Protein AF-A0A7I7QIH3-F1 (afdb_monomer_lite)

Radius of gyration: 26.68 Å; chains: 1; bounding box: 64×40×93 Å

Structure (mmCIF, N/CA/C/O backbone):
data_AF-A0A7I7QIH3-F1
#
_entry.id   AF-A0A7I7QIH3-F1
#
loop_
_atom_site.group_PDB
_atom_site.id
_atom_site.type_symbol
_atom_site.label_atom_id
_atom_site.label_alt_id
_atom_site.label_comp_id
_atom_site.label_asym_id
_atom_site.label_entity_id
_atom_site.label_seq_id
_atom_site.pdbx_PDB_ins_code
_atom_site.Cartn_x
_atom_site.Cartn_y
_atom_site.Cartn_z
_atom_site.occupancy
_atom_site.B_iso_or_equiv
_atom_site.auth_seq_id
_atom_site.auth_comp_id
_atom_site.auth_asym_id
_atom_site.auth_atom_id
_atom_site.pdbx_PDB_model_num
ATOM 1 N N . MET A 1 1 ? 25.453 21.612 32.253 1.00 35.50 1 MET A N 1
ATOM 2 C CA . MET A 1 1 ? 25.913 21.035 33.538 1.00 35.50 1 MET A CA 1
ATOM 3 C C . MET A 1 1 ? 25.189 21.766 34.663 1.00 35.50 1 MET A C 1
ATOM 5 O O . MET A 1 1 ? 25.252 22.993 34.650 1.00 35.50 1 MET A O 1
ATOM 9 N N . PRO A 1 2 ? 24.482 21.094 35.591 1.00 38.47 2 PRO A N 1
ATOM 10 C CA . PRO A 1 2 ? 23.976 21.754 36.796 1.00 38.47 2 PRO A CA 1
ATOM 11 C C . PRO A 1 2 ? 25.149 22.374 37.567 1.00 38.47 2 PRO A C 1
ATOM 13 O O . PRO A 1 2 ? 26.225 21.781 37.635 1.00 38.47 2 PRO A O 1
ATOM 16 N N . GLY A 1 3 ? 24.966 23.585 38.093 1.00 40.19 3 GLY A N 1
ATOM 17 C CA . GLY A 1 3 ? 26.020 24.310 38.804 1.00 40.19 3 GLY A CA 1
ATOM 18 C C . GLY A 1 3 ? 26.475 23.596 40.080 1.00 40.19 3 GLY A C 1
ATOM 19 O O . GLY A 1 3 ? 25.711 22.857 40.699 1.00 40.19 3 GLY A O 1
ATOM 20 N N . SER A 1 4 ? 27.702 23.892 40.517 1.00 53.41 4 SER A N 1
ATOM 21 C CA . SER A 1 4 ? 28.414 23.336 41.688 1.00 53.41 4 SER A CA 1
ATOM 22 C C . SER A 1 4 ? 27.724 23.498 43.057 1.00 53.41 4 SER A C 1
ATOM 24 O O . SER A 1 4 ? 28.325 23.219 44.091 1.00 53.41 4 SER A O 1
ATOM 26 N N . ARG A 1 5 ? 26.471 23.962 43.085 1.00 51.62 5 ARG A N 1
ATOM 27 C CA . ARG A 1 5 ? 25.661 24.199 44.285 1.00 51.62 5 ARG A CA 1
ATOM 28 C C . ARG A 1 5 ? 24.527 23.190 44.480 1.00 51.62 5 ARG A C 1
ATOM 30 O O . ARG A 1 5 ? 23.863 23.258 45.508 1.00 51.62 5 ARG A O 1
ATOM 37 N N . TRP A 1 6 ? 24.296 22.275 43.536 1.00 42.16 6 TRP A N 1
ATOM 38 C CA . TRP A 1 6 ? 23.294 21.222 43.706 1.00 42.16 6 TRP A CA 1
ATOM 39 C C . TRP A 1 6 ? 23.945 19.953 44.264 1.00 42.16 6 TRP A C 1
ATOM 41 O O . TRP A 1 6 ? 24.724 19.292 43.582 1.00 42.16 6 TRP A O 1
ATOM 51 N N . THR A 1 7 ? 23.659 19.647 45.529 1.00 50.50 7 THR A N 1
ATOM 52 C CA . THR A 1 7 ? 24.209 18.503 46.269 1.00 50.50 7 THR A CA 1
ATOM 53 C C . THR A 1 7 ? 23.076 17.697 46.916 1.00 50.50 7 THR A C 1
ATOM 55 O O . THR A 1 7 ? 21.961 18.193 47.071 1.00 50.50 7 THR A O 1
ATOM 58 N N . GLY A 1 8 ? 23.338 16.434 47.268 1.00 45.59 8 GLY A N 1
ATOM 59 C CA . GLY A 1 8 ? 22.344 15.507 47.829 1.00 45.59 8 GLY A CA 1
ATOM 60 C C . GLY A 1 8 ? 21.994 14.349 46.886 1.00 45.59 8 GLY A C 1
ATOM 61 O O . GLY A 1 8 ? 22.444 14.305 45.743 1.00 45.59 8 GLY A O 1
ATOM 62 N N . SER A 1 9 ? 21.190 13.396 47.365 1.00 44.00 9 SER A N 1
ATOM 63 C CA . SER A 1 9 ? 20.874 12.139 46.658 1.00 44.00 9 SER A CA 1
ATOM 64 C C . SER A 1 9 ? 20.243 12.346 45.275 1.00 44.00 9 SER A C 1
ATOM 66 O O . SER A 1 9 ? 20.577 11.625 44.337 1.00 44.00 9 SER A O 1
ATOM 68 N N . ALA A 1 10 ? 19.398 13.369 45.116 1.00 39.81 10 ALA A N 1
ATOM 69 C CA . ALA A 1 10 ? 18.805 13.741 43.830 1.00 39.81 10 ALA A CA 1
ATOM 70 C C . ALA A 1 10 ? 19.844 14.274 42.820 1.00 39.81 10 ALA A C 1
ATOM 72 O O . ALA A 1 10 ? 19.770 13.955 41.635 1.00 39.81 10 ALA A O 1
ATOM 73 N N . ALA A 1 11 ? 20.848 15.026 43.286 1.00 44.34 11 ALA A N 1
ATOM 74 C CA . ALA A 1 11 ? 21.932 15.525 42.440 1.00 44.34 11 ALA A CA 1
ATOM 75 C C . ALA A 1 11 ? 22.851 14.383 41.969 1.00 44.34 11 ALA A C 1
ATOM 77 O O . ALA A 1 11 ? 23.230 14.335 40.799 1.00 44.34 11 ALA A O 1
ATOM 78 N N . SER A 1 12 ? 23.151 13.421 42.851 1.00 48.78 12 SER A N 1
ATOM 79 C CA . SER A 1 12 ? 23.907 12.211 42.499 1.00 48.78 12 SER A CA 1
ATOM 80 C C . SER A 1 12 ? 23.155 11.318 41.506 1.00 48.78 12 SER A C 1
ATOM 82 O O . SER A 1 12 ? 23.766 10.828 40.559 1.00 48.78 12 SER A O 1
ATOM 84 N N . ALA A 1 13 ? 21.835 11.158 41.665 1.00 46.38 13 ALA A N 1
ATOM 85 C CA . ALA A 1 13 ? 20.998 10.421 40.716 1.00 46.38 13 ALA A CA 1
ATOM 86 C C . ALA A 1 13 ? 20.992 11.086 39.326 1.00 46.38 13 ALA A C 1
ATOM 88 O O . ALA A 1 13 ? 21.199 10.419 38.317 1.00 46.38 13 ALA A O 1
ATOM 89 N N . TYR A 1 14 ? 20.856 12.413 39.265 1.00 43.25 14 TYR A N 1
ATOM 90 C CA . TYR A 1 14 ? 20.890 13.155 38.001 1.00 43.25 14 TYR A CA 1
ATOM 91 C C . TYR A 1 14 ? 22.272 13.145 37.329 1.00 43.25 14 TYR A C 1
ATOM 93 O O . TYR A 1 14 ? 22.378 13.091 36.104 1.00 43.25 14 TYR A O 1
ATOM 101 N N . GLN A 1 15 ? 23.356 13.182 38.110 1.00 46.44 15 GLN A N 1
ATOM 102 C CA . GLN A 1 15 ? 24.716 13.056 37.580 1.00 46.44 15 GLN A CA 1
ATOM 103 C C . GLN A 1 15 ? 24.970 11.660 36.987 1.00 46.44 15 GLN A C 1
ATOM 105 O O . GLN A 1 15 ? 25.612 11.560 35.938 1.00 46.44 15 GLN A O 1
ATOM 110 N N . ALA A 1 16 ? 24.449 10.604 37.621 1.00 50.47 16 ALA A N 1
ATOM 111 C CA . ALA A 1 16 ? 24.522 9.240 37.101 1.00 50.47 16 ALA A CA 1
ATOM 112 C C . ALA A 1 16 ? 23.768 9.118 35.766 1.00 50.47 16 ALA A C 1
ATOM 114 O O . ALA A 1 16 ? 24.368 8.728 34.766 1.00 50.47 16 ALA A O 1
ATOM 115 N N . VAL A 1 17 ? 22.521 9.603 35.713 1.00 50.22 17 VAL A N 1
ATOM 116 C CA . VAL A 1 17 ? 21.699 9.630 34.489 1.00 50.22 17 VAL A CA 1
ATOM 117 C C . VAL A 1 17 ? 22.377 10.412 33.356 1.00 50.22 17 VAL A C 1
ATOM 119 O O . VAL A 1 17 ? 22.450 9.927 32.232 1.00 50.22 17 VAL A O 1
ATOM 122 N N . ASN A 1 18 ? 22.964 11.583 33.627 1.00 45.75 18 ASN A N 1
ATOM 123 C CA . ASN A 1 18 ? 23.693 12.340 32.597 1.00 45.75 18 ASN A CA 1
ATOM 124 C C . ASN A 1 18 ? 24.962 11.641 32.098 1.00 45.75 18 ASN A C 1
ATOM 126 O O . ASN A 1 18 ? 25.345 11.809 30.940 1.00 45.75 18 ASN A O 1
ATOM 130 N N . THR A 1 19 ? 25.644 10.892 32.965 1.00 51.53 19 THR A N 1
ATOM 131 C CA . THR A 1 19 ? 26.829 10.117 32.573 1.00 51.53 19 THR A CA 1
ATOM 132 C C . THR A 1 19 ? 26.425 8.964 31.656 1.00 51.53 19 THR A C 1
ATOM 134 O O . THR A 1 19 ? 27.096 8.722 30.649 1.00 51.53 19 THR A O 1
ATOM 137 N N . ASP A 1 20 ? 25.298 8.315 31.954 1.00 51.09 20 ASP A N 1
ATOM 138 C CA . ASP A 1 20 ? 24.709 7.274 31.114 1.00 51.09 20 ASP A CA 1
ATOM 139 C C . ASP A 1 20 ? 24.212 7.837 29.771 1.00 51.09 20 ASP A C 1
ATOM 141 O O . ASP A 1 20 ? 24.571 7.291 28.728 1.00 51.09 20 ASP A O 1
ATOM 145 N N . HIS A 1 21 ? 23.532 8.992 29.757 1.00 47.97 21 HIS A N 1
ATOM 146 C CA . HIS A 1 21 ? 23.175 9.706 28.520 1.00 47.97 21 HIS A CA 1
ATOM 147 C C . HIS A 1 21 ? 24.408 10.039 27.671 1.00 47.97 21 HIS A C 1
ATOM 149 O O . HIS A 1 21 ? 24.423 9.804 26.465 1.00 47.97 21 HIS A O 1
ATOM 155 N N . GLY A 1 22 ? 25.482 10.536 28.292 1.00 45.62 22 GLY A N 1
ATOM 156 C CA . GLY A 1 22 ? 26.729 10.830 27.589 1.00 45.62 22 GLY A CA 1
ATOM 157 C C . GLY A 1 22 ? 27.401 9.589 26.987 1.00 45.62 22 GLY A C 1
ATOM 158 O O . GLY A 1 22 ? 28.073 9.704 25.965 1.00 45.62 22 GLY A O 1
ATOM 159 N N . ARG A 1 23 ? 27.240 8.407 27.598 1.00 56.72 23 ARG A N 1
ATOM 160 C CA . ARG A 1 23 ? 27.728 7.132 27.045 1.00 56.72 23 ARG A CA 1
ATOM 161 C C . ARG A 1 23 ? 26.888 6.695 25.846 1.00 56.72 23 ARG A C 1
ATOM 163 O O . ARG A 1 23 ? 27.468 6.371 24.816 1.00 56.72 23 ARG A O 1
ATOM 170 N N . VAL A 1 24 ? 25.562 6.759 25.961 1.00 56.09 24 VAL A N 1
ATOM 171 C CA . VAL A 1 24 ? 24.625 6.424 24.876 1.00 56.09 24 VAL A CA 1
ATOM 172 C C . VAL A 1 24 ? 24.852 7.311 23.650 1.00 56.09 24 VAL A C 1
ATOM 174 O O . VAL A 1 24 ? 25.004 6.794 22.551 1.00 56.09 24 VAL A O 1
ATOM 177 N N . LEU A 1 25 ? 24.986 8.629 23.831 1.00 48.19 25 LEU A N 1
ATOM 178 C CA . LEU A 1 25 ? 25.215 9.568 22.724 1.00 48.19 25 LEU A CA 1
ATOM 179 C C . LEU A 1 25 ? 26.535 9.315 21.977 1.00 48.19 25 LEU A C 1
ATOM 181 O O . LEU A 1 25 ? 26.605 9.521 20.770 1.00 48.19 25 LEU A O 1
ATOM 185 N N . ARG A 1 26 ? 27.585 8.853 22.671 1.00 54.47 26 ARG A N 1
ATOM 186 C CA . ARG A 1 26 ? 28.852 8.478 22.018 1.00 54.47 26 ARG A CA 1
ATOM 187 C C . ARG A 1 26 ? 28.733 7.187 21.213 1.00 54.47 26 ARG A C 1
ATOM 189 O O . ARG A 1 26 ? 29.329 7.105 20.145 1.00 54.47 26 ARG A O 1
ATOM 196 N N . GLU A 1 27 ? 27.984 6.204 21.708 1.00 59.00 27 GLU A N 1
ATOM 197 C CA . GLU A 1 27 ? 27.726 4.972 20.953 1.00 59.00 27 GLU A CA 1
ATOM 198 C C . GLU A 1 27 ? 26.825 5.231 19.740 1.00 59.00 27 GLU A C 1
ATOM 200 O O . GLU A 1 27 ? 27.126 4.714 18.670 1.00 59.00 27 GLU A O 1
ATOM 205 N N . LEU A 1 28 ? 25.807 6.094 19.858 1.00 48.69 28 LEU A N 1
ATOM 206 C CA . LEU A 1 28 ? 25.007 6.549 18.711 1.00 48.69 28 LEU A CA 1
ATOM 207 C C . LEU A 1 28 ? 25.892 7.193 17.640 1.00 48.69 28 LEU A C 1
ATOM 209 O O . LEU A 1 28 ? 25.890 6.740 16.504 1.00 48.69 28 LEU A O 1
ATOM 213 N N . ALA A 1 29 ? 26.736 8.157 18.019 1.00 50.25 29 ALA A N 1
ATOM 214 C CA . ALA A 1 29 ? 27.639 8.816 17.074 1.00 50.25 29 ALA A CA 1
ATOM 215 C C . ALA A 1 29 ? 28.611 7.838 16.383 1.00 50.25 29 ALA A C 1
ATOM 217 O O . ALA A 1 29 ? 28.966 8.030 15.222 1.00 50.25 29 ALA A O 1
ATOM 218 N N . ARG A 1 30 ? 29.046 6.778 17.081 1.00 67.19 30 ARG A N 1
ATOM 219 C CA . ARG A 1 30 ? 29.880 5.717 16.496 1.00 67.19 30 ARG A CA 1
ATOM 220 C C . ARG A 1 30 ? 29.100 4.887 15.477 1.00 67.19 30 ARG A C 1
ATOM 222 O O . ARG A 1 30 ? 29.651 4.555 14.432 1.00 67.19 30 ARG A O 1
ATOM 229 N N . LEU A 1 31 ? 27.863 4.510 15.796 1.00 54.97 31 LEU A N 1
ATOM 230 C CA . LEU A 1 31 ? 27.008 3.751 14.884 1.00 54.97 31 LEU A CA 1
ATOM 231 C C . LEU A 1 31 ? 26.641 4.586 13.649 1.00 54.97 31 LEU A C 1
ATOM 233 O O . LEU A 1 31 ? 26.696 4.056 12.541 1.00 54.97 31 LEU A O 1
ATOM 237 N N . ASP A 1 32 ? 26.399 5.889 13.823 1.00 49.28 32 ASP A N 1
ATOM 238 C CA . ASP A 1 32 ? 26.093 6.821 12.729 1.00 49.28 32 ASP A CA 1
ATOM 239 C C . ASP A 1 32 ? 27.266 6.927 11.740 1.00 49.28 32 ASP A C 1
ATOM 241 O O . ASP A 1 32 ? 27.069 6.904 10.525 1.00 49.28 32 ASP A O 1
ATOM 245 N N . ASP A 1 33 ? 28.506 6.983 12.238 1.00 57.47 33 ASP A N 1
ATOM 246 C CA . ASP A 1 33 ? 29.713 7.011 11.398 1.00 57.47 33 ASP A CA 1
ATOM 247 C C . ASP A 1 33 ? 29.906 5.701 10.605 1.00 57.47 33 ASP A C 1
ATOM 249 O O . ASP A 1 33 ? 30.292 5.702 9.429 1.00 57.47 33 ASP A O 1
ATOM 253 N N . GLN A 1 34 ? 29.564 4.561 11.218 1.00 60.53 34 GLN A N 1
ATOM 254 C CA . GLN A 1 34 ? 29.596 3.254 10.551 1.00 60.53 34 GLN A CA 1
ATOM 255 C C . GLN A 1 34 ? 28.504 3.135 9.485 1.00 60.53 34 GLN A C 1
ATOM 257 O O . GLN A 1 34 ? 28.770 2.640 8.387 1.00 60.53 34 GLN A O 1
ATOM 262 N N . LEU A 1 35 ? 27.303 3.640 9.769 1.00 54.75 35 LEU A N 1
ATOM 263 C CA . LEU A 1 35 ? 26.207 3.687 8.809 1.00 54.75 35 LEU A CA 1
ATOM 264 C C . LEU A 1 35 ? 26.562 4.580 7.616 1.00 54.75 35 LEU A C 1
ATOM 266 O O . LEU A 1 35 ? 26.450 4.145 6.470 1.00 54.75 35 LEU A O 1
ATOM 270 N N . LYS A 1 36 ? 27.092 5.781 7.874 1.00 54.94 36 LYS A N 1
ATOM 271 C CA . LYS A 1 36 ? 27.595 6.692 6.837 1.00 54.94 36 LYS A CA 1
ATOM 272 C C . LYS A 1 36 ? 28.625 6.009 5.937 1.00 54.94 36 LYS A C 1
ATOM 274 O O . LYS A 1 36 ? 28.556 6.133 4.717 1.00 54.94 36 LYS A O 1
ATOM 279 N N . THR A 1 37 ? 29.557 5.260 6.524 1.00 67.38 37 THR A N 1
ATOM 280 C CA . THR A 1 37 ? 30.579 4.526 5.766 1.00 67.38 37 THR A CA 1
ATOM 281 C C . THR A 1 37 ? 29.958 3.495 4.820 1.00 67.38 37 THR A C 1
ATOM 283 O O . THR A 1 37 ? 30.383 3.390 3.670 1.00 67.38 37 THR A O 1
ATOM 286 N N . HIS A 1 38 ? 28.943 2.753 5.269 1.00 58.25 38 HIS A N 1
ATOM 287 C CA . HIS A 1 38 ? 28.234 1.792 4.421 1.00 58.25 38 HIS A CA 1
ATOM 288 C C . HIS A 1 38 ? 27.433 2.471 3.304 1.00 58.25 38 HIS A C 1
ATOM 290 O O . HIS A 1 38 ? 27.456 1.991 2.172 1.00 58.25 38 HIS A O 1
ATOM 296 N N . ILE A 1 39 ? 26.808 3.617 3.581 1.00 55.25 39 ILE A N 1
ATOM 297 C CA . ILE A 1 39 ? 26.112 4.426 2.568 1.00 55.25 39 ILE A CA 1
ATOM 298 C C . ILE A 1 39 ? 27.097 4.912 1.493 1.00 55.25 39 ILE A C 1
ATOM 300 O O . ILE A 1 39 ? 26.859 4.718 0.299 1.00 55.25 39 ILE A O 1
ATOM 304 N N . ASP A 1 40 ? 28.243 5.466 1.900 1.00 59.53 40 ASP A N 1
ATOM 305 C CA . ASP A 1 40 ? 29.283 5.933 0.975 1.00 59.53 40 ASP A CA 1
ATOM 306 C C . ASP A 1 40 ? 29.854 4.778 0.126 1.00 59.53 40 ASP A C 1
ATOM 308 O O . ASP A 1 40 ? 30.193 4.965 -1.046 1.00 59.53 40 ASP A O 1
ATOM 312 N N . GLN A 1 41 ? 29.965 3.572 0.694 1.00 64.50 41 GLN A N 1
ATOM 313 C CA . GLN A 1 41 ? 30.389 2.371 -0.033 1.00 64.50 41 GLN A CA 1
ATOM 314 C C . GLN A 1 41 ? 29.352 1.937 -1.072 1.00 64.50 41 GLN A C 1
ATOM 316 O O . GLN A 1 41 ? 29.723 1.726 -2.227 1.00 64.50 41 GLN A O 1
ATOM 321 N N . SER A 1 42 ? 28.070 1.864 -0.702 1.00 52.00 42 SER A N 1
ATOM 322 C CA . SER A 1 42 ? 26.983 1.521 -1.627 1.00 52.00 42 SER A CA 1
ATOM 323 C C . SER A 1 42 ? 26.916 2.496 -2.800 1.00 52.00 42 SER A C 1
ATOM 325 O O . SER A 1 42 ? 26.874 2.073 -3.954 1.00 52.00 42 SER A O 1
ATOM 327 N N . ALA A 1 43 ? 27.007 3.802 -2.527 1.00 54.84 43 ALA A N 1
ATOM 328 C CA . ALA A 1 43 ? 27.006 4.830 -3.566 1.00 54.84 43 ALA A CA 1
ATOM 329 C C . ALA A 1 43 ? 28.172 4.652 -4.555 1.00 54.84 43 ALA A C 1
ATOM 331 O O . ALA A 1 43 ? 27.982 4.721 -5.770 1.00 54.84 43 ALA A O 1
ATOM 332 N N . ARG A 1 44 ? 29.382 4.361 -4.056 1.00 67.88 44 ARG A N 1
ATOM 333 C CA . ARG A 1 44 ? 30.551 4.096 -4.913 1.00 67.88 44 ARG A CA 1
ATOM 334 C C . ARG A 1 44 ? 30.380 2.841 -5.761 1.00 67.88 44 ARG A C 1
ATOM 336 O O . ARG A 1 44 ? 30.773 2.860 -6.924 1.00 67.88 44 ARG A O 1
ATOM 343 N N . LEU A 1 45 ? 29.809 1.770 -5.209 1.00 66.75 45 LEU A N 1
ATOM 344 C CA . LEU A 1 45 ? 29.563 0.535 -5.958 1.00 66.75 45 LEU A CA 1
ATOM 345 C C . LEU A 1 45 ? 28.607 0.759 -7.127 1.00 66.75 45 LEU A C 1
ATOM 347 O O . LEU A 1 45 ? 28.890 0.308 -8.234 1.00 66.75 45 LEU A O 1
ATOM 351 N N . VAL A 1 46 ? 27.528 1.511 -6.904 1.00 63.09 46 VAL A N 1
ATOM 352 C CA . VAL A 1 46 ? 26.561 1.850 -7.957 1.00 63.09 46 VAL A CA 1
ATOM 353 C C . VAL A 1 46 ? 27.205 2.719 -9.040 1.00 63.09 46 VAL A C 1
ATOM 355 O O . VAL A 1 46 ? 27.072 2.425 -10.227 1.00 63.09 46 VAL A O 1
ATOM 358 N N . VAL A 1 47 ? 27.961 3.755 -8.655 1.00 66.69 47 VAL A N 1
ATOM 359 C CA . VAL A 1 47 ? 28.667 4.632 -9.610 1.00 66.69 47 VAL A CA 1
ATOM 360 C C . VAL A 1 47 ? 29.688 3.853 -10.445 1.00 66.69 47 VAL A C 1
ATOM 362 O O . VAL A 1 47 ? 29.776 4.044 -11.663 1.00 66.69 47 VAL A O 1
ATOM 365 N N . ASN A 1 48 ? 30.437 2.947 -9.816 1.00 74.19 48 ASN A N 1
ATOM 366 C CA . ASN A 1 48 ? 31.411 2.110 -10.511 1.00 74.19 48 ASN A CA 1
ATOM 367 C C . ASN A 1 48 ? 30.721 1.127 -11.462 1.00 74.19 48 ASN A C 1
ATOM 369 O O . ASN A 1 48 ? 31.096 1.069 -12.630 1.00 74.19 48 ASN A O 1
ATOM 373 N N . GLY A 1 49 ? 29.673 0.432 -11.005 1.00 70.25 49 GLY A N 1
ATOM 374 C CA . GLY A 1 49 ? 28.894 -0.480 -11.845 1.00 70.25 49 GLY A CA 1
ATOM 375 C C . GLY A 1 49 ? 28.312 0.229 -13.069 1.00 70.25 49 GLY A C 1
ATOM 376 O O . GLY A 1 49 ? 28.434 -0.264 -14.187 1.00 70.25 49 GLY A O 1
ATOM 377 N N . ARG A 1 50 ? 27.783 1.449 -12.901 1.00 70.81 50 ARG A N 1
ATOM 378 C CA . ARG A 1 50 ? 27.308 2.279 -14.021 1.00 70.81 50 ARG A CA 1
ATOM 379 C C . ARG A 1 50 ? 28.420 2.598 -15.021 1.00 70.81 50 ARG A C 1
ATOM 381 O O . ARG A 1 50 ? 28.232 2.432 -16.221 1.00 70.81 50 ARG A O 1
ATOM 388 N N . THR A 1 51 ? 29.586 3.007 -14.527 1.00 77.69 51 THR A N 1
ATOM 389 C CA . THR A 1 51 ? 30.751 3.314 -15.374 1.00 77.69 51 THR A CA 1
ATOM 390 C C . THR A 1 51 ? 31.212 2.088 -16.172 1.00 77.69 51 THR A C 1
ATOM 392 O O . THR A 1 51 ? 31.588 2.191 -17.344 1.00 77.69 51 THR A O 1
ATOM 395 N N . GLU A 1 52 ? 31.167 0.906 -15.561 1.00 81.44 52 GLU A N 1
ATOM 396 C CA . GLU A 1 52 ? 31.510 -0.356 -16.217 1.00 81.44 52 GLU A CA 1
ATOM 397 C C . GLU A 1 52 ? 30.471 -0.743 -17.278 1.00 81.44 52 GLU A C 1
ATOM 399 O O . GLU A 1 52 ? 30.849 -1.107 -18.392 1.00 81.44 52 GLU A O 1
ATOM 404 N N . LEU A 1 53 ? 29.175 -0.583 -16.994 1.00 78.06 53 LEU A N 1
ATOM 405 C CA . LEU A 1 53 ? 28.105 -0.813 -17.971 1.00 78.06 53 LEU A CA 1
ATOM 406 C C . LEU A 1 53 ? 28.208 0.137 -19.172 1.00 78.06 53 LEU A C 1
ATOM 408 O O . LEU A 1 53 ? 28.085 -0.306 -20.316 1.00 78.06 53 LEU A O 1
ATOM 412 N N . ASP A 1 54 ? 28.513 1.416 -18.943 1.00 74.69 54 ASP A N 1
ATOM 413 C CA . ASP A 1 54 ? 28.766 2.385 -20.017 1.00 74.69 54 ASP A CA 1
ATOM 414 C C . ASP A 1 54 ? 29.978 1.983 -20.870 1.00 74.69 54 ASP A C 1
ATOM 416 O O . ASP A 1 54 ? 29.971 2.131 -22.098 1.00 74.69 54 ASP A O 1
ATOM 420 N N . THR A 1 55 ? 31.002 1.404 -20.241 1.00 84.31 55 THR A N 1
ATOM 421 C CA . THR A 1 55 ? 32.179 0.871 -20.936 1.00 84.31 55 THR A CA 1
ATOM 422 C C . THR A 1 55 ? 31.815 -0.329 -21.811 1.00 84.31 55 THR A C 1
ATOM 424 O O . THR A 1 55 ? 32.229 -0.381 -22.973 1.00 84.31 55 THR A O 1
ATOM 427 N N . VAL A 1 56 ? 30.999 -1.262 -21.307 1.00 80.12 56 VAL A N 1
ATOM 428 C CA . VAL A 1 56 ? 30.510 -2.413 -22.086 1.00 80.12 56 VAL A CA 1
ATOM 429 C C . VAL A 1 56 ? 29.653 -1.945 -23.258 1.00 80.12 56 VAL A C 1
ATOM 431 O O . VAL A 1 56 ? 29.882 -2.368 -24.392 1.00 80.12 56 VAL A O 1
ATOM 434 N N . LYS A 1 57 ? 28.720 -1.015 -23.019 1.00 79.25 57 LYS A N 1
ATOM 435 C CA . LYS A 1 57 ? 27.889 -0.400 -24.062 1.00 79.25 57 LYS A CA 1
ATOM 436 C C . LYS A 1 57 ? 28.760 0.195 -25.164 1.00 79.25 57 LYS A C 1
ATOM 438 O O . LYS A 1 57 ? 28.580 -0.132 -26.338 1.00 79.25 57 LYS A O 1
ATOM 443 N N . LYS A 1 58 ? 29.732 1.032 -24.793 1.00 82.31 58 LYS A N 1
ATOM 444 C CA . LYS A 1 58 ? 30.662 1.651 -25.742 1.00 82.31 58 LYS A CA 1
ATOM 445 C C . LYS A 1 58 ? 31.439 0.605 -26.539 1.00 82.31 58 LYS A C 1
ATOM 447 O O . LYS A 1 58 ? 31.523 0.724 -27.757 1.00 82.31 58 LYS A O 1
ATOM 452 N N . TRP A 1 59 ? 31.955 -0.431 -25.879 1.00 90.62 59 TRP A N 1
ATOM 453 C CA . TRP A 1 59 ? 32.666 -1.520 -26.544 1.00 90.62 59 TRP A CA 1
ATOM 454 C C . TRP A 1 59 ? 31.785 -2.243 -27.571 1.00 90.62 59 TRP A C 1
ATOM 456 O O . TRP A 1 59 ? 32.216 -2.422 -28.709 1.00 90.62 59 TRP A O 1
ATOM 466 N N . VAL A 1 60 ? 30.543 -2.599 -27.219 1.00 84.31 60 VAL A N 1
ATOM 467 C CA . VAL A 1 60 ? 29.611 -3.257 -28.152 1.00 84.31 60 VAL A CA 1
ATOM 468 C C . VAL A 1 60 ? 29.381 -2.386 -29.387 1.00 84.31 60 VAL A C 1
ATOM 470 O O . VAL A 1 60 ? 29.504 -2.883 -30.506 1.00 84.31 60 VAL A O 1
ATOM 473 N N . PHE A 1 61 ? 29.090 -1.093 -29.203 1.00 79.25 61 PHE A N 1
ATOM 474 C CA . PHE A 1 61 ? 28.837 -0.177 -30.320 1.00 79.25 61 PHE A CA 1
ATOM 475 C C . PHE A 1 61 ? 30.073 0.046 -31.195 1.00 79.25 61 PHE A C 1
ATOM 477 O O . PHE A 1 61 ? 29.969 -0.041 -32.419 1.00 79.25 61 PHE A O 1
ATOM 484 N N . ASP A 1 62 ? 31.237 0.286 -30.592 1.00 83.38 62 ASP A N 1
ATOM 485 C CA . ASP A 1 62 ? 32.479 0.537 -31.326 1.00 83.38 62 ASP A CA 1
ATOM 486 C C . ASP A 1 62 ? 32.900 -0.704 -32.135 1.00 83.38 62 ASP A C 1
ATOM 488 O O . ASP A 1 62 ? 33.268 -0.598 -33.308 1.00 83.38 62 ASP A O 1
ATOM 492 N N . VAL A 1 63 ? 32.794 -1.901 -31.546 1.00 80.94 63 VAL A N 1
ATOM 493 C CA . VAL A 1 63 ? 33.152 -3.154 -32.226 1.00 80.94 63 VAL A CA 1
ATOM 494 C C . VAL A 1 63 ? 32.131 -3.508 -33.303 1.00 80.94 63 VAL A C 1
ATOM 496 O O . VAL A 1 63 ? 32.536 -3.869 -34.406 1.00 80.94 63 VAL A O 1
ATOM 499 N N . ALA A 1 64 ? 30.829 -3.359 -33.040 1.00 78.75 64 ALA A N 1
ATOM 500 C CA . ALA A 1 64 ? 29.791 -3.590 -34.044 1.00 78.75 64 ALA A CA 1
ATOM 501 C C . ALA A 1 64 ? 29.928 -2.637 -35.245 1.00 78.75 64 ALA A C 1
ATOM 503 O O . ALA A 1 64 ? 29.765 -3.065 -36.387 1.00 78.75 64 ALA A O 1
ATOM 504 N N . ALA A 1 65 ? 30.291 -1.371 -35.014 1.00 84.12 65 ALA A N 1
ATOM 505 C CA . ALA A 1 65 ? 30.523 -0.393 -36.077 1.00 84.12 65 ALA A CA 1
ATOM 506 C C . ALA A 1 65 ? 31.739 -0.732 -36.960 1.00 84.12 65 ALA A C 1
ATOM 508 O O . ALA A 1 65 ? 31.764 -0.371 -38.138 1.00 84.12 65 ALA A O 1
ATOM 509 N N . ALA A 1 66 ? 32.733 -1.441 -36.416 1.00 85.75 66 ALA A N 1
ATOM 510 C CA . ALA A 1 66 ? 33.924 -1.878 -37.143 1.00 85.75 66 ALA A CA 1
ATOM 511 C C . ALA A 1 66 ? 33.708 -3.158 -37.978 1.00 85.75 66 ALA A C 1
ATOM 513 O O . ALA A 1 66 ? 34.583 -3.540 -38.761 1.00 85.75 66 ALA A O 1
ATOM 514 N N . VAL A 1 67 ? 32.559 -3.830 -37.837 1.00 87.50 67 VAL A N 1
ATOM 515 C CA . VAL A 1 67 ? 32.248 -5.060 -38.574 1.00 87.50 67 VAL A CA 1
ATOM 516 C C . VAL A 1 67 ? 31.983 -4.759 -40.062 1.00 87.50 67 VAL A C 1
ATOM 518 O O . VAL A 1 67 ? 31.133 -3.925 -40.386 1.00 87.50 67 VAL A O 1
ATOM 521 N N . PRO A 1 68 ? 32.644 -5.459 -41.009 1.00 85.88 68 PRO A N 1
ATOM 522 C CA . PRO A 1 68 ? 32.388 -5.277 -42.436 1.00 85.88 68 PRO A CA 1
ATOM 523 C C . PRO A 1 68 ? 30.951 -5.646 -42.814 1.00 85.88 68 PRO A C 1
ATOM 525 O O . PRO A 1 68 ? 30.489 -6.734 -42.478 1.00 85.88 68 PRO A O 1
ATOM 528 N N . LYS A 1 69 ? 30.269 -4.804 -43.600 1.00 88.94 69 LYS A N 1
ATOM 529 C CA . LYS A 1 69 ? 28.896 -5.045 -44.092 1.00 88.94 69 LYS A CA 1
ATOM 530 C C . LYS A 1 69 ? 28.852 -6.149 -45.158 1.00 88.94 69 LYS A C 1
ATOM 532 O O . LYS A 1 69 ? 28.712 -5.894 -46.349 1.00 88.94 69 LYS A O 1
ATOM 537 N N . THR A 1 70 ? 29.046 -7.385 -44.716 1.00 88.19 70 THR A N 1
ATOM 538 C CA . THR A 1 70 ? 29.084 -8.615 -45.515 1.00 88.19 70 THR A CA 1
ATOM 539 C C . THR A 1 70 ? 28.367 -9.725 -44.750 1.00 88.19 70 THR A C 1
ATOM 541 O O . THR A 1 70 ? 28.275 -9.662 -43.527 1.00 88.19 70 THR A O 1
ATOM 544 N N . ALA A 1 71 ? 27.957 -10.798 -45.429 1.00 79.81 71 ALA A N 1
ATOM 545 C CA . ALA A 1 71 ? 27.342 -11.958 -44.773 1.00 79.81 71 ALA A CA 1
ATOM 546 C C . ALA A 1 71 ? 28.247 -12.617 -43.706 1.00 79.81 71 ALA A C 1
ATOM 548 O O . ALA A 1 71 ? 27.761 -13.247 -42.770 1.00 79.81 71 ALA A O 1
ATOM 549 N N . VAL A 1 72 ? 29.574 -12.485 -43.833 1.00 77.69 72 VAL A N 1
ATOM 550 C CA . VAL A 1 72 ? 30.529 -12.932 -42.804 1.00 77.69 72 VAL A CA 1
ATOM 551 C C . VAL A 1 72 ? 30.531 -11.971 -41.615 1.00 77.69 72 VAL A C 1
ATOM 553 O O . VAL A 1 72 ? 30.552 -12.424 -40.477 1.00 77.69 72 VAL A O 1
ATOM 556 N N . GLY A 1 73 ? 30.454 -10.662 -41.862 1.00 73.12 73 GLY A N 1
ATOM 557 C CA . GLY A 1 73 ? 30.339 -9.656 -40.808 1.00 73.12 73 GLY A CA 1
ATOM 558 C C . GLY A 1 73 ? 29.046 -9.755 -40.006 1.00 73.12 73 GLY A C 1
ATOM 559 O O . GLY A 1 73 ? 29.099 -9.740 -38.782 1.00 73.12 73 GLY A O 1
ATOM 560 N N . GLU A 1 74 ? 27.902 -9.981 -40.650 1.00 72.94 74 GLU A N 1
ATOM 561 C CA . GLU A 1 74 ? 26.630 -10.200 -39.941 1.00 72.94 74 GLU A CA 1
ATOM 562 C C . GLU A 1 74 ? 26.710 -11.378 -38.958 1.00 72.94 74 GLU A C 1
ATOM 564 O O . GLU A 1 74 ? 26.211 -11.295 -37.838 1.00 72.94 74 GLU A O 1
ATOM 569 N N . ARG A 1 75 ? 27.432 -12.447 -39.320 1.00 71.44 75 ARG A N 1
ATOM 570 C CA . ARG A 1 75 ? 27.675 -13.594 -38.427 1.00 71.44 75 ARG A CA 1
ATOM 571 C C . ARG A 1 75 ? 28.601 -13.265 -37.251 1.00 71.44 75 ARG A C 1
ATOM 573 O O . ARG A 1 75 ? 28.563 -13.980 -36.253 1.00 71.44 75 ARG A O 1
ATOM 580 N N . MET A 1 76 ? 29.413 -12.210 -37.344 1.00 70.69 76 MET A N 1
ATOM 581 C CA . MET A 1 76 ? 30.292 -11.753 -36.258 1.00 70.69 76 MET A CA 1
ATOM 582 C C . MET A 1 76 ? 29.570 -10.883 -35.220 1.00 70.69 76 MET A C 1
ATOM 584 O O . MET A 1 76 ? 30.051 -10.792 -34.094 1.00 70.69 76 MET A O 1
ATOM 588 N N . LEU A 1 77 ? 28.407 -10.302 -35.544 1.00 68.25 77 LEU A N 1
ATOM 589 C CA . LEU A 1 77 ? 27.631 -9.485 -34.599 1.00 68.25 77 LEU A CA 1
ATOM 590 C C . LEU A 1 77 ? 27.101 -10.303 -33.417 1.00 68.25 77 LEU A C 1
ATOM 592 O O . LEU A 1 77 ? 27.144 -9.841 -32.280 1.00 68.25 77 LEU A O 1
ATOM 596 N N . LEU A 1 78 ? 26.654 -11.536 -33.662 1.00 68.12 78 LEU A N 1
ATOM 597 C CA . LEU A 1 78 ? 26.063 -12.380 -32.623 1.00 68.12 78 LEU A CA 1
ATOM 598 C C . LEU A 1 78 ? 27.061 -12.726 -31.491 1.00 68.12 78 LEU A C 1
ATOM 600 O O . LEU A 1 78 ? 26.712 -12.541 -30.326 1.00 68.12 78 LEU A O 1
ATOM 604 N N . PRO A 1 79 ? 28.314 -13.146 -31.768 1.00 62.62 79 PRO A N 1
ATOM 605 C CA . PRO A 1 79 ? 29.341 -13.284 -30.733 1.00 62.62 79 PRO A CA 1
ATOM 606 C C . PRO A 1 79 ? 29.658 -11.993 -29.958 1.00 62.62 79 PRO A C 1
ATOM 608 O O . PRO A 1 79 ? 29.905 -12.067 -28.756 1.00 62.62 79 PRO A O 1
ATOM 611 N N . ILE A 1 80 ? 29.642 -10.822 -30.612 1.00 64.94 80 ILE A N 1
ATOM 612 C CA . ILE A 1 80 ? 29.896 -9.519 -29.963 1.00 64.94 80 ILE A CA 1
ATOM 613 C C . ILE A 1 80 ? 28.784 -9.206 -28.957 1.00 64.94 80 ILE A C 1
ATOM 615 O O . ILE A 1 80 ? 29.067 -8.880 -27.805 1.00 64.94 80 ILE A O 1
ATOM 619 N N . VAL A 1 81 ? 27.527 -9.374 -29.373 1.00 65.62 81 VAL A N 1
ATOM 620 C CA . VAL A 1 81 ? 26.354 -9.185 -28.509 1.00 65.62 81 VAL A CA 1
ATOM 621 C C . VAL A 1 81 ? 26.376 -10.171 -27.342 1.00 65.62 81 VAL A C 1
ATOM 623 O O . VAL A 1 81 ? 26.224 -9.759 -26.197 1.00 65.62 81 VAL A O 1
ATOM 626 N N . ASN A 1 82 ? 26.645 -11.455 -27.600 1.00 59.44 82 ASN A N 1
ATOM 627 C CA . ASN A 1 82 ? 26.705 -12.472 -26.547 1.00 59.44 82 ASN A CA 1
ATOM 628 C C . ASN A 1 82 ? 27.788 -12.176 -25.504 1.00 59.44 82 ASN A C 1
ATOM 630 O O . ASN A 1 82 ? 27.559 -12.395 -24.316 1.00 59.44 82 ASN A O 1
ATOM 634 N N . LYS A 1 83 ? 28.949 -11.655 -25.923 1.00 72.62 83 LYS A N 1
ATOM 635 C CA . LYS A 1 83 ? 29.977 -11.215 -24.978 1.00 72.62 83 LYS A CA 1
ATOM 636 C C . LYS A 1 83 ? 29.504 -10.009 -24.164 1.00 72.62 83 LYS A C 1
ATOM 638 O O . LYS A 1 83 ? 29.620 -10.041 -22.946 1.00 72.62 83 LYS A O 1
ATOM 643 N N . GLY A 1 84 ? 28.956 -8.980 -24.816 1.00 63.56 84 GLY A N 1
ATOM 644 C CA . GLY A 1 84 ? 28.463 -7.786 -24.123 1.00 63.56 84 GLY A CA 1
ATOM 645 C C . GLY A 1 84 ? 27.404 -8.123 -23.071 1.00 63.56 84 GLY A C 1
ATOM 646 O O . GLY A 1 84 ? 27.471 -7.633 -21.951 1.00 63.56 84 GLY A O 1
ATOM 647 N N . LEU A 1 85 ? 26.481 -9.032 -23.391 1.00 56.31 85 LEU A N 1
ATOM 648 C CA . LEU A 1 85 ? 25.479 -9.525 -22.442 1.00 56.31 85 LEU A CA 1
ATOM 649 C C . LEU A 1 85 ? 26.100 -10.308 -21.276 1.00 56.31 85 LEU A C 1
ATOM 651 O O . LEU A 1 85 ? 25.643 -10.171 -20.144 1.00 56.31 85 LEU A O 1
ATOM 655 N N . GLY A 1 86 ? 27.143 -11.102 -21.536 1.00 58.16 86 GLY A N 1
ATOM 656 C CA . GLY A 1 86 ? 27.899 -11.793 -20.489 1.00 58.16 86 GLY A CA 1
ATOM 657 C C . GLY A 1 86 ? 28.572 -10.822 -19.518 1.00 58.16 86 GLY A C 1
ATOM 658 O O . GLY A 1 86 ? 28.425 -10.976 -18.308 1.00 58.16 86 GLY A O 1
ATOM 659 N N . ASP A 1 87 ? 29.231 -9.789 -20.046 1.00 67.19 87 ASP A N 1
ATOM 660 C CA . ASP A 1 87 ? 29.894 -8.766 -19.233 1.00 67.19 87 ASP A CA 1
ATOM 661 C C . ASP A 1 87 ? 28.869 -7.973 -18.389 1.00 67.19 87 ASP A C 1
ATOM 663 O O . ASP A 1 87 ? 29.097 -7.732 -17.205 1.00 67.19 87 ASP A O 1
ATOM 667 N N . VAL A 1 88 ? 27.708 -7.615 -18.962 1.00 65.25 88 VAL A N 1
ATOM 668 C CA . VAL A 1 88 ? 26.608 -6.957 -18.222 1.00 65.25 88 VAL A CA 1
ATOM 669 C C . VAL A 1 88 ? 26.118 -7.834 -17.069 1.00 65.25 88 VAL A C 1
ATOM 671 O O . VAL A 1 88 ? 25.983 -7.352 -15.944 1.00 65.25 88 VAL A O 1
ATOM 674 N N . ALA A 1 89 ? 25.872 -9.121 -17.327 1.00 51.44 89 ALA A N 1
ATOM 675 C CA . ALA A 1 89 ? 25.392 -10.049 -16.308 1.00 51.44 89 ALA A CA 1
ATOM 676 C C . ALA A 1 89 ? 26.403 -10.224 -15.163 1.00 51.44 89 ALA A C 1
ATOM 678 O O . ALA A 1 89 ? 26.010 -10.270 -13.996 1.00 51.44 89 ALA A O 1
ATOM 679 N N . GLU A 1 90 ? 27.697 -10.286 -15.480 1.00 67.25 90 GLU A N 1
ATOM 680 C CA . GLU A 1 90 ? 28.769 -10.364 -14.486 1.00 67.25 90 GLU A CA 1
ATOM 681 C C . GLU A 1 90 ? 28.817 -9.111 -13.602 1.00 67.25 90 GLU A C 1
ATOM 683 O O . GLU A 1 90 ? 28.839 -9.234 -12.375 1.00 67.25 90 GLU A O 1
ATOM 688 N N . ILE A 1 91 ? 28.775 -7.917 -14.208 1.00 71.12 91 ILE A N 1
ATOM 689 C CA . ILE A 1 91 ? 28.798 -6.636 -13.484 1.00 71.12 91 ILE A CA 1
ATOM 690 C C . ILE A 1 91 ? 27.610 -6.551 -12.526 1.00 71.12 91 ILE A C 1
ATOM 692 O O . ILE A 1 91 ? 27.805 -6.350 -11.330 1.00 71.12 91 ILE A O 1
ATOM 696 N N . VAL A 1 92 ? 26.390 -6.784 -13.018 1.00 61.34 92 VAL A N 1
ATOM 697 C CA . VAL A 1 92 ? 25.172 -6.709 -12.194 1.00 61.34 92 VAL A CA 1
ATOM 698 C C . VAL A 1 92 ? 25.204 -7.737 -11.061 1.00 61.34 92 VAL A C 1
ATOM 700 O O . VAL A 1 92 ? 24.907 -7.402 -9.915 1.00 61.34 92 VAL A O 1
ATOM 703 N N . THR A 1 93 ? 25.610 -8.978 -11.348 1.00 62.22 93 THR A N 1
ATOM 704 C CA . THR A 1 93 ? 25.694 -10.040 -10.331 1.00 62.22 93 THR A CA 1
ATOM 705 C C . THR A 1 93 ? 26.688 -9.677 -9.232 1.00 62.22 93 THR A C 1
ATOM 707 O O . THR A 1 93 ? 26.386 -9.833 -8.046 1.00 62.22 93 THR A O 1
ATOM 710 N N . ARG A 1 94 ? 27.864 -9.163 -9.607 1.00 86.06 94 ARG A N 1
ATOM 711 C CA . ARG A 1 94 ? 28.891 -8.746 -8.653 1.00 86.06 94 ARG A CA 1
ATOM 712 C C . ARG A 1 94 ? 28.431 -7.552 -7.822 1.00 86.06 94 ARG A C 1
ATOM 714 O O . ARG A 1 94 ? 28.490 -7.632 -6.598 1.00 86.06 94 ARG A O 1
ATOM 721 N N . THR A 1 95 ? 27.932 -6.491 -8.457 1.00 63.00 95 THR A N 1
ATOM 722 C CA . THR A 1 95 ? 27.444 -5.293 -7.758 1.00 63.00 95 THR A CA 1
ATOM 723 C C . THR A 1 95 ? 26.327 -5.645 -6.775 1.00 63.00 95 THR A C 1
ATOM 725 O O . THR A 1 95 ? 26.369 -5.202 -5.630 1.00 63.00 95 THR A O 1
ATOM 728 N N . ASN A 1 96 ? 25.389 -6.520 -7.153 1.00 57.66 96 ASN A N 1
ATOM 729 C CA . ASN A 1 96 ? 24.342 -6.996 -6.245 1.00 57.66 96 ASN A CA 1
ATOM 730 C C . ASN A 1 96 ? 24.899 -7.840 -5.091 1.00 57.66 96 ASN A C 1
ATOM 732 O O . ASN A 1 96 ? 24.456 -7.695 -3.953 1.00 57.66 96 ASN A O 1
ATOM 736 N N . GLY A 1 97 ? 25.878 -8.711 -5.347 1.00 62.06 97 GLY A N 1
ATOM 737 C CA . GLY A 1 97 ? 26.553 -9.475 -4.294 1.00 62.06 97 GLY A CA 1
ATOM 738 C C . GLY A 1 97 ? 27.240 -8.574 -3.262 1.00 62.06 97 GLY A C 1
ATOM 739 O O . GLY A 1 97 ? 27.121 -8.800 -2.057 1.00 62.06 97 GLY A O 1
ATOM 740 N N . GLU A 1 98 ? 27.909 -7.522 -3.727 1.00 69.12 98 GLU A N 1
ATOM 741 C CA . GLU A 1 98 ? 28.598 -6.545 -2.880 1.00 69.12 98 GLU A CA 1
ATOM 742 C C . GLU A 1 98 ? 27.606 -5.652 -2.109 1.00 69.12 98 GLU A C 1
ATOM 744 O O . GLU A 1 98 ? 27.778 -5.449 -0.905 1.00 69.12 98 GLU A O 1
ATOM 749 N N . LEU A 1 99 ? 26.518 -5.200 -2.745 1.00 56.97 99 LEU A N 1
ATOM 750 C CA . LEU A 1 99 ? 25.435 -4.463 -2.078 1.00 56.97 99 LEU A CA 1
ATOM 751 C C . LEU A 1 99 ? 24.732 -5.312 -1.010 1.00 56.97 99 LEU A C 1
ATOM 753 O O . LEU A 1 99 ? 24.474 -4.824 0.089 1.00 56.97 99 LEU A O 1
ATOM 757 N N . ASN A 1 100 ? 24.499 -6.601 -1.272 1.00 58.31 100 ASN A N 1
ATOM 758 C CA . ASN A 1 100 ? 23.941 -7.530 -0.285 1.00 58.31 100 ASN A CA 1
ATOM 759 C C . ASN A 1 100 ? 24.852 -7.696 0.940 1.00 58.31 100 ASN A C 1
ATOM 761 O O . ASN A 1 100 ? 24.363 -7.781 2.071 1.00 58.31 100 ASN A O 1
ATOM 765 N N . ALA A 1 101 ? 26.172 -7.720 0.732 1.00 65.38 101 ALA A N 1
ATOM 766 C CA . ALA A 1 101 ? 27.143 -7.767 1.820 1.00 65.38 101 ALA A CA 1
ATOM 767 C C . ALA A 1 101 ? 27.122 -6.477 2.660 1.00 65.38 101 ALA A C 1
ATOM 769 O O . ALA A 1 101 ? 27.149 -6.552 3.890 1.00 65.38 101 ALA A O 1
ATOM 770 N N . ILE A 1 102 ? 26.997 -5.305 2.024 1.00 62.38 102 ILE A N 1
ATOM 771 C CA . ILE A 1 102 ? 26.818 -4.031 2.738 1.00 62.38 102 ILE A CA 1
ATOM 772 C C . ILE A 1 102 ? 25.496 -4.025 3.511 1.00 62.38 102 ILE A C 1
ATOM 774 O O . ILE A 1 102 ? 25.484 -3.685 4.693 1.00 62.38 102 ILE A O 1
ATOM 778 N N . GLY A 1 103 ? 24.400 -4.475 2.895 1.00 55.38 103 GLY A N 1
ATOM 779 C CA . GLY A 1 103 ? 23.096 -4.593 3.548 1.00 55.38 103 GLY A CA 1
ATOM 780 C C . GLY A 1 103 ? 23.130 -5.505 4.779 1.00 55.38 103 GLY A C 1
ATOM 781 O O . GLY A 1 103 ? 22.513 -5.198 5.797 1.00 55.38 103 GLY A O 1
ATOM 782 N N . ALA A 1 104 ? 23.909 -6.592 4.746 1.00 60.62 104 ALA A N 1
ATOM 783 C CA . ALA A 1 104 ? 24.149 -7.423 5.927 1.00 60.62 104 ALA A CA 1
ATOM 784 C C . ALA A 1 104 ? 24.887 -6.662 7.044 1.00 60.62 104 ALA A C 1
ATOM 786 O O . ALA A 1 104 ? 24.536 -6.810 8.215 1.00 60.62 104 ALA A O 1
ATOM 787 N N . GLY A 1 105 ? 25.858 -5.814 6.689 1.00 62.69 105 GLY A N 1
ATOM 788 C CA . GLY A 1 105 ? 26.534 -4.910 7.624 1.00 62.69 105 GLY A CA 1
ATOM 789 C C . GLY A 1 105 ? 25.580 -3.896 8.261 1.00 62.69 105 GLY A C 1
ATOM 790 O O . GLY A 1 105 ? 25.556 -3.760 9.484 1.00 62.69 105 GLY A O 1
ATOM 791 N N . VAL A 1 106 ? 24.727 -3.257 7.453 1.00 57.34 106 VAL A N 1
ATOM 792 C CA . VAL A 1 106 ? 23.713 -2.292 7.916 1.00 57.34 106 VAL A CA 1
ATOM 793 C C . VAL A 1 106 ? 22.700 -2.951 8.859 1.00 57.34 106 VAL A C 1
ATOM 795 O O . VAL A 1 106 ? 22.418 -2.402 9.923 1.00 57.34 106 VAL A O 1
ATOM 798 N N . ARG A 1 107 ? 22.226 -4.170 8.561 1.00 59.41 107 ARG A N 1
ATOM 799 C CA . ARG A 1 107 ? 21.373 -4.940 9.491 1.00 59.41 107 ARG A CA 1
ATOM 800 C C . ARG A 1 107 ? 22.060 -5.182 10.838 1.00 59.41 107 ARG A C 1
ATOM 802 O O . ARG A 1 107 ? 21.440 -5.009 11.887 1.00 59.41 107 ARG A O 1
ATOM 809 N N . GLY A 1 108 ? 23.354 -5.509 10.819 1.00 62.53 108 GLY A N 1
ATOM 810 C CA . GLY A 1 108 ? 24.165 -5.649 12.031 1.00 62.53 108 GLY A CA 1
ATOM 811 C C . GLY A 1 108 ? 24.320 -4.346 12.830 1.00 62.53 108 GLY A C 1
ATOM 812 O O . GLY A 1 108 ? 24.455 -4.391 14.056 1.00 62.53 108 GLY A O 1
ATOM 813 N N . LEU A 1 109 ? 24.272 -3.179 12.178 1.00 55.59 109 LEU A N 1
ATOM 814 C CA . LEU A 1 109 ? 24.187 -1.882 12.863 1.00 55.59 109 LEU A CA 1
ATOM 815 C C . LEU A 1 109 ? 22.799 -1.655 13.463 1.00 55.59 109 LEU A C 1
ATOM 817 O O . LEU A 1 109 ? 22.710 -1.247 14.619 1.00 55.59 109 LEU A O 1
ATOM 821 N N . GLY A 1 110 ? 21.726 -1.988 12.740 1.00 50.03 110 GLY A N 1
ATOM 822 C CA . GLY A 1 110 ? 20.349 -1.896 13.239 1.00 50.03 110 GLY A CA 1
ATOM 823 C C . GLY A 1 110 ? 20.131 -2.675 14.542 1.00 50.03 110 GLY A C 1
ATOM 824 O O . GLY A 1 110 ? 19.515 -2.174 15.482 1.00 50.03 110 GLY A O 1
ATOM 825 N N . GLU A 1 111 ? 20.722 -3.866 14.667 1.00 62.12 111 GLU A N 1
ATOM 826 C CA . GLU A 1 111 ? 20.710 -4.621 15.928 1.00 62.12 111 GLU A CA 1
ATOM 827 C C . GLU A 1 111 ? 21.461 -3.916 17.070 1.00 62.12 111 GLU A C 1
ATOM 829 O O . GLU A 1 111 ? 21.065 -4.029 18.232 1.00 62.12 111 GLU A O 1
ATOM 834 N N . GLN A 1 112 ? 22.540 -3.187 16.767 1.00 59.59 112 GLN A N 1
ATOM 835 C CA . GLN A 1 112 ? 23.285 -2.406 17.759 1.00 59.59 112 GLN A CA 1
ATOM 836 C C . GLN A 1 112 ? 22.508 -1.158 18.201 1.00 59.59 112 GLN A C 1
ATOM 838 O O . GLN A 1 112 ? 22.477 -0.880 19.400 1.00 59.59 112 GLN A O 1
ATOM 843 N N . TYR A 1 113 ? 21.824 -0.466 17.281 1.00 49.72 113 TYR A N 1
ATOM 844 C CA . TYR A 1 113 ? 20.897 0.620 17.625 1.00 49.72 113 TYR A CA 1
ATOM 845 C C . TYR A 1 113 ? 19.755 0.122 18.515 1.00 49.72 113 TYR A C 1
ATOM 847 O O . TYR A 1 113 ? 19.465 0.735 19.542 1.00 49.72 113 TYR A O 1
ATOM 855 N N . ARG A 1 114 ? 19.157 -1.032 18.189 1.00 60.31 114 ARG A N 1
ATOM 856 C CA . ARG A 1 114 ? 18.074 -1.632 18.985 1.00 60.31 114 ARG A CA 1
ATOM 857 C C . ARG A 1 114 ? 18.519 -1.960 20.413 1.00 60.31 114 ARG A C 1
ATOM 859 O O . ARG A 1 114 ? 17.870 -1.547 21.369 1.00 60.31 114 ARG A O 1
ATOM 866 N N . LYS A 1 115 ? 19.691 -2.590 20.571 1.00 68.31 115 LYS A N 1
ATOM 867 C CA . LYS A 1 115 ? 20.308 -2.857 21.888 1.00 68.31 115 LYS A CA 1
ATOM 868 C C . LYS A 1 115 ? 20.600 -1.586 22.691 1.00 68.31 115 LYS A C 1
ATOM 870 O O . LYS A 1 115 ? 20.706 -1.646 23.917 1.00 68.31 115 LYS A O 1
ATOM 875 N N . LEU A 1 116 ? 20.786 -0.452 22.018 1.00 54.72 116 LEU A N 1
ATOM 876 C CA . LEU A 1 116 ? 20.998 0.837 22.664 1.00 54.72 116 LEU A CA 1
ATOM 877 C C . LEU A 1 116 ? 19.671 1.485 23.093 1.00 54.72 116 LEU A C 1
ATOM 879 O O . LEU A 1 116 ? 19.615 2.053 24.180 1.00 54.72 116 LEU A O 1
ATOM 883 N N . GLY A 1 117 ? 18.606 1.338 22.298 1.00 46.00 117 GLY A N 1
ATOM 884 C CA . GLY A 1 117 ? 17.252 1.812 22.619 1.00 46.00 117 GLY A CA 1
ATOM 885 C C . GLY A 1 117 ? 16.532 1.002 23.706 1.00 46.00 117 GLY A C 1
ATOM 886 O O . GLY A 1 117 ? 15.761 1.558 24.481 1.00 46.00 117 GLY A O 1
ATOM 887 N N . GLU A 1 118 ? 16.826 -0.295 23.829 1.00 51.12 118 GLU A N 1
ATOM 888 C CA . GLU A 1 118 ? 16.266 -1.175 24.871 1.00 51.12 118 GLU A CA 1
ATOM 889 C C . GLU A 1 118 ? 16.849 -0.919 26.279 1.00 51.12 118 GLU A C 1
ATOM 891 O O . GLU A 1 118 ? 16.339 -1.431 27.282 1.00 51.12 118 GLU A O 1
ATOM 896 N N . GLN A 1 119 ? 17.907 -0.107 26.396 1.00 54.94 119 GLN A N 1
ATOM 897 C CA . GLN A 1 119 ? 18.439 0.308 27.693 1.00 54.94 119 GLN A CA 1
ATOM 898 C C . GLN A 1 119 ? 17.482 1.314 28.340 1.00 54.94 119 GLN A C 1
ATOM 900 O O . GLN A 1 119 ? 17.438 2.482 27.964 1.00 54.94 119 GLN A O 1
ATOM 905 N N . LYS A 1 120 ? 16.724 0.866 29.351 1.00 46.44 120 LYS A N 1
ATOM 906 C CA . LYS A 1 120 ? 15.850 1.731 30.159 1.00 46.44 120 LYS A CA 1
ATOM 907 C C . LYS A 1 120 ? 16.641 2.902 30.754 1.00 46.44 120 LYS A C 1
ATOM 909 O O . LYS A 1 120 ? 17.339 2.745 31.755 1.00 46.44 120 LYS A O 1
ATOM 914 N N . LEU A 1 121 ? 16.465 4.086 30.176 1.00 46.94 121 LEU A N 1
ATOM 915 C CA . LEU A 1 121 ? 16.798 5.354 30.813 1.00 46.94 121 LEU A CA 1
ATOM 916 C C . LEU A 1 121 ? 15.714 5.638 31.862 1.00 46.94 121 LEU A C 1
ATOM 918 O O . LEU A 1 121 ? 14.519 5.558 31.583 1.00 46.94 121 LEU A O 1
ATOM 922 N N . ALA A 1 122 ? 16.117 5.860 33.110 1.00 36.69 122 ALA A N 1
ATOM 923 C CA . ALA A 1 122 ? 15.186 5.920 34.230 1.00 36.69 122 ALA A CA 1
ATOM 924 C C . ALA A 1 122 ? 14.274 7.164 34.168 1.00 36.69 122 ALA A C 1
ATOM 926 O O . ALA A 1 122 ? 14.753 8.282 34.343 1.00 36.69 122 ALA A O 1
ATOM 927 N N . GLY A 1 123 ? 12.959 6.940 34.025 1.00 37.25 123 GLY A N 1
ATOM 928 C CA . GLY A 1 123 ? 11.897 7.879 34.416 1.00 37.25 123 GLY A CA 1
ATOM 929 C C . GLY A 1 123 ? 10.979 8.353 33.284 1.00 37.25 123 GLY A C 1
ATOM 930 O O . GLY A 1 123 ? 11.209 9.416 32.721 1.00 37.25 123 GLY A O 1
ATOM 931 N N . GLY A 1 124 ? 9.901 7.611 33.006 1.00 30.39 124 GLY A N 1
ATOM 932 C CA . GLY A 1 124 ? 8.781 8.065 32.169 1.00 30.39 124 GLY A CA 1
ATOM 933 C C . GLY A 1 124 ? 7.521 8.250 33.018 1.00 30.39 124 GLY A C 1
ATOM 934 O O . GLY A 1 124 ? 7.103 7.310 33.688 1.00 30.39 124 GLY A O 1
ATOM 935 N N . GLY A 1 125 ? 6.962 9.463 33.032 1.00 28.66 125 GLY A N 1
ATOM 936 C CA . GLY A 1 125 ? 5.645 9.772 33.598 1.00 28.66 125 GLY A CA 1
ATOM 937 C C . GLY A 1 125 ? 4.577 9.816 32.500 1.00 28.66 125 GLY A C 1
ATOM 938 O O . GLY A 1 125 ? 4.870 10.236 31.382 1.00 28.66 125 GLY A O 1
ATOM 939 N N . GLU A 1 126 ? 3.366 9.366 32.825 1.00 28.73 126 GLU A N 1
ATOM 940 C CA . GLU A 1 126 ? 2.211 9.247 31.918 1.00 28.73 126 GLU A CA 1
ATOM 941 C C . GLU A 1 126 ? 1.561 10.612 31.581 1.00 28.73 126 GLU A C 1
ATOM 943 O O . GLU A 1 126 ? 1.485 11.475 32.464 1.00 28.73 126 GLU A O 1
ATOM 948 N N . PRO A 1 127 ? 1.035 10.828 30.355 1.00 30.56 127 PRO A N 1
ATOM 949 C CA . PRO A 1 127 ? 0.196 11.980 30.026 1.00 30.56 127 PRO A CA 1
ATOM 950 C C . PRO A 1 127 ? -1.304 11.725 30.271 1.00 30.56 127 PRO A C 1
ATOM 952 O O . PRO A 1 127 ? -1.822 10.635 30.046 1.00 30.56 127 PRO A O 1
ATOM 955 N N . GLY A 1 128 ? -1.990 12.774 30.741 1.00 27.41 128 GLY A N 1
ATOM 956 C CA . GLY A 1 128 ? -3.377 12.773 31.211 1.00 27.41 128 GLY A CA 1
ATOM 957 C C . GLY A 1 128 ? -4.480 12.819 30.142 1.00 27.41 128 GLY A C 1
ATOM 958 O O . GLY A 1 128 ? -4.286 13.269 29.016 1.00 27.41 128 GLY A O 1
ATOM 959 N N . GLN A 1 129 ? -5.660 12.371 30.582 1.00 26.36 129 GLN A N 1
ATOM 960 C CA . GLN A 1 129 ? -6.946 12.285 29.880 1.00 26.36 129 GLN A CA 1
ATOM 961 C C . GLN A 1 129 ? -7.565 13.657 29.550 1.00 26.36 129 GLN A C 1
ATOM 963 O O . GLN A 1 129 ? -7.568 14.561 30.389 1.00 26.36 129 GLN A O 1
ATOM 968 N N . ALA A 1 130 ? -8.184 13.765 28.370 1.00 28.20 130 ALA A N 1
ATOM 969 C CA . ALA A 1 130 ? -9.119 14.832 28.007 1.00 28.20 130 ALA A CA 1
ATOM 970 C C . ALA A 1 130 ? -10.572 14.318 28.059 1.00 28.20 130 ALA A C 1
ATOM 972 O O . ALA A 1 130 ? -10.845 13.157 27.765 1.00 28.20 130 ALA A O 1
ATOM 973 N N . VAL A 1 131 ? -11.474 15.198 28.498 1.00 29.31 131 VAL A N 1
ATOM 974 C CA . VAL A 1 131 ? -12.876 14.954 28.876 1.00 29.31 131 VAL A CA 1
ATOM 975 C C . VAL A 1 131 ? -13.795 14.965 27.648 1.00 29.31 131 VAL A C 1
ATOM 977 O O . VAL A 1 131 ? -13.599 15.772 26.742 1.00 29.31 131 VAL A O 1
ATOM 980 N N . GLY A 1 132 ? -14.778 14.059 27.652 1.00 28.48 132 GLY A N 1
ATOM 981 C CA . GLY A 1 132 ? -15.724 13.788 26.569 1.00 28.48 132 GLY A CA 1
ATOM 982 C C . GLY A 1 132 ? -16.859 14.796 26.376 1.00 28.48 132 GLY A C 1
ATOM 983 O O . GLY A 1 132 ? -17.116 15.655 27.218 1.00 28.48 132 GLY A O 1
ATOM 984 N N . ASP A 1 133 ? -17.548 14.614 25.250 1.00 29.36 133 ASP A N 1
ATOM 985 C CA . ASP A 1 133 ? -18.755 15.331 24.844 1.00 29.36 133 ASP A CA 1
ATOM 986 C C . ASP A 1 133 ? -19.879 14.305 24.605 1.00 29.36 133 ASP A C 1
ATOM 988 O O . ASP A 1 133 ? -19.708 13.334 23.863 1.00 29.36 133 ASP A O 1
ATOM 992 N N . ASP A 1 134 ? -21.021 14.508 25.264 1.00 35.69 134 ASP A N 1
ATOM 993 C CA . ASP A 1 134 ? -22.204 13.644 25.204 1.00 35.69 134 ASP A CA 1
ATOM 994 C C . ASP A 1 134 ? -22.910 13.738 23.836 1.00 35.69 134 ASP A C 1
ATOM 996 O O . ASP A 1 134 ? -23.396 14.804 23.441 1.00 35.69 134 ASP A O 1
ATOM 1000 N N . LYS A 1 135 ? -23.089 12.601 23.145 1.00 36.22 135 LYS A N 1
ATOM 1001 C CA . LYS A 1 135 ? -24.045 12.460 22.031 1.00 36.22 135 LYS A CA 1
ATOM 1002 C C . LYS A 1 135 ? -25.148 11.450 22.361 1.00 36.22 135 LYS A C 1
ATOM 1004 O O . LYS A 1 135 ? -24.906 10.375 22.897 1.00 36.22 135 LYS A O 1
ATOM 1009 N N . LYS A 1 136 ? -26.384 11.843 22.024 1.00 29.45 136 LYS A N 1
ATOM 1010 C CA . LYS A 1 136 ? -27.624 11.049 22.110 1.00 29.45 136 LYS A CA 1
ATOM 1011 C C . LYS A 1 136 ? -27.486 9.702 21.378 1.00 29.45 136 LYS A C 1
ATOM 1013 O O . LYS A 1 136 ? -26.808 9.672 20.356 1.00 29.45 136 LYS A O 1
ATOM 1018 N N . PRO A 1 137 ? -28.180 8.637 21.827 1.00 39.16 137 PRO A N 1
ATOM 1019 C CA . PRO A 1 137 ? -28.107 7.333 21.178 1.00 39.16 137 PRO A CA 1
ATOM 1020 C C . PRO A 1 137 ? -28.759 7.404 19.791 1.00 39.16 137 PRO A C 1
ATOM 1022 O O . PRO A 1 137 ? -29.974 7.585 19.677 1.00 39.16 137 PRO A O 1
ATOM 1025 N N . GLU A 1 138 ? -27.935 7.311 18.748 1.00 47.72 138 GLU A N 1
ATOM 1026 C CA . GLU A 1 138 ? -28.377 6.957 17.399 1.00 47.72 138 GLU A CA 1
ATOM 1027 C C . GLU A 1 138 ? -28.893 5.511 17.440 1.00 47.72 138 GLU A C 1
ATOM 1029 O O . GLU A 1 138 ? -28.376 4.666 18.171 1.00 47.72 138 GLU A O 1
ATOM 1034 N N . THR A 1 139 ? -29.989 5.255 16.733 1.00 53.91 139 THR A N 1
ATOM 1035 C CA . THR A 1 139 ? -30.610 3.934 16.615 1.00 53.91 139 THR A CA 1
ATOM 1036 C C . THR A 1 139 ? -29.591 2.920 16.098 1.00 53.91 139 THR A C 1
ATOM 1038 O O . THR A 1 139 ? -28.960 3.186 15.080 1.00 53.91 139 THR A O 1
ATOM 1041 N N . GLU A 1 140 ? -29.451 1.788 16.794 1.00 64.38 140 GLU A N 1
ATOM 1042 C CA . GLU A 1 140 ? -28.604 0.649 16.409 1.00 64.38 140 GLU A CA 1
ATOM 1043 C C . GLU A 1 140 ? -28.813 0.321 14.922 1.00 64.38 140 GLU A C 1
ATOM 1045 O O . GLU A 1 140 ? -29.938 0.015 14.517 1.00 64.38 140 GLU A O 1
ATOM 1050 N N . ASN A 1 141 ? -27.765 0.458 14.099 1.00 78.88 141 ASN A N 1
ATOM 1051 C CA . ASN A 1 141 ? -27.860 0.125 12.678 1.00 78.88 141 ASN A CA 1
ATOM 1052 C C . ASN A 1 141 ? -27.852 -1.406 12.497 1.00 78.88 141 ASN A C 1
ATOM 1054 O O . ASN A 1 141 ? -27.362 -2.148 13.355 1.00 78.88 141 ASN A O 1
ATOM 1058 N N . ASP A 1 142 ? -28.403 -1.897 11.385 1.00 88.25 142 ASP A N 1
ATOM 1059 C CA . ASP A 1 142 ? -28.580 -3.340 11.159 1.00 88.25 142 ASP A CA 1
ATOM 1060 C C . ASP A 1 142 ? -27.247 -4.123 11.153 1.00 88.25 142 ASP A C 1
ATOM 1062 O O . ASP A 1 142 ? -27.226 -5.312 11.484 1.00 88.25 142 ASP A O 1
ATOM 1066 N N . TYR A 1 143 ? -26.125 -3.460 10.854 1.00 91.75 143 TYR A N 1
ATOM 1067 C CA . TYR A 1 143 ? -24.780 -4.039 10.884 1.00 91.75 143 TYR A CA 1
ATOM 1068 C C . TYR A 1 143 ? -24.255 -4.233 12.308 1.00 91.75 143 TYR A C 1
ATOM 1070 O O . TYR A 1 143 ? -23.762 -5.313 12.641 1.00 91.75 143 TYR A O 1
ATOM 1078 N N . GLU A 1 144 ? -24.387 -3.215 13.163 1.00 92.25 144 GLU A N 1
ATOM 1079 C CA . GLU A 1 144 ? -24.017 -3.288 14.578 1.00 92.25 144 GLU A CA 1
ATOM 1080 C C . GLU A 1 144 ? -24.788 -4.420 15.255 1.00 92.25 144 GLU A C 1
ATOM 1082 O O . GLU A 1 144 ? -24.196 -5.276 15.920 1.00 92.25 144 GLU A O 1
ATOM 1087 N N . LYS A 1 145 ? -26.099 -4.474 15.004 1.00 91.88 145 LYS A N 1
ATOM 1088 C CA . LYS A 1 145 ? -26.960 -5.535 15.511 1.00 91.88 145 LYS A CA 1
ATOM 1089 C C . LYS A 1 145 ? -26.505 -6.914 15.030 1.00 91.88 145 LYS A C 1
ATOM 1091 O O . LYS A 1 145 ? -26.372 -7.819 15.848 1.00 91.88 145 LYS A O 1
ATOM 1096 N N . ALA A 1 146 ? -26.224 -7.086 13.735 1.00 93.88 146 ALA A N 1
ATOM 1097 C CA . ALA A 1 146 ? -25.769 -8.368 13.191 1.00 93.88 146 ALA A CA 1
ATOM 1098 C C . ALA A 1 146 ? -24.459 -8.851 13.843 1.00 93.88 146 ALA A C 1
ATOM 1100 O O . ALA A 1 146 ? -24.329 -10.030 14.181 1.00 93.88 146 ALA A O 1
ATOM 1101 N N . LEU A 1 147 ? -23.506 -7.945 14.080 1.00 94.12 147 LEU A N 1
ATOM 1102 C CA . LEU A 1 147 ? -22.240 -8.249 14.755 1.00 94.12 147 LEU A CA 1
ATOM 1103 C C . LEU A 1 147 ? -22.437 -8.594 16.239 1.00 94.12 147 LEU A C 1
ATOM 1105 O O . LEU A 1 147 ? -21.779 -9.508 16.749 1.00 94.12 147 LEU A O 1
ATOM 1109 N N . ARG A 1 148 ? -23.362 -7.919 16.931 1.00 93.94 148 ARG A N 1
ATOM 1110 C CA . ARG A 1 148 ? -23.737 -8.229 18.323 1.00 93.94 148 ARG A CA 1
ATOM 1111 C C . ARG A 1 148 ? -24.459 -9.569 18.437 1.00 93.94 148 ARG A C 1
ATOM 1113 O O . ARG A 1 148 ? -24.065 -10.393 19.262 1.00 93.94 148 ARG A O 1
ATOM 1120 N N . ASP A 1 149 ? -25.445 -9.824 17.578 1.00 93.38 149 ASP A N 1
ATOM 1121 C CA . ASP A 1 149 ? -26.181 -11.093 17.501 1.00 93.38 149 ASP A CA 1
ATOM 1122 C C . ASP A 1 149 ? -25.232 -12.268 17.195 1.00 93.38 149 ASP A C 1
ATOM 1124 O O . ASP A 1 149 ? -25.402 -13.375 17.709 1.00 93.38 149 ASP A O 1
ATOM 1128 N N . ALA A 1 150 ? -24.180 -12.019 16.407 1.00 91.75 150 ALA A N 1
ATOM 1129 C CA . ALA A 1 150 ? -23.119 -12.978 16.112 1.00 91.75 150 ALA A CA 1
ATOM 1130 C C . ALA A 1 150 ? -22.073 -13.148 17.235 1.00 91.75 150 ALA A C 1
ATOM 1132 O O . ALA A 1 150 ? -21.190 -14.001 17.100 1.00 91.75 150 ALA A O 1
ATOM 1133 N N . GLY A 1 151 ? -22.150 -12.359 18.313 1.00 92.12 151 GLY A N 1
ATOM 1134 C CA . GLY A 1 151 ? -21.210 -12.374 19.438 1.00 92.12 151 GLY A CA 1
ATOM 1135 C C . GLY A 1 151 ? -19.831 -11.780 19.129 1.00 92.12 151 GLY A C 1
ATOM 1136 O O . GLY A 1 151 ? -18.877 -12.067 19.849 1.00 92.12 151 GLY A O 1
ATOM 1137 N N . LEU A 1 152 ? -19.711 -10.993 18.056 1.00 92.00 152 LEU A N 1
ATOM 1138 C CA . LEU A 1 152 ? -18.453 -10.411 17.567 1.00 92.00 152 LEU A CA 1
ATOM 1139 C C . LEU A 1 152 ? -18.241 -8.966 18.039 1.00 92.00 152 LEU A C 1
ATOM 1141 O O . LEU A 1 152 ? -17.121 -8.468 17.996 1.00 92.00 152 LEU A O 1
ATOM 1145 N N . LEU A 1 153 ? -19.298 -8.311 18.524 1.00 90.81 153 LEU A N 1
ATOM 1146 C CA . LEU A 1 153 ? -19.249 -6.970 19.097 1.00 90.81 153 LEU A CA 1
ATOM 1147 C C . LEU A 1 153 ? -19.919 -6.962 20.472 1.00 90.81 153 LEU A C 1
ATOM 1149 O O . LEU A 1 153 ? -21.038 -7.445 20.646 1.00 90.81 153 LEU A O 1
ATOM 1153 N N . THR A 1 154 ? -19.234 -6.406 21.468 1.00 87.88 154 THR A N 1
ATOM 1154 C CA . THR A 1 154 ? -19.746 -6.279 22.839 1.00 87.88 154 THR A CA 1
ATOM 1155 C C . THR A 1 154 ? -19.392 -4.908 23.404 1.00 87.88 154 THR A C 1
ATOM 1157 O O . THR A 1 154 ? -18.497 -4.240 22.898 1.00 87.88 154 THR A O 1
ATOM 1160 N N . GLY A 1 155 ? -20.091 -4.481 24.457 1.00 85.94 155 GLY A N 1
ATOM 1161 C CA . GLY A 1 155 ? -19.842 -3.180 25.082 1.00 85.94 155 GLY A CA 1
ATOM 1162 C C . GLY A 1 155 ? -20.615 -2.032 24.417 1.00 85.94 155 GLY A C 1
ATOM 1163 O O . GLY A 1 155 ? -21.667 -2.297 23.822 1.00 85.94 155 GLY A O 1
ATOM 1164 N N . PRO A 1 156 ? -20.164 -0.772 24.579 1.00 87.50 156 PRO A N 1
ATOM 1165 C CA . PRO A 1 156 ? -20.870 0.408 24.075 1.00 87.50 156 PRO A CA 1
ATOM 1166 C C . PRO A 1 156 ? -20.980 0.409 22.540 1.00 87.50 156 PRO A C 1
ATOM 1168 O O . PRO A 1 156 ? -20.354 -0.428 21.882 1.00 87.50 156 PRO A O 1
ATOM 1171 N N . PRO A 1 157 ? -21.798 1.303 21.953 1.00 84.69 157 PRO A N 1
ATOM 1172 C CA . PRO A 1 157 ? -21.797 1.523 20.511 1.00 84.69 157 PRO A CA 1
ATOM 1173 C C . PRO A 1 157 ? -20.375 1.811 20.008 1.00 84.69 157 PRO A C 1
ATOM 1175 O O . PRO A 1 157 ? -19.645 2.541 20.686 1.00 84.69 157 PRO A O 1
ATOM 1178 N N . PRO A 1 158 ? -19.968 1.237 18.864 1.00 86.12 158 PRO A N 1
ATOM 1179 C CA . PRO A 1 158 ? -18.639 1.460 18.325 1.00 86.12 158 PRO A CA 1
ATOM 1180 C C . PRO A 1 158 ? -18.472 2.914 17.869 1.00 86.12 158 PRO A C 1
ATOM 1182 O O . PRO A 1 158 ? -19.416 3.556 17.399 1.00 86.12 158 PRO A O 1
ATOM 1185 N N . ASP A 1 159 ? -17.250 3.420 17.968 1.00 89.31 159 ASP A N 1
ATOM 1186 C CA . ASP A 1 159 ? -16.840 4.739 17.500 1.00 89.31 159 ASP A CA 1
ATOM 1187 C C . ASP A 1 159 ? -15.691 4.634 16.476 1.00 89.31 159 ASP A C 1
ATOM 1189 O O . ASP A 1 159 ? -15.407 3.561 15.932 1.00 89.31 159 ASP A O 1
ATOM 1193 N N . GLY A 1 160 ? -15.105 5.783 16.124 1.00 94.12 160 GLY A N 1
ATOM 1194 C CA . GLY A 1 160 ? -13.954 5.867 15.224 1.00 94.12 160 GLY A CA 1
ATOM 1195 C C . GLY A 1 160 ? -14.154 5.168 13.874 1.00 94.12 160 GLY A C 1
ATOM 1196 O O . GLY A 1 160 ? -15.241 5.189 13.287 1.00 94.12 160 GLY A O 1
ATOM 1197 N N . TYR A 1 161 ? -13.082 4.541 13.389 1.00 97.44 161 TYR A N 1
ATOM 1198 C CA . TYR A 1 161 ? -13.057 3.859 12.094 1.00 97.44 161 TYR A CA 1
ATOM 1199 C C . TYR A 1 161 ? -13.869 2.563 12.065 1.00 97.44 161 TYR A C 1
ATOM 1201 O O . TYR A 1 161 ? -14.341 2.179 11.001 1.00 97.44 161 TYR A O 1
ATOM 1209 N N . TYR A 1 162 ? -14.119 1.917 13.208 1.00 95.38 162 TYR A N 1
ATOM 1210 C CA . TYR A 1 162 ? -15.018 0.761 13.232 1.00 95.38 162 TYR A CA 1
ATOM 1211 C C . TYR A 1 162 ? -16.454 1.185 12.923 1.00 95.38 162 TYR A C 1
ATOM 1213 O O . TYR A 1 162 ? -17.131 0.545 12.124 1.00 95.38 162 TYR A O 1
ATOM 1221 N N . ARG A 1 163 ? -16.913 2.305 13.500 1.00 95.75 163 ARG A N 1
ATOM 1222 C CA . ARG A 1 163 ? -18.218 2.882 13.150 1.00 95.75 163 ARG A CA 1
ATOM 1223 C C . ARG A 1 163 ? -18.270 3.302 11.683 1.00 95.75 163 ARG A C 1
ATOM 1225 O O . ARG A 1 163 ? -19.276 3.068 11.021 1.00 95.75 163 ARG A O 1
ATOM 1232 N N . GLU A 1 164 ? -17.195 3.907 11.185 1.00 96.12 164 GLU A N 1
ATOM 1233 C CA . GLU A 1 164 ? -17.085 4.307 9.779 1.00 96.12 164 GLU A CA 1
ATOM 1234 C C . GLU A 1 164 ? -17.132 3.096 8.832 1.00 96.12 164 GLU A C 1
ATOM 1236 O O . GLU A 1 164 ? -17.804 3.164 7.810 1.00 96.12 164 GLU A O 1
ATOM 1241 N N . TRP A 1 165 ? -16.537 1.958 9.200 1.00 97.38 165 TRP A N 1
ATOM 1242 C CA . TRP A 1 165 ? -16.650 0.715 8.430 1.00 97.38 165 TRP A CA 1
ATOM 1243 C C . TRP A 1 165 ? -18.106 0.252 8.284 1.00 97.38 165 TRP A C 1
ATOM 1245 O O . TRP A 1 165 ? -18.534 -0.082 7.179 1.00 97.38 165 TRP A O 1
ATOM 1255 N N . LEU A 1 166 ? -18.900 0.302 9.363 1.00 95.94 166 LEU A N 1
ATOM 1256 C CA . LEU A 1 166 ? -20.330 -0.038 9.296 1.00 95.94 166 LEU A CA 1
ATOM 1257 C C . LEU A 1 166 ? -21.108 0.932 8.393 1.00 95.94 166 LEU A C 1
ATOM 1259 O O . LEU A 1 166 ? -22.025 0.518 7.689 1.00 95.94 166 LEU A O 1
ATOM 1263 N N . GLN A 1 167 ? -20.742 2.215 8.405 1.00 94.50 167 GLN A N 1
ATOM 1264 C CA . GLN A 1 167 ? -21.363 3.248 7.568 1.00 94.50 167 GLN A CA 1
ATOM 1265 C C . GLN A 1 167 ? -20.985 3.101 6.094 1.00 94.50 167 GLN A C 1
ATOM 1267 O O . GLN A 1 167 ? -21.833 3.278 5.223 1.00 94.50 167 GLN A O 1
ATOM 1272 N N . ASN A 1 168 ? -19.734 2.744 5.809 1.00 94.81 168 ASN A N 1
ATOM 1273 C CA . ASN A 1 168 ? -19.286 2.454 4.455 1.00 94.81 168 ASN A CA 1
ATOM 1274 C C . ASN A 1 168 ? -19.973 1.199 3.919 1.00 94.81 168 ASN A C 1
ATOM 1276 O O . ASN A 1 168 ? -20.481 1.230 2.807 1.00 94.81 168 ASN A O 1
ATOM 1280 N N . ALA A 1 169 ? -20.101 0.140 4.721 1.00 94.06 169 ALA A N 1
ATOM 1281 C CA . ALA A 1 169 ? -20.852 -1.050 4.328 1.00 94.06 169 ALA A CA 1
ATOM 1282 C C . ALA A 1 169 ? -22.315 -0.735 3.971 1.00 94.06 169 ALA A C 1
ATOM 1284 O O . ALA A 1 169 ? -22.818 -1.231 2.965 1.00 94.06 169 ALA A O 1
ATOM 1285 N N . GLU A 1 170 ? -22.973 0.128 4.752 1.00 92.38 170 GLU A N 1
ATOM 1286 C CA . GLU A 1 170 ? -24.327 0.615 4.464 1.00 92.38 170 GLU A CA 1
ATOM 1287 C C . GLU A 1 170 ? -24.386 1.417 3.161 1.00 92.38 170 GLU A C 1
ATOM 1289 O O . GLU A 1 170 ? -25.228 1.149 2.302 1.00 92.38 170 GLU A O 1
ATOM 1294 N N . ARG A 1 171 ? -23.460 2.366 2.986 1.00 89.81 171 ARG A N 1
ATOM 1295 C CA . ARG A 1 171 ? -23.330 3.190 1.776 1.00 89.81 171 ARG A CA 1
ATOM 1296 C C . ARG A 1 171 ? -23.141 2.339 0.521 1.00 89.81 171 ARG A C 1
ATOM 1298 O O . ARG A 1 171 ? -23.741 2.649 -0.503 1.00 89.81 171 ARG A O 1
ATOM 1305 N N . GLN A 1 172 ? -22.355 1.271 0.635 1.00 87.69 172 GLN A N 1
ATOM 1306 C CA . GLN A 1 172 ? -22.038 0.337 -0.445 1.00 87.69 172 GLN A CA 1
ATOM 1307 C C . GLN A 1 172 ? -23.079 -0.776 -0.627 1.00 87.69 172 GLN A C 1
ATOM 1309 O O . GLN A 1 172 ? -22.933 -1.638 -1.490 1.00 87.69 172 GLN A O 1
ATOM 1314 N N . GLY A 1 173 ? -24.136 -0.804 0.193 1.00 90.62 173 GLY A N 1
ATOM 1315 C CA . GLY A 1 173 ? -25.165 -1.841 0.117 1.00 90.62 173 GLY A CA 1
ATOM 1316 C C . GLY A 1 173 ? -24.648 -3.253 0.418 1.00 90.62 173 GLY A C 1
ATOM 1317 O O . GLY A 1 173 ? -25.248 -4.235 -0.025 1.00 90.62 173 GLY A O 1
ATOM 1318 N N . VAL A 1 174 ? -23.548 -3.376 1.168 1.00 92.56 174 VAL A N 1
ATOM 1319 C CA . VAL A 1 174 ? -22.967 -4.667 1.553 1.00 92.56 174 VAL A CA 1
ATOM 1320 C C . VAL A 1 174 ? -23.931 -5.386 2.502 1.00 92.56 174 VAL A C 1
ATOM 1322 O O . VAL A 1 174 ? -24.375 -4.785 3.477 1.00 92.56 174 VAL A O 1
ATOM 1325 N N . PRO A 1 175 ? -24.267 -6.668 2.292 1.00 93.69 175 PRO A N 1
ATOM 1326 C CA . PRO A 1 175 ? -25.110 -7.409 3.229 1.00 93.69 175 PRO A CA 1
ATOM 1327 C C . PRO A 1 175 ? -24.467 -7.550 4.630 1.00 93.69 175 PRO A C 1
ATOM 1329 O O . PRO A 1 175 ? -23.274 -7.850 4.721 1.00 93.69 175 PRO A O 1
ATOM 1332 N N . PRO A 1 176 ? -25.208 -7.389 5.749 1.00 93.50 176 PRO A N 1
ATOM 1333 C CA . PRO A 1 176 ? -24.632 -7.483 7.098 1.00 93.50 176 PRO A CA 1
ATOM 1334 C C . PRO A 1 176 ? -23.938 -8.816 7.424 1.00 93.50 176 PRO A C 1
ATOM 1336 O O . PRO A 1 176 ? -22.992 -8.846 8.212 1.00 93.50 176 PRO A O 1
ATOM 1339 N N . ASP A 1 177 ? -24.372 -9.923 6.817 1.00 93.56 177 ASP A N 1
ATOM 1340 C CA . ASP A 1 177 ? -23.752 -11.241 6.980 1.00 93.56 177 ASP A CA 1
ATOM 1341 C C . ASP A 1 177 ? -22.330 -11.304 6.407 1.00 93.56 177 ASP A C 1
ATOM 1343 O O . ASP A 1 177 ? -21.497 -12.030 6.953 1.00 93.56 177 ASP A O 1
ATOM 1347 N N . VAL A 1 178 ? -22.011 -10.484 5.399 1.00 96.19 178 VAL A N 1
ATOM 1348 C CA . VAL A 1 178 ? -20.643 -10.334 4.882 1.00 96.19 178 VAL A CA 1
ATOM 1349 C C . VAL A 1 178 ? -19.724 -9.722 5.941 1.00 96.19 178 VAL A C 1
ATOM 1351 O O . VAL A 1 178 ? -18.617 -10.219 6.147 1.00 96.19 178 VAL A O 1
ATOM 1354 N N . LEU A 1 179 ? -20.175 -8.696 6.673 1.00 96.56 179 LEU A N 1
ATOM 1355 C CA . LEU A 1 179 ? -19.379 -8.085 7.749 1.00 96.56 179 LEU A CA 1
ATOM 1356 C C . LEU A 1 179 ? -19.182 -9.050 8.918 1.00 96.56 179 LEU A C 1
ATOM 1358 O O . LEU A 1 179 ? -18.083 -9.136 9.467 1.00 96.56 179 LEU A O 1
ATOM 1362 N N . VAL A 1 180 ? -20.224 -9.808 9.275 1.00 96.50 180 VAL A N 1
ATOM 1363 C CA . VAL A 1 180 ? -20.130 -10.873 10.285 1.00 96.50 180 VAL A CA 1
ATOM 1364 C C . VAL A 1 180 ? -19.086 -11.911 9.881 1.00 96.50 180 VAL A C 1
ATOM 1366 O O . VAL A 1 180 ? -18.294 -12.345 10.718 1.00 96.50 180 VAL A O 1
ATOM 1369 N N . ASP A 1 181 ? -19.068 -12.307 8.613 1.00 97.62 181 ASP A N 1
ATOM 1370 C CA . ASP A 1 181 ? -18.123 -13.288 8.099 1.00 97.62 181 ASP A CA 1
ATOM 1371 C C . ASP A 1 181 ? -16.679 -12.751 8.078 1.00 97.62 181 ASP A C 1
ATOM 1373 O O . ASP A 1 181 ? -15.774 -13.419 8.582 1.00 97.62 181 ASP A O 1
ATOM 1377 N N . ILE A 1 182 ? -16.464 -11.508 7.626 1.00 97.19 182 ILE A N 1
ATOM 1378 C CA . ILE A 1 182 ? -15.159 -10.819 7.685 1.00 97.19 182 ILE A CA 1
ATOM 1379 C C . ILE A 1 182 ? -14.658 -10.720 9.124 1.00 97.19 182 ILE A C 1
ATOM 1381 O O . ILE A 1 182 ? -13.546 -11.163 9.421 1.00 97.19 182 ILE A O 1
ATOM 1385 N N . ALA A 1 183 ? -15.481 -10.201 10.037 1.00 96.94 183 ALA A N 1
ATOM 1386 C CA . ALA A 1 183 ? -15.103 -10.046 11.436 1.00 96.94 183 ALA A CA 1
ATOM 1387 C C . ALA A 1 183 ? -14.789 -11.388 12.104 1.00 96.94 183 ALA A C 1
ATOM 1389 O O . ALA A 1 183 ? -13.832 -11.489 12.871 1.00 96.94 183 ALA A O 1
ATOM 1390 N N . ARG A 1 184 ? -15.550 -12.441 11.788 1.00 96.75 184 ARG A N 1
ATOM 1391 C CA . ARG A 1 184 ? -15.330 -13.774 12.353 1.00 96.75 184 ARG A CA 1
ATOM 1392 C C . ARG A 1 184 ? -14.063 -14.436 11.824 1.00 96.75 184 ARG A C 1
ATOM 1394 O O . ARG A 1 184 ? -13.322 -15.001 12.625 1.00 96.75 184 ARG A O 1
ATOM 1401 N N . ARG A 1 185 ? -13.850 -14.424 10.504 1.00 97.38 185 ARG A N 1
ATOM 1402 C CA . ARG A 1 185 ? -12.735 -15.137 9.861 1.00 97.38 185 ARG A CA 1
ATOM 1403 C C . ARG A 1 185 ? -11.397 -14.446 10.084 1.00 97.38 185 ARG A C 1
ATOM 1405 O O . ARG A 1 185 ? -10.409 -15.127 10.330 1.00 97.38 185 ARG A O 1
ATOM 1412 N N . HIS A 1 186 ? -11.397 -13.115 10.072 1.00 95.06 186 HIS A N 1
ATOM 1413 C CA . HIS A 1 186 ? -10.180 -12.299 10.155 1.00 95.06 186 HIS A CA 1
ATOM 1414 C C . HIS A 1 186 ? -9.999 -11.606 11.500 1.00 95.06 186 HIS A C 1
ATOM 1416 O O . HIS A 1 186 ? -9.085 -10.803 11.664 1.00 95.06 186 HIS A O 1
ATOM 1422 N N . HIS A 1 187 ? -10.859 -11.923 12.470 1.00 94.19 187 HIS A N 1
ATOM 1423 C CA . HIS A 1 187 ? -10.817 -11.364 13.820 1.00 94.19 187 HIS A CA 1
ATOM 1424 C C . HIS A 1 187 ? -10.824 -9.826 13.827 1.00 94.19 187 HIS A C 1
ATOM 1426 O O . HIS A 1 187 ? -10.078 -9.200 14.579 1.00 94.19 187 HIS A O 1
ATOM 1432 N N . ILE A 1 188 ? -11.664 -9.215 12.981 1.00 95.44 188 ILE A N 1
ATOM 1433 C CA . ILE A 1 188 ? -11.796 -7.755 12.920 1.00 95.44 188 ILE A CA 1
ATOM 1434 C C . ILE A 1 188 ? -12.607 -7.265 14.120 1.00 95.44 188 ILE A C 1
ATOM 1436 O O . ILE A 1 188 ? -13.793 -7.569 14.263 1.00 95.44 188 ILE A O 1
ATOM 1440 N N . THR A 1 189 ? -11.955 -6.481 14.970 1.00 94.56 189 THR A N 1
ATOM 1441 C CA . THR A 1 189 ? -12.515 -5.828 16.156 1.00 94.56 189 THR A CA 1
ATOM 1442 C C . THR A 1 189 ? -12.352 -4.308 16.035 1.00 94.56 189 THR A C 1
ATOM 1444 O O . THR A 1 189 ? -11.685 -3.842 15.108 1.00 94.56 189 THR A O 1
ATOM 1447 N N . PRO A 1 190 ? -12.933 -3.505 16.948 1.00 93.69 190 PRO A N 1
ATOM 1448 C CA . PRO A 1 190 ? -12.654 -2.069 16.999 1.00 93.69 190 PRO A CA 1
ATOM 1449 C C . PRO A 1 190 ? -11.150 -1.743 16.996 1.00 93.69 190 PRO A C 1
ATOM 1451 O O . PRO A 1 190 ? -10.691 -1.003 16.128 1.00 93.69 190 PRO A O 1
ATOM 1454 N N . ASP A 1 191 ? -10.374 -2.414 17.851 1.00 94.75 191 ASP A N 1
ATOM 1455 C CA . ASP A 1 191 ? -8.918 -2.248 17.980 1.00 94.75 191 ASP A CA 1
ATOM 1456 C C . ASP A 1 191 ? -8.135 -2.606 16.698 1.00 94.75 191 ASP A C 1
ATOM 1458 O O . ASP A 1 191 ? -6.983 -2.203 16.515 1.00 94.75 191 ASP A O 1
ATOM 1462 N N . SER A 1 192 ? -8.722 -3.373 15.768 1.00 94.88 192 SER A N 1
ATOM 1463 C CA . SER A 1 192 ? -8.071 -3.681 14.487 1.00 94.88 192 SER A CA 1
ATOM 1464 C C . SER A 1 192 ? -7.746 -2.407 13.704 1.00 94.88 192 SER A C 1
ATOM 1466 O O . SER A 1 192 ? -6.688 -2.349 13.073 1.00 94.88 192 SER A O 1
ATOM 1468 N N . PHE A 1 193 ? -8.603 -1.385 13.796 1.00 96.94 193 PHE A N 1
ATOM 1469 C CA . PHE A 1 193 ? -8.458 -0.116 13.081 1.00 96.94 193 PHE A CA 1
ATOM 1470 C C . PHE A 1 193 ? -7.503 0.875 13.753 1.00 96.94 193 PHE A C 1
ATOM 1472 O O . PHE A 1 193 ? -7.154 1.878 13.131 1.00 96.94 193 PHE A O 1
ATOM 1479 N N . ASP A 1 194 ? -7.015 0.593 14.965 1.00 96.62 194 ASP A N 1
ATOM 1480 C CA . ASP A 1 194 ? -6.124 1.511 15.684 1.00 96.62 194 ASP A CA 1
ATOM 1481 C C . ASP A 1 194 ? -4.816 1.790 14.945 1.00 96.62 194 ASP A C 1
ATOM 1483 O O . ASP A 1 194 ? -4.191 2.825 15.159 1.00 96.62 194 ASP A O 1
ATOM 1487 N N . VAL A 1 195 ? -4.416 0.895 14.039 1.00 97.38 195 VAL A N 1
ATOM 1488 C CA . VAL A 1 195 ? -3.240 1.090 13.183 1.00 97.38 195 VAL A CA 1
ATOM 1489 C C . VAL A 1 195 ? -3.365 2.322 12.275 1.00 97.38 195 VAL A C 1
ATOM 1491 O O . VAL A 1 195 ? -2.357 2.888 11.874 1.00 97.38 195 VAL A O 1
ATOM 1494 N N . LEU A 1 196 ? -4.590 2.761 11.970 1.00 98.00 196 LEU A N 1
ATOM 1495 C CA . LEU A 1 196 ? -4.854 3.956 11.166 1.00 98.00 196 LEU A CA 1
ATOM 1496 C C . LEU A 1 196 ? -4.778 5.242 12.006 1.00 98.00 196 LEU A C 1
ATOM 1498 O O . LEU A 1 196 ? -4.757 6.347 11.459 1.00 98.00 196 LEU A O 1
ATOM 1502 N N . ASN A 1 197 ? -4.740 5.134 13.339 1.00 95.00 197 ASN A N 1
ATOM 1503 C CA . ASN A 1 197 ? -4.653 6.296 14.214 1.00 95.00 197 ASN A CA 1
ATOM 1504 C C . ASN A 1 197 ? -3.303 6.998 14.033 1.00 95.00 197 ASN A C 1
ATOM 1506 O O . ASN A 1 197 ? -2.240 6.386 14.092 1.00 95.00 197 ASN A O 1
ATOM 1510 N N . GLY A 1 198 ? -3.346 8.317 13.843 1.00 92.62 198 GLY A N 1
ATOM 1511 C CA . GLY A 1 198 ? -2.151 9.123 13.588 1.00 92.62 198 GLY A CA 1
ATOM 1512 C C . GLY A 1 198 ? -1.701 9.141 12.125 1.00 92.62 198 GLY A C 1
ATOM 1513 O O . GLY A 1 198 ? -0.825 9.938 11.792 1.00 92.62 198 GLY A O 1
ATOM 1514 N N . MET A 1 199 ? -2.322 8.342 11.250 1.00 97.44 199 MET A N 1
ATOM 1515 C CA . MET A 1 199 ? -2.212 8.513 9.802 1.00 97.44 199 MET A CA 1
ATOM 1516 C C . MET A 1 199 ? -3.205 9.580 9.336 1.00 97.44 199 MET A C 1
ATOM 1518 O O . MET A 1 199 ? -4.339 9.651 9.819 1.00 97.44 199 MET A O 1
ATOM 1522 N N . GLU A 1 200 ? -2.791 10.434 8.405 1.00 97.94 200 GLU A N 1
ATOM 1523 C CA . GLU A 1 200 ? -3.688 11.448 7.854 1.00 97.94 200 GLU A CA 1
ATOM 1524 C C . GLU A 1 200 ? -4.634 10.797 6.843 1.00 97.94 200 GLU A C 1
ATOM 1526 O O . GLU A 1 200 ? -4.189 10.272 5.822 1.00 97.94 200 GLU A O 1
ATOM 1531 N N . LYS A 1 201 ? -5.941 10.855 7.121 1.00 98.06 201 LYS A N 1
ATOM 1532 C CA . LYS A 1 201 ? -6.970 10.388 6.194 1.00 98.06 201 LYS A CA 1
ATOM 153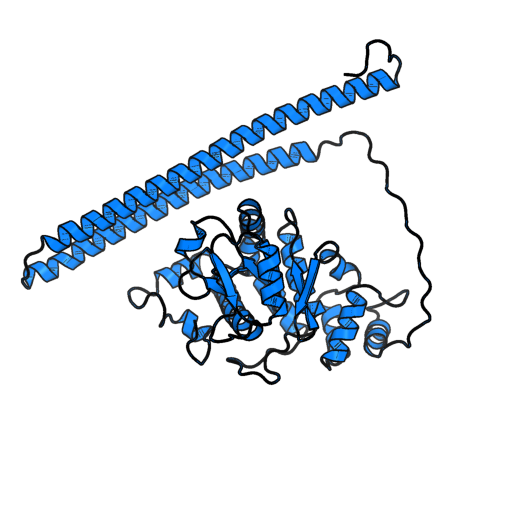3 C C . LYS A 1 201 ? -7.180 11.401 5.070 1.00 98.06 201 LYS A C 1
ATOM 1535 O O . LYS A 1 201 ? -7.479 12.564 5.338 1.00 98.06 201 LYS A O 1
ATOM 1540 N N . VAL A 1 202 ? -7.100 10.933 3.832 1.00 97.44 202 VAL A N 1
ATOM 1541 C CA . VAL A 1 202 ? -7.463 11.670 2.617 1.00 97.44 202 VAL A CA 1
ATOM 1542 C C . VAL A 1 202 ? -8.662 10.972 1.992 1.00 97.44 202 VAL A C 1
ATOM 1544 O O . VAL A 1 202 ? -8.711 9.745 1.959 1.00 97.44 202 VAL A O 1
ATOM 1547 N N . THR A 1 203 ? -9.638 11.739 1.520 1.00 94.38 203 THR A N 1
ATOM 1548 C CA . THR A 1 203 ? -10.861 11.198 0.921 1.00 94.38 203 THR A CA 1
ATOM 1549 C C . THR A 1 203 ? -11.006 11.701 -0.507 1.00 94.38 203 THR A C 1
ATOM 1551 O O . THR A 1 203 ? -10.795 12.893 -0.757 1.00 94.38 203 THR A O 1
ATOM 1554 N N . ASP A 1 204 ? -11.326 10.804 -1.432 1.00 91.50 204 ASP A N 1
ATOM 1555 C CA . ASP A 1 204 ? -11.600 11.163 -2.825 1.00 91.50 204 ASP A CA 1
ATOM 1556 C C . ASP A 1 204 ? -13.026 11.716 -3.016 1.00 91.50 204 ASP A C 1
ATOM 1558 O O . ASP A 1 204 ? -13.780 11.916 -2.057 1.00 91.50 204 ASP A O 1
ATOM 1562 N N . ALA A 1 205 ? -13.386 12.012 -4.267 1.00 87.06 205 ALA A N 1
ATOM 1563 C CA . ALA A 1 205 ? -14.699 12.549 -4.616 1.00 87.06 205 ALA A CA 1
ATOM 1564 C C . ALA A 1 205 ? -15.853 11.566 -4.338 1.00 87.06 205 ALA A C 1
ATOM 1566 O O . ALA A 1 205 ? -16.965 12.009 -4.034 1.00 87.06 205 ALA A O 1
ATOM 1567 N N . ASP A 1 206 ? -15.576 10.264 -4.390 1.00 84.69 206 ASP A N 1
ATOM 1568 C CA . ASP A 1 206 ? -16.551 9.195 -4.183 1.00 84.69 206 ASP A CA 1
ATOM 1569 C C . ASP A 1 206 ? -16.646 8.762 -2.718 1.00 84.69 206 ASP A C 1
ATOM 1571 O O . ASP A 1 206 ? -17.487 7.942 -2.363 1.00 84.69 206 ASP A O 1
ATOM 1575 N N . GLY A 1 207 ? -15.844 9.346 -1.826 1.00 88.94 207 GLY A N 1
ATOM 1576 C CA . GLY A 1 207 ? -15.892 9.088 -0.392 1.00 88.94 207 GLY A CA 1
ATOM 1577 C C . GLY A 1 207 ? -14.989 7.947 0.078 1.00 88.94 207 GLY A C 1
ATOM 1578 O O . GLY A 1 207 ? -15.096 7.550 1.243 1.00 88.94 207 GLY A O 1
ATOM 1579 N N . LYS A 1 208 ? -14.100 7.418 -0.770 1.00 92.56 208 LYS A N 1
ATOM 1580 C CA . LYS A 1 208 ? -13.124 6.402 -0.364 1.00 92.56 208 LYS A CA 1
ATOM 1581 C C . LYS A 1 208 ? -11.981 7.024 0.411 1.00 92.56 208 LYS A C 1
ATOM 1583 O O . LYS A 1 208 ? -11.513 8.123 0.130 1.00 92.56 208 LYS A O 1
ATOM 1588 N N . SER A 1 209 ? -11.540 6.295 1.422 1.00 96.56 209 SER A N 1
ATOM 1589 C CA . SER A 1 209 ? -10.500 6.702 2.350 1.00 96.56 209 SER A CA 1
ATOM 1590 C C . SER A 1 209 ? -9.150 6.116 1.961 1.00 96.56 209 SER A C 1
ATOM 1592 O O . SER A 1 209 ? -9.009 4.911 1.762 1.00 96.56 209 SER A O 1
ATOM 1594 N N . PHE A 1 210 ? -8.156 6.990 1.945 1.00 98.12 210 PHE A N 1
ATOM 1595 C CA . PHE A 1 210 ? -6.733 6.721 1.816 1.00 98.12 210 PHE A CA 1
ATOM 1596 C C . PHE A 1 210 ? -6.044 7.228 3.083 1.00 98.12 210 PHE A C 1
ATOM 1598 O O . PHE A 1 210 ? -6.539 8.161 3.721 1.00 98.12 210 PHE A O 1
ATOM 1605 N N . PHE A 1 211 ? -4.896 6.659 3.451 1.00 98.44 211 PHE A N 1
ATOM 1606 C CA . PHE A 1 211 ? -4.160 7.115 4.636 1.00 98.44 211 PHE A CA 1
ATOM 1607 C C . PHE A 1 211 ? -2.692 7.347 4.328 1.00 98.44 211 PHE A C 1
ATOM 1609 O O . PHE A 1 211 ? -1.960 6.394 4.057 1.00 98.44 211 PHE A O 1
ATOM 1616 N N . LEU A 1 212 ? -2.268 8.606 4.429 1.00 97.62 212 LEU A N 1
ATOM 1617 C CA . LEU A 1 212 ? -0.870 9.010 4.332 1.00 97.62 212 LEU A CA 1
ATOM 1618 C C . LEU A 1 212 ? -0.081 8.418 5.498 1.00 97.62 212 LEU A C 1
ATOM 1620 O O . LEU A 1 212 ? -0.400 8.651 6.667 1.00 97.62 212 LEU A O 1
ATOM 1624 N N . VAL A 1 213 ? 0.975 7.687 5.155 1.00 95.94 213 VAL A N 1
ATOM 1625 C CA . VAL A 1 213 ? 1.832 6.976 6.100 1.00 95.94 213 VAL A CA 1
ATOM 1626 C C . VAL A 1 213 ? 2.832 7.956 6.725 1.00 95.94 213 VAL A C 1
ATOM 1628 O O . VAL A 1 213 ? 3.612 8.590 6.001 1.00 95.94 213 VAL A O 1
ATOM 1631 N N . PRO A 1 214 ? 2.843 8.102 8.063 1.00 94.00 214 PRO A N 1
ATOM 1632 C CA . PRO A 1 214 ? 3.853 8.894 8.748 1.00 94.00 214 PRO A CA 1
ATOM 1633 C C . PRO A 1 214 ? 5.254 8.274 8.598 1.00 94.00 214 PRO A C 1
ATOM 1635 O O . PRO A 1 214 ? 5.396 7.052 8.708 1.00 94.00 214 PRO A O 1
ATOM 1638 N N . PRO A 1 215 ? 6.317 9.082 8.435 1.00 87.88 215 PRO A N 1
ATOM 1639 C CA . PRO A 1 215 ? 7.682 8.567 8.473 1.00 87.88 215 PRO A CA 1
ATOM 1640 C C . PRO A 1 215 ? 7.990 7.836 9.788 1.00 87.88 215 PRO A C 1
ATOM 1642 O O . PRO A 1 215 ? 7.574 8.278 10.860 1.00 87.88 215 PRO A O 1
ATOM 1645 N N . GLY A 1 216 ? 8.744 6.736 9.708 1.00 85.50 216 GLY A N 1
ATOM 1646 C CA . GLY A 1 216 ? 9.084 5.890 10.858 1.00 85.50 216 GLY A CA 1
ATOM 1647 C C . GLY A 1 216 ? 7.984 4.915 11.294 1.00 85.50 216 GLY A C 1
ATOM 1648 O O . GLY A 1 216 ? 8.152 4.240 12.311 1.00 85.50 216 GLY A O 1
ATOM 1649 N N . THR A 1 217 ? 6.873 4.824 10.554 1.00 90.50 217 THR A N 1
ATOM 1650 C CA . THR A 1 217 ? 5.892 3.742 10.729 1.00 90.50 217 THR A CA 1
ATOM 1651 C C . THR A 1 217 ? 6.521 2.413 10.324 1.00 90.50 217 THR A C 1
ATOM 1653 O O . THR A 1 217 ? 7.098 2.311 9.245 1.00 90.50 217 THR A O 1
ATOM 1656 N N . SER A 1 218 ? 6.402 1.384 11.166 1.00 90.88 218 SER A N 1
ATOM 1657 C CA . SER A 1 218 ? 7.001 0.081 10.867 1.00 90.88 218 SER A CA 1
ATOM 1658 C C . SER A 1 218 ? 6.350 -0.574 9.645 1.00 90.88 218 SER A C 1
ATOM 1660 O O . SER A 1 218 ? 5.141 -0.457 9.455 1.00 90.88 218 SER A O 1
ATOM 1662 N N . GLY A 1 219 ? 7.115 -1.332 8.853 1.00 86.25 219 GLY A N 1
ATOM 1663 C CA . GLY A 1 219 ? 6.575 -2.077 7.706 1.00 86.25 219 GLY A CA 1
ATOM 1664 C C . GLY A 1 219 ? 5.383 -2.975 8.072 1.00 86.25 219 GLY A C 1
ATOM 1665 O O . GLY A 1 219 ? 4.401 -3.038 7.335 1.00 86.25 219 GLY A O 1
ATOM 1666 N N . ALA A 1 220 ? 5.406 -3.590 9.260 1.00 92.81 220 ALA A N 1
ATOM 1667 C CA . ALA A 1 220 ? 4.294 -4.388 9.775 1.00 92.81 220 ALA A CA 1
ATOM 1668 C C . ALA A 1 220 ? 3.024 -3.553 10.022 1.00 92.81 220 ALA A C 1
ATOM 1670 O O . ALA A 1 220 ? 1.928 -3.977 9.648 1.00 92.81 220 ALA A O 1
ATOM 1671 N N . ASP A 1 221 ? 3.167 -2.363 10.611 1.00 96.38 221 ASP A N 1
ATOM 1672 C CA . ASP A 1 221 ? 2.044 -1.449 10.825 1.00 96.38 221 ASP A CA 1
ATOM 1673 C C . ASP A 1 221 ? 1.538 -0.881 9.499 1.00 96.38 221 ASP A C 1
ATOM 1675 O O . ASP A 1 221 ? 0.332 -0.798 9.302 1.00 96.38 221 ASP A O 1
ATOM 1679 N N . VAL A 1 222 ? 2.425 -0.572 8.547 1.00 96.94 222 VAL A N 1
ATOM 1680 C CA . VAL A 1 222 ? 2.034 -0.118 7.204 1.00 96.94 222 VAL A CA 1
ATOM 1681 C C . VAL A 1 222 ? 1.279 -1.206 6.442 1.00 96.94 222 VAL A C 1
ATOM 1683 O O . VAL A 1 222 ? 0.253 -0.925 5.824 1.00 96.94 222 VAL A O 1
ATOM 1686 N N . ARG A 1 223 ? 1.730 -2.461 6.517 1.00 97.50 223 ARG A N 1
ATOM 1687 C CA . ARG A 1 223 ? 1.027 -3.605 5.926 1.00 97.50 223 ARG A CA 1
ATOM 1688 C C . ARG A 1 223 ? -0.364 -3.775 6.533 1.00 97.50 223 ARG A C 1
ATOM 1690 O O . ARG A 1 223 ? -1.352 -3.883 5.805 1.00 97.50 223 ARG A O 1
ATOM 1697 N N . LYS A 1 224 ? -0.457 -3.754 7.867 1.00 98.06 224 LYS A N 1
ATOM 1698 C CA . LYS A 1 224 ? -1.742 -3.832 8.570 1.00 98.06 224 LYS A CA 1
ATOM 1699 C C . LYS A 1 224 ? -2.629 -2.635 8.216 1.00 98.06 224 LYS A C 1
ATOM 1701 O O . LYS A 1 224 ? -3.812 -2.832 7.971 1.00 98.06 224 LYS A O 1
ATOM 1706 N N . ALA A 1 225 ? -2.080 -1.426 8.124 1.00 98.56 225 ALA A N 1
ATOM 1707 C CA . ALA A 1 225 ? -2.814 -0.238 7.702 1.00 98.56 225 ALA A CA 1
ATOM 1708 C C . ALA A 1 225 ? -3.362 -0.386 6.281 1.00 98.56 225 ALA A C 1
ATOM 1710 O O . ALA A 1 225 ? -4.540 -0.134 6.078 1.00 98.56 225 ALA A O 1
ATOM 1711 N N . ALA A 1 226 ? -2.571 -0.884 5.326 1.00 98.38 226 ALA A N 1
ATOM 1712 C CA . ALA A 1 226 ? -3.048 -1.144 3.969 1.00 98.38 226 ALA A CA 1
ATOM 1713 C C . ALA A 1 226 ? -4.240 -2.116 3.958 1.00 98.38 226 ALA A C 1
ATOM 1715 O O . ALA A 1 226 ? -5.256 -1.833 3.325 1.00 98.38 226 ALA A O 1
ATOM 1716 N N . LEU A 1 227 ? -4.167 -3.214 4.721 1.00 98.56 227 LEU A N 1
ATOM 1717 C CA . LEU A 1 227 ? -5.295 -4.141 4.872 1.00 98.56 227 LEU A CA 1
ATOM 1718 C C . LEU A 1 227 ? -6.520 -3.457 5.497 1.00 98.56 227 LEU A C 1
ATOM 1720 O O . LEU A 1 227 ? -7.636 -3.601 5.000 1.00 98.56 227 LEU A O 1
ATOM 1724 N N . MET A 1 228 ? -6.319 -2.701 6.578 1.00 98.62 228 MET A N 1
ATOM 1725 C CA . MET A 1 228 ? -7.415 -2.030 7.276 1.00 98.62 228 MET A CA 1
ATOM 1726 C C . MET A 1 228 ? -8.046 -0.912 6.442 1.00 98.62 228 MET A C 1
ATOM 1728 O O . MET A 1 228 ? -9.240 -0.678 6.590 1.00 98.62 228 MET A O 1
ATOM 1732 N N . THR A 1 229 ? -7.306 -0.283 5.526 1.00 98.62 229 THR A N 1
ATOM 1733 C CA . THR A 1 229 ? -7.846 0.668 4.545 1.00 98.62 229 THR A CA 1
ATOM 1734 C C . THR A 1 229 ? -8.794 -0.021 3.561 1.00 98.62 229 THR A C 1
ATOM 1736 O O . THR A 1 229 ? -9.891 0.488 3.338 1.00 98.62 229 THR A O 1
ATOM 1739 N N . TYR A 1 230 ? -8.450 -1.204 3.033 1.00 98.25 230 TYR A N 1
ATOM 1740 C CA . TYR A 1 230 ? -9.388 -2.006 2.225 1.00 98.25 230 TYR A CA 1
ATOM 1741 C C . TYR A 1 230 ? -10.647 -2.364 3.030 1.00 98.25 230 TYR A C 1
ATOM 1743 O O . TYR A 1 230 ? -11.771 -2.136 2.582 1.00 98.25 230 TYR A O 1
ATOM 1751 N N . VAL A 1 231 ? -10.468 -2.881 4.255 1.00 98.38 231 VAL A N 1
ATOM 1752 C CA . VAL A 1 231 ? -11.596 -3.289 5.108 1.00 98.38 231 VAL A CA 1
ATOM 1753 C C . VAL A 1 231 ? -12.508 -2.098 5.396 1.00 98.38 231 VAL A C 1
ATOM 1755 O O . VAL A 1 231 ? -13.714 -2.229 5.210 1.00 98.38 231 VAL A O 1
ATOM 1758 N N . LEU A 1 232 ? -11.945 -0.947 5.780 1.00 98.50 232 LEU A N 1
ATOM 1759 C CA . LEU A 1 232 ? -12.678 0.277 6.113 1.00 98.50 232 LEU A CA 1
ATOM 1760 C C . LEU A 1 232 ? -13.584 0.746 4.976 1.00 98.50 232 LEU A C 1
ATOM 1762 O O . LEU A 1 232 ? -14.712 1.158 5.238 1.00 98.50 232 LEU A O 1
ATOM 1766 N N . ASN A 1 233 ? -13.095 0.705 3.735 1.00 97.38 233 ASN A N 1
ATOM 1767 C CA . ASN A 1 233 ? -13.828 1.211 2.575 1.00 97.38 233 ASN A CA 1
ATOM 1768 C C . ASN A 1 233 ? -15.032 0.343 2.185 1.00 97.38 233 ASN A C 1
ATOM 1770 O O . ASN A 1 233 ? -15.945 0.842 1.533 1.00 97.38 233 ASN A O 1
ATOM 1774 N N . ALA A 1 234 ? -15.070 -0.919 2.630 1.00 95.12 234 ALA A N 1
ATOM 1775 C CA . ALA A 1 234 ? -16.141 -1.872 2.332 1.00 95.12 234 ALA A CA 1
ATOM 1776 C C . ALA A 1 234 ? -16.366 -2.132 0.825 1.00 95.12 234 ALA A C 1
ATOM 1778 O O . ALA A 1 234 ? -17.470 -2.470 0.405 1.00 95.12 234 ALA A O 1
ATOM 1779 N N . GLY A 1 235 ? -15.308 -1.986 0.025 1.00 86.50 235 GLY A N 1
ATOM 1780 C CA . GLY A 1 235 ? -15.336 -2.061 -1.434 1.00 86.50 235 GLY A CA 1
ATOM 1781 C C . GLY A 1 235 ? -14.352 -1.070 -2.058 1.00 86.50 235 GLY A C 1
ATOM 1782 O O . GLY A 1 235 ? -13.723 -0.285 -1.347 1.00 86.50 235 GLY A O 1
ATOM 1783 N N . THR A 1 236 ? -14.202 -1.125 -3.381 1.00 78.62 236 THR A N 1
ATOM 1784 C CA . THR A 1 236 ? -13.333 -0.214 -4.149 1.00 78.62 236 THR A CA 1
ATOM 1785 C C . THR A 1 236 ? -14.105 0.672 -5.131 1.00 78.62 236 THR A C 1
ATOM 1787 O O . THR A 1 236 ? -13.498 1.513 -5.786 1.00 78.62 236 THR A O 1
ATOM 1790 N N . ASP A 1 237 ? -15.425 0.489 -5.243 1.00 77.44 237 ASP A N 1
ATOM 1791 C CA . ASP A 1 237 ? -16.328 1.139 -6.214 1.00 77.44 237 ASP A CA 1
ATOM 1792 C C . ASP A 1 237 ? -15.978 0.867 -7.689 1.00 77.44 237 ASP A C 1
ATOM 1794 O O . ASP A 1 237 ? -16.556 1.435 -8.614 1.00 77.44 237 ASP A O 1
ATOM 1798 N N . TYR A 1 238 ? -15.053 -0.063 -7.928 1.00 74.25 238 TYR A N 1
ATOM 1799 C CA . TYR A 1 238 ? -14.647 -0.456 -9.266 1.00 74.25 238 TYR A CA 1
ATOM 1800 C C . TYR A 1 238 ? -15.756 -1.221 -9.982 1.00 74.25 238 TYR A C 1
ATOM 1802 O O . TYR A 1 238 ? -16.258 -2.226 -9.481 1.00 74.25 238 TYR A O 1
ATOM 1810 N N . GLY A 1 239 ? -16.099 -0.760 -11.185 1.00 65.50 239 GLY A N 1
ATOM 1811 C CA . GLY A 1 239 ? -17.155 -1.333 -12.021 1.00 65.50 239 GLY A CA 1
ATOM 1812 C C . GLY A 1 239 ? -18.488 -0.584 -11.978 1.00 65.50 239 GLY A C 1
ATOM 1813 O O . GLY A 1 239 ? -19.312 -0.785 -12.874 1.00 65.50 239 GLY A O 1
ATOM 1814 N N . ASP A 1 240 ? -18.685 0.326 -11.020 1.00 64.50 240 ASP A N 1
ATOM 1815 C CA . ASP A 1 240 ? -19.900 1.133 -10.918 1.00 64.50 240 ASP A CA 1
ATOM 1816 C C . ASP A 1 240 ? -19.774 2.426 -11.738 1.00 64.50 240 ASP A C 1
ATOM 1818 O O . ASP A 1 240 ? -19.146 3.403 -11.350 1.00 64.50 240 ASP A O 1
ATOM 1822 N N . GLY A 1 241 ? -20.402 2.453 -12.918 1.00 56.16 241 GLY A N 1
ATOM 1823 C CA . GLY A 1 241 ? -20.586 3.687 -13.697 1.00 56.16 241 GLY A CA 1
ATOM 1824 C C . GLY A 1 241 ? -19.380 4.184 -14.510 1.00 56.16 241 GLY A C 1
ATOM 1825 O O . GLY A 1 241 ? -19.541 5.147 -15.262 1.00 56.16 241 GLY A O 1
ATOM 1826 N N . THR A 1 242 ? -18.226 3.513 -14.451 1.00 53.16 242 THR A N 1
ATOM 1827 C CA . THR A 1 242 ? -17.023 3.817 -15.250 1.00 53.16 242 THR A CA 1
ATOM 1828 C C . THR A 1 242 ? -16.594 2.642 -16.137 1.00 53.16 242 THR A C 1
ATOM 1830 O O . THR A 1 242 ? -17.022 1.494 -15.968 1.00 53.16 242 THR A O 1
ATOM 1833 N N . ALA A 1 243 ? -15.773 2.937 -17.151 1.00 63.25 243 ALA A N 1
ATOM 1834 C CA . ALA A 1 243 ? -15.135 1.907 -17.962 1.00 63.25 243 ALA A CA 1
ATOM 1835 C C . ALA A 1 243 ? -14.152 1.119 -17.085 1.00 63.25 243 ALA A C 1
ATOM 1837 O O . ALA A 1 243 ? -13.223 1.694 -16.526 1.00 63.25 243 ALA A O 1
ATOM 1838 N N . HIS A 1 244 ? -14.371 -0.187 -16.976 1.00 69.56 244 HIS A N 1
ATOM 1839 C CA . HIS A 1 244 ? -13.536 -1.109 -16.217 1.00 69.56 244 HIS A CA 1
ATOM 1840 C C . HIS A 1 244 ? -12.935 -2.147 -17.161 1.00 69.56 244 HIS A C 1
ATOM 1842 O O . HIS A 1 244 ? -13.546 -2.556 -18.149 1.00 69.56 244 HIS A O 1
ATOM 1848 N N . ASP A 1 245 ? -11.718 -2.565 -16.848 1.00 73.12 245 ASP A N 1
ATOM 1849 C CA . ASP A 1 245 ? -10.931 -3.491 -17.660 1.00 73.12 245 ASP A CA 1
ATOM 1850 C C . ASP A 1 245 ? -11.130 -4.946 -17.225 1.00 73.12 245 ASP A C 1
ATOM 1852 O O . ASP A 1 245 ? -10.850 -5.874 -17.984 1.00 73.12 245 ASP A O 1
ATOM 1856 N N . PHE A 1 246 ? -11.657 -5.147 -16.013 1.00 75.94 246 PHE A N 1
ATOM 1857 C CA . PHE A 1 246 ? -11.858 -6.455 -15.407 1.00 75.94 246 PHE A CA 1
ATOM 1858 C C . PHE A 1 246 ? -13.184 -6.556 -14.662 1.00 75.94 246 PHE A C 1
ATOM 1860 O O . PHE A 1 246 ? -13.749 -5.557 -14.226 1.00 75.94 246 PHE A O 1
ATOM 1867 N N . GLU A 1 247 ? -13.635 -7.794 -14.461 1.00 81.69 247 GLU A N 1
ATOM 1868 C CA . GLU A 1 247 ? -14.748 -8.093 -13.561 1.00 81.69 247 GLU A CA 1
ATOM 1869 C C . GLU A 1 247 ? -14.406 -7.645 -12.127 1.00 81.69 247 GLU A C 1
ATOM 1871 O O . GLU A 1 247 ? -13.366 -8.064 -11.597 1.00 81.69 247 GLU A O 1
ATOM 1876 N N . PRO A 1 248 ? -15.258 -6.822 -11.490 1.00 82.44 248 PRO A N 1
ATOM 1877 C CA . PRO A 1 248 ? -15.078 -6.418 -10.103 1.00 82.44 248 PRO A CA 1
ATOM 1878 C C . PRO A 1 248 ? -15.050 -7.618 -9.159 1.00 82.44 248 PRO A C 1
ATOM 1880 O O . PRO A 1 248 ? -15.860 -8.542 -9.269 1.00 82.44 248 PRO A O 1
ATOM 1883 N N . THR A 1 249 ? -14.130 -7.596 -8.193 1.00 86.44 249 THR A N 1
ATOM 1884 C CA . THR A 1 249 ? -14.089 -8.626 -7.150 1.00 86.44 249 THR A CA 1
ATOM 1885 C C . THR A 1 249 ? -14.980 -8.202 -5.981 1.00 86.44 249 THR A C 1
ATOM 1887 O O . THR A 1 249 ? -14.770 -7.120 -5.432 1.00 86.44 249 THR A O 1
ATOM 1890 N N . PRO A 1 250 ? -15.978 -9.010 -5.575 1.00 89.94 250 PRO A N 1
ATOM 1891 C CA . PRO A 1 250 ? -16.892 -8.623 -4.507 1.00 89.94 250 PRO A CA 1
ATOM 1892 C C . PRO A 1 250 ? -16.192 -8.435 -3.158 1.00 89.94 250 PRO A C 1
ATOM 1894 O O . PRO A 1 250 ? -15.370 -9.264 -2.752 1.00 89.94 250 PRO A O 1
ATOM 1897 N N . TYR A 1 251 ? -16.608 -7.408 -2.412 1.00 94.56 251 TYR A N 1
ATOM 1898 C CA . TYR A 1 251 ? -16.204 -7.232 -1.019 1.00 94.56 251 TYR A CA 1
ATOM 1899 C C . TYR A 1 251 ? -16.667 -8.430 -0.182 1.00 94.56 251 TYR A C 1
ATOM 1901 O O . TYR A 1 251 ? -17.862 -8.689 -0.035 1.00 94.56 251 TYR A O 1
ATOM 1909 N N . SER A 1 252 ? -15.712 -9.210 0.322 1.00 96.12 252 SER A N 1
ATOM 1910 C CA . SER A 1 252 ? -15.986 -10.471 1.009 1.00 96.12 252 SER A CA 1
ATOM 1911 C C . SER A 1 252 ? -14.821 -10.887 1.899 1.00 96.12 252 SER A C 1
ATOM 1913 O O . SER A 1 252 ? -13.694 -10.421 1.748 1.00 96.12 252 SER A O 1
ATOM 1915 N N . ALA A 1 253 ? -15.062 -11.822 2.815 1.00 94.88 253 ALA A N 1
ATOM 1916 C CA . ALA A 1 253 ? -13.987 -12.377 3.629 1.00 94.88 253 ALA A CA 1
ATOM 1917 C C . ALA A 1 253 ? -13.014 -13.264 2.832 1.00 94.88 253 ALA A C 1
ATOM 1919 O O . ALA A 1 253 ? -11.860 -13.387 3.239 1.00 94.88 253 ALA A O 1
ATOM 1920 N N . ASP A 1 254 ? -13.422 -13.832 1.693 1.00 96.31 254 ASP A N 1
ATOM 1921 C CA . ASP A 1 254 ? -12.484 -14.502 0.777 1.00 96.31 254 ASP A CA 1
ATOM 1922 C C . ASP A 1 254 ? -11.527 -13.489 0.148 1.00 96.31 254 ASP A C 1
ATOM 1924 O O . ASP A 1 254 ? -10.327 -13.736 0.055 1.00 96.31 254 ASP A O 1
ATOM 1928 N N . GLU A 1 255 ? -12.045 -12.317 -0.210 1.00 96.00 255 GLU A N 1
ATOM 1929 C CA . GLU A 1 255 ? -11.240 -11.248 -0.787 1.00 96.00 255 GLU A CA 1
ATOM 1930 C C . GLU A 1 255 ? -10.265 -10.636 0.230 1.00 96.00 255 GLU A C 1
ATOM 1932 O O . GLU A 1 255 ? -9.085 -10.453 -0.071 1.00 96.00 255 GLU A O 1
ATOM 1937 N N . VAL A 1 256 ? -10.703 -10.437 1.479 1.00 97.19 256 VAL A N 1
ATOM 1938 C CA . VAL A 1 256 ? -9.803 -10.058 2.583 1.00 97.19 256 VAL A CA 1
ATOM 1939 C C . VAL A 1 256 ? -8.684 -11.096 2.761 1.00 97.19 256 VAL A C 1
ATOM 1941 O O . VAL A 1 256 ? -7.524 -10.714 2.909 1.00 97.19 256 VAL A O 1
ATOM 1944 N N . GLN A 1 257 ? -8.993 -12.401 2.694 1.00 97.75 257 GLN A N 1
ATOM 1945 C CA . GLN A 1 257 ? -7.968 -13.451 2.782 1.00 97.75 257 GLN A CA 1
ATOM 1946 C C . GLN A 1 257 ? -6.987 -13.381 1.608 1.00 97.75 257 GLN A C 1
ATOM 1948 O O . GLN A 1 257 ? -5.782 -13.475 1.821 1.00 97.75 257 GLN A O 1
ATOM 1953 N N . ARG A 1 258 ? -7.476 -13.172 0.380 1.00 96.88 258 ARG A N 1
ATOM 1954 C CA . ARG A 1 258 ? -6.618 -13.039 -0.804 1.00 96.88 258 ARG A CA 1
ATOM 1955 C C . ARG A 1 258 ? -5.630 -11.880 -0.655 1.00 96.88 258 ARG A C 1
ATOM 1957 O O . ARG A 1 258 ? -4.459 -12.037 -0.999 1.00 96.88 258 ARG A O 1
ATOM 1964 N N . ILE A 1 259 ? -6.082 -10.739 -0.129 1.00 96.50 259 ILE A N 1
ATOM 1965 C CA . ILE A 1 259 ? -5.219 -9.581 0.148 1.00 96.50 259 ILE A CA 1
ATOM 1966 C C . ILE A 1 259 ? -4.194 -9.920 1.234 1.00 96.50 259 ILE A C 1
ATOM 1968 O O . ILE A 1 259 ? -3.018 -9.616 1.054 1.00 96.50 259 ILE A O 1
ATOM 1972 N N . ILE A 1 260 ? -4.596 -10.591 2.321 1.00 97.19 260 ILE A N 1
ATOM 1973 C CA . ILE A 1 260 ? -3.663 -11.058 3.360 1.00 97.19 260 ILE A CA 1
ATOM 1974 C C . ILE A 1 260 ? -2.579 -11.949 2.743 1.00 97.19 260 ILE A C 1
ATOM 1976 O O . ILE A 1 260 ? -1.396 -11.675 2.938 1.00 97.19 260 ILE A O 1
ATOM 1980 N N . ASP A 1 261 ? -2.961 -12.953 1.951 1.00 95.56 261 ASP A N 1
ATOM 1981 C CA . ASP A 1 261 ? -2.034 -13.892 1.310 1.00 95.56 261 ASP A CA 1
ATOM 1982 C C . ASP A 1 261 ? -1.077 -13.180 0.336 1.00 95.56 261 ASP A C 1
ATOM 1984 O O . ASP A 1 261 ? 0.103 -13.535 0.232 1.00 95.56 261 ASP A O 1
ATOM 1988 N N . ARG A 1 262 ? -1.570 -12.162 -0.386 1.00 95.44 262 ARG A N 1
ATOM 1989 C CA . ARG A 1 262 ? -0.756 -11.316 -1.275 1.00 95.44 262 ARG A CA 1
ATOM 1990 C C . ARG A 1 262 ? 0.268 -10.521 -0.476 1.00 95.44 262 ARG A C 1
ATOM 1992 O O . ARG A 1 262 ? 1.458 -10.600 -0.775 1.00 95.44 262 ARG A O 1
ATOM 1999 N N . GLN A 1 263 ? -0.177 -9.841 0.576 1.00 95.12 263 GLN A N 1
ATOM 2000 C CA . GLN A 1 263 ? 0.696 -9.062 1.448 1.00 95.12 263 GLN A CA 1
ATOM 2001 C C . GLN A 1 263 ? 1.718 -9.936 2.192 1.00 95.12 263 GLN A C 1
ATOM 2003 O O . GLN A 1 263 ? 2.811 -9.466 2.494 1.00 95.12 263 GLN A O 1
ATOM 2008 N N . GLU A 1 264 ? 1.406 -11.201 2.504 1.00 90.62 264 GLU A N 1
ATOM 2009 C CA . GLU A 1 264 ? 2.383 -12.149 3.063 1.00 90.62 264 GLU A CA 1
ATOM 2010 C C . GLU A 1 264 ? 3.476 -12.501 2.061 1.00 90.62 264 GLU A C 1
ATOM 2012 O O . GLU A 1 264 ? 4.661 -12.449 2.395 1.00 90.62 264 GLU A O 1
ATOM 2017 N N . ALA A 1 265 ? 3.098 -12.823 0.824 1.00 83.19 265 ALA A N 1
ATOM 2018 C CA . ALA A 1 265 ? 4.059 -13.130 -0.231 1.00 83.19 265 ALA A CA 1
ATOM 2019 C C . ALA A 1 265 ? 4.927 -11.915 -0.600 1.00 83.19 265 ALA A C 1
ATOM 2021 O O . ALA A 1 265 ? 6.114 -12.064 -0.904 1.00 83.19 265 ALA A O 1
ATOM 2022 N N . ASN A 1 266 ? 4.344 -10.718 -0.518 1.00 82.44 266 ASN A N 1
ATOM 2023 C CA . ASN A 1 266 ? 4.991 -9.443 -0.800 1.00 82.44 266 ASN A CA 1
ATOM 2024 C C . ASN A 1 266 ? 5.506 -8.733 0.465 1.00 82.44 266 ASN A C 1
ATOM 2026 O O . ASN A 1 266 ? 5.898 -7.577 0.388 1.00 82.44 266 ASN A O 1
ATOM 2030 N N . ALA A 1 267 ? 5.579 -9.401 1.626 1.00 82.88 267 ALA A N 1
ATOM 2031 C CA . ALA A 1 267 ? 5.957 -8.765 2.899 1.00 82.88 267 ALA A CA 1
ATOM 2032 C C . ALA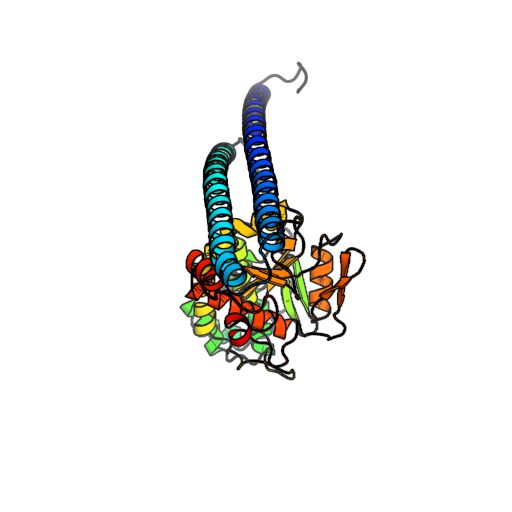 A 1 267 ? 7.305 -8.025 2.836 1.00 82.88 267 ALA A C 1
ATOM 2034 O O . ALA A 1 267 ? 7.506 -7.003 3.488 1.00 82.88 267 ALA A O 1
ATOM 2035 N N . TRP A 1 268 ? 8.204 -8.510 1.979 1.00 72.81 268 TRP A N 1
ATOM 2036 C CA . TRP A 1 268 ? 9.500 -7.904 1.723 1.00 72.81 268 TRP A CA 1
ATOM 2037 C C . TRP A 1 268 ? 9.405 -6.450 1.222 1.00 72.81 268 TRP A C 1
ATOM 2039 O O . TRP A 1 268 ? 10.303 -5.679 1.549 1.00 72.81 268 TRP A O 1
ATOM 2049 N N . SER A 1 269 ? 8.342 -6.054 0.505 1.00 73.00 269 SER A N 1
ATOM 2050 C CA . SER A 1 269 ? 8.175 -4.670 0.035 1.00 73.00 269 SER A CA 1
ATOM 2051 C C . SER A 1 269 ? 7.796 -3.722 1.174 1.00 73.00 269 SER A C 1
ATOM 2053 O O . SER A 1 269 ? 8.189 -2.561 1.196 1.00 73.00 269 SER A O 1
ATOM 2055 N N . TYR A 1 270 ? 7.092 -4.226 2.187 1.00 80.62 270 TYR A N 1
ATOM 2056 C CA . TYR A 1 270 ? 6.794 -3.463 3.399 1.00 80.62 270 TYR A CA 1
ATOM 2057 C C . TYR A 1 270 ? 8.017 -3.339 4.313 1.00 80.62 270 TYR A C 1
ATOM 2059 O O . TYR A 1 270 ? 8.283 -2.266 4.848 1.00 80.62 270 TYR A O 1
ATOM 2067 N N . ASP A 1 271 ? 8.773 -4.427 4.474 1.00 74.81 271 ASP A N 1
ATOM 2068 C CA . ASP A 1 271 ? 9.920 -4.489 5.389 1.00 74.81 271 ASP A CA 1
ATOM 2069 C C . ASP A 1 271 ? 11.152 -3.721 4.886 1.00 74.81 271 ASP A C 1
ATOM 2071 O O . ASP A 1 271 ? 12.014 -3.355 5.686 1.00 74.81 271 ASP A O 1
ATOM 2075 N N . GLN A 1 272 ? 11.282 -3.540 3.568 1.00 67.38 272 GLN A N 1
ATOM 2076 C CA . GLN A 1 272 ? 12.483 -2.971 2.944 1.00 67.38 272 GLN A CA 1
ATOM 2077 C C . GLN A 1 272 ? 12.224 -1.609 2.302 1.00 67.38 272 GLN A C 1
ATOM 2079 O O . GLN A 1 272 ? 13.064 -0.718 2.434 1.00 67.38 272 GLN A O 1
ATOM 2084 N N . ASP A 1 273 ? 11.080 -1.429 1.635 1.00 66.19 273 ASP A N 1
ATOM 2085 C CA . ASP A 1 273 ? 10.897 -0.283 0.741 1.00 66.19 273 ASP A CA 1
ATOM 2086 C C . ASP A 1 273 ? 10.195 0.904 1.415 1.00 66.19 273 ASP A C 1
ATOM 2088 O O . ASP A 1 273 ? 10.411 2.042 1.006 1.00 66.19 273 ASP A O 1
ATOM 2092 N N . VAL A 1 274 ? 9.424 0.688 2.488 1.00 73.69 274 VAL A N 1
ATOM 2093 C CA . VAL A 1 274 ? 8.731 1.771 3.219 1.00 73.69 274 VAL A CA 1
ATOM 2094 C C . VAL A 1 274 ? 9.719 2.784 3.801 1.00 73.69 274 VAL A C 1
ATOM 2096 O O . VAL A 1 274 ? 9.635 3.979 3.504 1.00 73.69 274 VAL A O 1
ATOM 2099 N N . ASP A 1 275 ? 10.678 2.305 4.597 1.00 69.44 275 ASP A N 1
ATOM 2100 C CA . ASP A 1 275 ? 11.709 3.161 5.191 1.00 69.44 275 ASP A CA 1
ATOM 2101 C C . ASP A 1 275 ? 12.599 3.761 4.098 1.00 69.44 275 ASP A C 1
ATOM 2103 O O . ASP A 1 275 ? 12.910 4.950 4.135 1.00 69.44 275 ASP A O 1
ATOM 2107 N N . PHE A 1 276 ? 12.929 2.977 3.064 1.00 62.62 276 PHE A N 1
ATOM 2108 C CA . PHE A 1 276 ? 13.708 3.461 1.928 1.00 62.62 276 PHE A CA 1
ATOM 2109 C C . PHE A 1 276 ? 13.031 4.645 1.223 1.00 62.62 276 PHE A C 1
ATOM 2111 O O . PHE A 1 276 ? 13.688 5.653 0.963 1.00 62.62 276 PHE A O 1
ATOM 2118 N N . VAL A 1 277 ? 11.730 4.566 0.934 1.00 66.69 277 VAL A N 1
ATOM 2119 C CA . VAL A 1 277 ? 10.987 5.661 0.292 1.00 66.69 277 VAL A CA 1
ATOM 2120 C C . VAL A 1 277 ? 10.981 6.898 1.189 1.00 66.69 277 VAL A C 1
ATOM 2122 O O . VAL A 1 277 ? 11.308 7.992 0.725 1.00 66.69 277 VAL A O 1
ATOM 2125 N N . HIS A 1 278 ? 10.675 6.744 2.479 1.00 73.12 278 HIS A N 1
ATOM 2126 C CA . HIS A 1 278 ? 10.619 7.874 3.407 1.00 73.12 278 HIS A CA 1
ATOM 2127 C C . HIS A 1 278 ? 11.977 8.548 3.641 1.00 73.12 278 HIS A C 1
ATOM 2129 O O . HIS A 1 278 ? 12.045 9.784 3.627 1.00 73.12 278 HIS A O 1
ATOM 2135 N N . ASP A 1 279 ? 13.046 7.765 3.788 1.00 68.00 279 ASP A N 1
ATOM 2136 C CA . ASP A 1 279 ? 14.413 8.255 4.000 1.00 68.00 279 ASP A CA 1
ATOM 2137 C C . ASP A 1 279 ? 14.973 8.990 2.775 1.00 68.00 279 ASP A C 1
ATOM 2139 O O . ASP A 1 279 ? 15.845 9.852 2.905 1.00 68.00 279 ASP A O 1
ATOM 2143 N N . ASN A 1 280 ? 14.440 8.704 1.583 1.00 61.72 280 ASN A N 1
ATOM 2144 C CA . ASN A 1 280 ? 14.794 9.388 0.338 1.00 61.72 280 ASN A CA 1
ATOM 2145 C C . ASN A 1 280 ? 13.821 10.524 -0.022 1.00 61.72 280 ASN A C 1
ATOM 2147 O O . ASN A 1 280 ? 13.815 10.994 -1.157 1.00 61.72 280 ASN A O 1
ATOM 2151 N N . GLY A 1 281 ? 13.014 10.989 0.936 1.00 70.38 281 GLY A N 1
ATOM 2152 C CA . GLY A 1 281 ? 12.123 12.139 0.762 1.00 70.38 281 GLY A CA 1
ATOM 2153 C C . GLY A 1 281 ? 10.756 11.809 0.163 1.00 70.38 281 GLY A C 1
ATOM 2154 O O . GLY A 1 281 ? 9.889 12.678 0.166 1.00 70.38 281 GLY A O 1
ATOM 2155 N N . GLY A 1 282 ? 10.519 10.566 -0.260 1.00 78.12 282 GLY A N 1
ATOM 2156 C CA . GLY A 1 282 ? 9.236 10.111 -0.782 1.00 78.12 282 GLY A CA 1
ATOM 2157 C C . GLY A 1 282 ? 8.161 9.944 0.294 1.00 78.12 282 GLY A C 1
ATOM 2158 O O . GLY A 1 282 ? 8.420 9.907 1.508 1.00 78.12 282 GLY A O 1
ATOM 2159 N N . ARG A 1 283 ? 6.905 9.868 -0.141 1.00 89.44 283 ARG A N 1
ATOM 2160 C CA . ARG A 1 283 ? 5.744 9.658 0.734 1.00 89.44 283 ARG A CA 1
ATOM 2161 C C . ARG A 1 283 ? 4.873 8.539 0.195 1.00 89.44 283 ARG A C 1
ATOM 2163 O O . ARG A 1 283 ? 4.814 8.326 -1.010 1.00 89.44 283 ARG A O 1
ATOM 2170 N N . LEU A 1 284 ? 4.224 7.840 1.120 1.00 92.12 284 LEU A N 1
ATOM 2171 C CA . LEU A 1 284 ? 3.382 6.683 0.857 1.00 92.12 284 LEU A CA 1
ATOM 2172 C C . LEU A 1 284 ? 1.985 6.945 1.407 1.00 92.12 284 LEU A C 1
ATOM 2174 O O . LEU A 1 284 ? 1.821 7.611 2.430 1.00 92.12 284 LEU A O 1
ATOM 2178 N N . THR A 1 285 ? 0.989 6.384 0.741 1.00 96.88 285 THR A N 1
ATOM 2179 C CA . THR A 1 285 ? -0.392 6.323 1.200 1.00 96.88 285 THR A CA 1
ATOM 2180 C C . THR A 1 285 ? -0.914 4.901 1.053 1.00 96.88 285 THR A C 1
ATOM 2182 O O . THR A 1 285 ? -0.560 4.192 0.111 1.00 96.88 285 THR A O 1
ATOM 2185 N N . THR A 1 286 ? -1.756 4.467 1.981 1.00 98.12 286 THR A N 1
ATOM 2186 C CA . THR A 1 286 ? -2.537 3.238 1.819 1.00 98.12 286 THR A CA 1
ATOM 2187 C C . THR A 1 286 ? -3.708 3.489 0.875 1.00 98.12 286 THR A C 1
ATOM 2189 O O . THR A 1 286 ? -4.252 4.595 0.827 1.00 98.12 286 THR A O 1
ATOM 2192 N N . THR A 1 287 ? -4.094 2.461 0.125 1.00 96.31 287 THR A N 1
ATOM 2193 C CA . THR A 1 287 ? -5.135 2.548 -0.906 1.00 96.31 287 THR A CA 1
ATOM 2194 C C . THR A 1 287 ? -6.312 1.613 -0.605 1.00 96.31 287 THR A C 1
ATOM 2196 O O . THR A 1 287 ? -6.131 0.610 0.099 1.00 96.31 287 THR A O 1
ATOM 2199 N N . PRO A 1 288 ? -7.504 1.880 -1.170 1.00 94.44 288 PRO A N 1
ATOM 2200 C CA . PRO A 1 288 ? -8.666 1.004 -1.057 1.00 94.44 288 PRO A CA 1
ATOM 2201 C C . PRO A 1 288 ? -8.451 -0.426 -1.564 1.00 94.44 288 PRO A C 1
ATOM 2203 O O . PRO A 1 288 ? -9.208 -1.292 -1.160 1.00 94.44 288 PRO A O 1
ATOM 2206 N N . ASN A 1 289 ? -7.417 -0.712 -2.368 1.00 91.94 289 ASN A N 1
ATOM 2207 C CA . ASN A 1 289 ? -7.089 -2.048 -2.902 1.00 91.94 289 ASN A CA 1
ATOM 2208 C C . ASN A 1 289 ? -6.160 -2.884 -1.989 1.00 91.94 289 ASN A C 1
ATOM 2210 O O . ASN A 1 289 ? -5.662 -3.957 -2.359 1.00 91.94 289 ASN A O 1
ATOM 2214 N N . GLY A 1 290 ? -5.876 -2.390 -0.781 1.00 95.19 290 GLY A N 1
ATOM 2215 C CA . GLY A 1 290 ? -5.019 -3.080 0.184 1.00 95.19 290 GLY A CA 1
ATOM 2216 C C . GLY A 1 290 ? -3.525 -3.009 -0.143 1.00 95.19 290 GLY A C 1
ATOM 2217 O O . GLY A 1 290 ? -2.751 -3.841 0.334 1.00 95.19 290 GLY A O 1
ATOM 2218 N N . MET A 1 291 ? -3.124 -2.051 -0.981 1.00 94.94 291 MET A N 1
ATOM 2219 C CA . MET A 1 291 ? -1.744 -1.804 -1.411 1.00 94.94 291 MET A CA 1
ATOM 2220 C C . MET A 1 291 ? -1.283 -0.397 -1.007 1.00 94.94 291 MET A C 1
ATOM 2222 O O . MET A 1 291 ? -2.071 0.400 -0.482 1.00 94.94 291 MET A O 1
ATOM 2226 N N . LEU A 1 292 ? -0.010 -0.089 -1.242 1.00 94.44 292 LEU A N 1
ATOM 2227 C CA . LEU A 1 292 ? 0.549 1.247 -1.076 1.00 94.44 292 LEU A CA 1
ATOM 2228 C C . LEU A 1 292 ? 0.665 1.947 -2.423 1.00 94.44 292 LEU A C 1
ATOM 2230 O O . LEU A 1 292 ? 0.991 1.331 -3.433 1.00 94.44 292 LEU A O 1
ATOM 2234 N N . MET A 1 293 ? 0.461 3.256 -2.398 1.00 91.94 293 MET A N 1
ATOM 2235 C CA . MET A 1 293 ? 0.779 4.154 -3.495 1.00 91.94 293 MET A CA 1
ATOM 2236 C C . MET A 1 293 ? 1.768 5.199 -2.995 1.00 91.94 293 MET A C 1
ATOM 2238 O O . MET A 1 293 ? 1.613 5.743 -1.901 1.00 91.94 293 MET A O 1
ATOM 2242 N N . GLY A 1 294 ? 2.804 5.460 -3.776 1.00 84.44 294 GLY A N 1
ATOM 2243 C CA . GLY A 1 294 ? 3.939 6.269 -3.380 1.00 84.44 294 GLY A CA 1
ATOM 2244 C C . GLY A 1 294 ? 4.347 7.280 -4.426 1.00 84.44 294 GLY A C 1
ATOM 2245 O O . GLY A 1 294 ? 4.085 7.109 -5.611 1.00 84.44 294 GLY A O 1
ATOM 2246 N N . MET A 1 295 ? 5.009 8.341 -3.977 1.00 75.19 295 MET A N 1
ATOM 2247 C CA . MET A 1 295 ? 5.573 9.359 -4.855 1.00 75.19 295 MET A CA 1
ATOM 2248 C C . MET A 1 295 ? 6.863 9.939 -4.269 1.00 75.19 295 MET A C 1
ATOM 2250 O O . MET A 1 295 ? 6.969 10.126 -3.052 1.00 75.19 295 MET A O 1
ATOM 2254 N N . GLY A 1 296 ? 7.813 10.267 -5.149 1.00 61.56 296 GLY A N 1
ATOM 2255 C CA . GLY A 1 296 ? 9.123 10.823 -4.804 1.00 61.56 296 GLY A CA 1
ATOM 2256 C C . GLY A 1 296 ? 10.154 9.775 -4.362 1.00 61.56 296 GLY A C 1
ATOM 2257 O O . GLY A 1 296 ? 9.818 8.630 -4.073 1.00 61.56 296 GLY A O 1
ATOM 2258 N N . GLY A 1 297 ? 11.419 10.198 -4.289 1.00 52.12 297 GLY A N 1
ATOM 2259 C CA . GLY A 1 297 ? 12.592 9.359 -4.026 1.00 52.12 297 GLY A CA 1
ATOM 2260 C C . GLY A 1 297 ? 13.804 9.822 -4.849 1.00 52.12 297 GLY A C 1
ATOM 2261 O O . GLY A 1 297 ? 13.729 10.816 -5.566 1.00 52.12 297 GLY A O 1
ATOM 2262 N N . ASN A 1 298 ? 14.954 9.148 -4.723 1.00 42.00 298 ASN A N 1
ATOM 2263 C CA . ASN A 1 298 ? 16.182 9.495 -5.462 1.00 42.00 298 ASN A CA 1
ATOM 2264 C C . ASN A 1 298 ? 16.171 8.920 -6.900 1.00 42.00 298 ASN A C 1
ATOM 2266 O O . ASN A 1 298 ? 15.591 7.861 -7.123 1.00 42.00 298 ASN A O 1
ATOM 2270 N N . GLN A 1 299 ? 16.942 9.527 -7.818 1.00 34.16 299 GLN A N 1
ATOM 2271 C CA . GLN A 1 299 ? 17.114 9.237 -9.263 1.00 34.16 299 GLN A CA 1
ATOM 2272 C C . GLN A 1 299 ? 17.430 7.772 -9.656 1.00 34.16 299 GLN A C 1
ATOM 2274 O O . GLN A 1 299 ? 17.561 7.438 -10.832 1.00 34.16 299 GLN A O 1
ATOM 2279 N N . LEU A 1 300 ? 17.627 6.876 -8.685 1.00 36.09 300 LEU A N 1
ATOM 2280 C CA . LEU A 1 300 ? 17.693 5.424 -8.900 1.00 36.09 300 LEU A CA 1
ATOM 2281 C C . LEU A 1 300 ? 16.304 4.818 -9.178 1.00 36.09 300 LEU A C 1
ATOM 2283 O O . LEU A 1 300 ? 16.238 3.737 -9.760 1.00 36.09 300 LEU A O 1
ATOM 2287 N N . GLN A 1 301 ? 15.226 5.514 -8.802 1.00 39.19 301 GLN A N 1
ATOM 2288 C CA . GLN A 1 301 ? 13.840 5.180 -9.146 1.00 39.19 301 GLN A CA 1
ATOM 2289 C C . GLN A 1 301 ? 13.462 5.633 -10.578 1.00 39.19 301 GLN A C 1
ATOM 2291 O O . GLN A 1 301 ? 12.605 5.001 -11.197 1.00 39.19 301 GLN A O 1
ATOM 2296 N N . ASP A 1 302 ? 14.183 6.601 -11.166 1.00 37.47 302 ASP A N 1
ATOM 2297 C CA . ASP A 1 302 ? 14.012 7.059 -12.564 1.00 37.47 302 ASP A CA 1
ATOM 2298 C C . ASP A 1 302 ? 14.375 5.972 -13.596 1.00 37.47 302 ASP A C 1
ATOM 2300 O O . ASP A 1 302 ? 13.914 5.997 -14.733 1.00 37.47 302 ASP A O 1
ATOM 2304 N N . PHE A 1 303 ? 15.203 4.985 -13.225 1.00 31.45 303 PHE A N 1
ATOM 2305 C CA . PHE A 1 303 ? 15.632 3.911 -14.138 1.00 31.45 303 PHE A CA 1
ATOM 2306 C C . PHE A 1 303 ? 14.542 2.850 -14.385 1.00 31.45 303 PHE A C 1
ATOM 2308 O O . PHE A 1 303 ? 14.689 2.015 -15.277 1.00 31.45 303 PHE A O 1
ATOM 2315 N N . PHE A 1 304 ? 13.466 2.875 -13.593 1.00 33.88 304 PHE A N 1
ATOM 2316 C CA . PHE A 1 304 ? 12.370 1.902 -13.621 1.00 33.88 304 PHE A CA 1
ATOM 2317 C C . PHE A 1 304 ? 11.006 2.559 -13.896 1.00 33.88 304 PHE A C 1
ATOM 2319 O O . PHE A 1 304 ? 9.977 1.916 -13.717 1.00 33.88 304 PHE A O 1
ATOM 2326 N N . SER A 1 305 ? 10.999 3.825 -14.331 1.00 35.81 305 SER A N 1
ATOM 2327 C CA . SER A 1 305 ? 9.803 4.671 -14.435 1.00 35.81 305 SER A CA 1
ATOM 2328 C C . SER A 1 305 ? 9.674 5.306 -15.826 1.00 35.81 305 SER A C 1
ATOM 2330 O O . SER A 1 305 ? 9.706 6.523 -15.986 1.00 35.81 305 SER A O 1
ATOM 2332 N N . GLU A 1 306 ? 9.512 4.494 -16.867 1.00 36.38 306 GLU A N 1
ATOM 2333 C CA . GLU A 1 306 ? 9.058 4.973 -18.180 1.00 36.38 306 GLU A CA 1
ATOM 2334 C C . GLU A 1 306 ? 7.600 4.504 -18.373 1.00 36.38 306 GLU A C 1
ATOM 2336 O O . GLU A 1 306 ? 7.323 3.313 -18.301 1.00 36.38 306 GLU A O 1
ATOM 2341 N N . GLY A 1 307 ? 6.668 5.454 -18.565 1.00 37.44 307 GLY A N 1
ATOM 2342 C CA . GLY A 1 307 ? 5.237 5.191 -18.806 1.00 37.44 307 GLY A CA 1
ATOM 2343 C C . GLY A 1 307 ? 4.344 5.086 -17.557 1.00 37.44 307 GLY A C 1
ATOM 2344 O O . GLY A 1 307 ? 3.781 4.041 -17.327 1.00 37.44 307 GLY A O 1
ATOM 2345 N N . GLY A 1 308 ? 4.179 6.152 -16.756 1.00 40.62 308 GLY A N 1
ATOM 2346 C CA . GLY A 1 308 ? 3.088 6.280 -15.757 1.00 40.62 308 GLY A CA 1
ATOM 2347 C C . GLY A 1 308 ? 3.356 5.842 -14.305 1.00 40.62 308 GLY A C 1
ATOM 2348 O O . GLY A 1 308 ? 2.853 6.494 -13.389 1.00 40.62 308 GLY A O 1
ATOM 2349 N N . GLY A 1 309 ? 4.197 4.837 -14.062 1.00 50.88 309 GLY A N 1
ATOM 2350 C CA . GLY A 1 309 ? 4.563 4.367 -12.715 1.00 50.88 309 GLY A CA 1
ATOM 2351 C C . GLY A 1 309 ? 5.036 2.912 -12.730 1.00 50.88 309 GLY A C 1
ATOM 2352 O O . GLY A 1 309 ? 5.086 2.310 -13.795 1.00 50.88 309 GLY A O 1
ATOM 2353 N N . SER A 1 310 ? 5.419 2.361 -11.575 1.00 57.19 310 SER A N 1
ATOM 2354 C CA . SER A 1 310 ? 5.857 0.959 -11.456 1.00 57.19 310 SER A CA 1
ATOM 2355 C C . SER A 1 310 ? 5.423 0.343 -10.131 1.00 57.19 310 SER A C 1
ATOM 2357 O O . SER A 1 310 ? 5.673 0.917 -9.066 1.00 57.19 310 SER A O 1
ATOM 2359 N N . THR A 1 311 ? 4.844 -0.859 -10.184 1.00 65.88 311 THR A N 1
ATOM 2360 C CA . THR A 1 311 ? 4.490 -1.634 -8.987 1.00 65.88 311 THR A CA 1
ATOM 2361 C C . THR A 1 311 ? 5.565 -2.639 -8.590 1.00 65.88 311 THR A C 1
ATOM 2363 O O . THR A 1 311 ? 5.995 -3.493 -9.370 1.00 65.88 311 THR A O 1
ATOM 2366 N N . TRP A 1 312 ? 5.963 -2.572 -7.321 1.00 64.50 312 TRP A N 1
ATOM 2367 C CA . TRP A 1 312 ? 7.014 -3.372 -6.708 1.00 64.50 312 TRP A CA 1
ATOM 2368 C C . TRP A 1 312 ? 6.486 -4.066 -5.450 1.00 64.50 312 TRP A C 1
ATOM 2370 O O . TRP A 1 312 ? 6.276 -3.440 -4.409 1.00 64.50 312 TRP A O 1
ATOM 2380 N N . GLY A 1 313 ? 6.207 -5.369 -5.558 1.00 77.12 313 GLY A N 1
ATOM 2381 C CA . GLY A 1 313 ? 5.441 -6.075 -4.528 1.00 77.12 313 GLY A CA 1
ATOM 2382 C C . GLY A 1 313 ? 4.061 -5.433 -4.377 1.00 77.12 313 GLY A C 1
ATOM 2383 O O . GLY A 1 313 ? 3.297 -5.421 -5.338 1.00 77.12 313 GLY A O 1
ATOM 2384 N N . ASP A 1 314 ? 3.764 -4.864 -3.208 1.00 87.81 314 ASP A N 1
ATOM 2385 C CA . ASP A 1 314 ? 2.515 -4.125 -2.945 1.00 87.81 314 ASP A CA 1
ATOM 2386 C C . ASP A 1 314 ? 2.687 -2.589 -2.954 1.00 87.81 314 ASP A C 1
ATOM 2388 O O . ASP A 1 314 ? 1.832 -1.872 -2.431 1.00 87.81 314 ASP A O 1
ATOM 2392 N N . VAL A 1 315 ? 3.782 -2.060 -3.514 1.00 83.12 315 VAL A N 1
ATOM 2393 C CA . VAL A 1 315 ? 4.040 -0.611 -3.597 1.00 83.12 315 VAL A CA 1
ATOM 2394 C C . VAL A 1 315 ? 3.982 -0.138 -5.044 1.00 83.12 315 VAL A C 1
ATOM 2396 O O . VAL A 1 315 ? 4.883 -0.431 -5.824 1.00 83.12 315 VAL A O 1
ATOM 2399 N N . PHE A 1 316 ? 2.955 0.634 -5.390 1.00 83.75 316 PHE A N 1
ATOM 2400 C CA . PHE A 1 316 ? 2.884 1.362 -6.654 1.00 83.75 316 PHE A CA 1
ATOM 2401 C C . PHE A 1 316 ? 3.570 2.722 -6.522 1.00 83.75 316 PHE A C 1
ATOM 2403 O O . PHE A 1 316 ? 3.123 3.570 -5.751 1.00 83.75 316 PHE A O 1
ATOM 2410 N N . MET A 1 317 ? 4.649 2.950 -7.267 1.00 74.88 317 MET A N 1
ATOM 2411 C CA . MET A 1 317 ? 5.335 4.242 -7.315 1.00 74.88 317 MET A CA 1
ATOM 2412 C C . MET A 1 317 ? 4.878 5.044 -8.534 1.00 74.88 317 MET A C 1
ATOM 2414 O O . MET A 1 317 ? 5.120 4.647 -9.673 1.00 74.88 317 MET A O 1
ATOM 2418 N N . VAL A 1 318 ? 4.252 6.194 -8.287 1.00 68.06 318 VAL A N 1
ATOM 2419 C CA . VAL A 1 318 ? 3.820 7.134 -9.325 1.00 68.06 318 VAL A CA 1
ATOM 2420 C C . VAL A 1 318 ? 5.031 7.872 -9.883 1.00 68.06 318 VAL A C 1
ATOM 2422 O O . VAL A 1 318 ? 5.860 8.393 -9.133 1.00 68.06 318 VAL A O 1
ATOM 2425 N N . ASN A 1 319 ? 5.101 7.957 -11.209 1.00 61.00 319 ASN A N 1
ATOM 2426 C CA . ASN A 1 319 ? 6.210 8.566 -11.934 1.00 61.00 319 ASN A CA 1
ATOM 2427 C C . ASN A 1 319 ? 6.152 10.107 -11.916 1.00 61.00 319 ASN A C 1
ATOM 2429 O O . ASN A 1 319 ? 5.805 10.739 -12.912 1.00 61.00 319 ASN A O 1
ATOM 2433 N N . ILE A 1 320 ? 6.442 10.725 -10.771 1.00 54.84 320 ILE A N 1
ATOM 2434 C CA . ILE A 1 320 ? 6.646 12.175 -10.656 1.00 54.84 320 ILE A CA 1
ATOM 2435 C C . ILE A 1 320 ? 7.977 12.396 -9.932 1.00 54.84 320 ILE A C 1
ATOM 2437 O O . ILE A 1 320 ? 8.082 12.138 -8.731 1.00 54.84 320 ILE A O 1
ATOM 2441 N N . ASP A 1 321 ? 8.981 12.856 -10.683 1.00 53.12 321 ASP A N 1
ATOM 2442 C CA . ASP A 1 321 ? 10.343 13.084 -10.192 1.00 53.12 321 ASP A CA 1
ATOM 2443 C C . ASP A 1 321 ? 10.402 14.284 -9.235 1.00 53.12 321 ASP A C 1
ATOM 2445 O O . ASP A 1 321 ? 10.057 15.407 -9.607 1.00 53.12 321 ASP A O 1
ATOM 2449 N N . ASP A 1 322 ? 10.892 14.042 -8.014 1.00 55.94 322 ASP A N 1
ATOM 2450 C CA . ASP A 1 322 ? 11.226 15.051 -6.991 1.00 55.94 322 ASP A CA 1
ATOM 2451 C C . ASP A 1 322 ? 10.165 16.165 -6.793 1.00 55.94 322 ASP A C 1
ATOM 2453 O O . ASP A 1 322 ? 10.476 17.363 -6.878 1.00 55.94 322 ASP A O 1
ATOM 2457 N N . PRO A 1 323 ? 8.884 15.823 -6.531 1.00 62.00 323 PRO A N 1
ATOM 2458 C CA . PRO A 1 323 ? 7.890 16.840 -6.241 1.00 62.00 323 PRO A CA 1
ATOM 2459 C C . PRO A 1 323 ? 8.281 17.556 -4.949 1.00 62.00 323 PRO A C 1
ATOM 2461 O O . PRO A 1 323 ? 8.625 16.934 -3.945 1.00 62.00 323 PRO A O 1
ATOM 2464 N N . LYS A 1 324 ? 8.166 18.888 -4.952 1.00 71.06 324 LYS A N 1
ATOM 2465 C CA . LYS A 1 324 ? 8.519 19.738 -3.798 1.00 71.06 324 LYS A CA 1
ATOM 2466 C C . LYS A 1 324 ? 7.802 19.331 -2.508 1.00 71.06 324 LYS A C 1
ATOM 2468 O O . LYS A 1 324 ? 8.332 19.551 -1.422 1.00 71.06 324 LYS A O 1
ATOM 2473 N N . ASP A 1 325 ? 6.593 18.791 -2.644 1.00 84.31 325 ASP A N 1
ATOM 2474 C CA . ASP A 1 325 ? 5.810 18.204 -1.562 1.00 84.31 325 ASP A CA 1
ATOM 2475 C C . ASP A 1 325 ? 5.095 16.936 -2.075 1.00 84.31 325 ASP A C 1
ATOM 2477 O O . ASP A 1 325 ? 3.999 17.016 -2.648 1.00 84.31 325 ASP A O 1
ATOM 2481 N N . PRO A 1 326 ? 5.709 15.749 -1.906 1.00 83.25 326 PRO A N 1
ATOM 2482 C CA . PRO A 1 326 ? 5.116 14.493 -2.355 1.00 83.25 326 PRO A CA 1
ATOM 2483 C C . PRO A 1 326 ? 3.812 14.163 -1.618 1.00 83.25 326 PRO A C 1
ATOM 2485 O O . PRO A 1 326 ? 2.904 13.586 -2.209 1.00 83.25 326 PRO A O 1
ATOM 2488 N N . ALA A 1 327 ? 3.678 14.562 -0.346 1.00 88.94 327 ALA A N 1
ATOM 2489 C CA . ALA A 1 327 ? 2.444 14.344 0.405 1.00 88.94 327 ALA A CA 1
ATOM 2490 C C . ALA A 1 327 ? 1.304 15.191 -0.165 1.00 88.94 327 ALA A C 1
ATOM 2492 O O . ALA A 1 327 ? 0.208 14.674 -0.362 1.00 88.94 327 ALA A O 1
ATOM 2493 N N . GLN A 1 328 ? 1.557 16.469 -0.472 1.00 89.94 328 GLN A N 1
ATOM 2494 C CA . GLN A 1 328 ? 0.538 17.319 -1.088 1.00 89.94 328 GLN A CA 1
ATOM 2495 C C . GLN A 1 328 ? 0.133 16.814 -2.472 1.00 89.94 328 GLN A C 1
ATOM 2497 O O . GLN A 1 328 ? -1.052 16.791 -2.782 1.00 89.94 328 GLN A O 1
ATOM 2502 N N . THR A 1 329 ? 1.089 16.341 -3.269 1.00 86.69 329 THR A N 1
ATOM 2503 C CA . THR A 1 329 ? 0.784 15.818 -4.608 1.00 86.69 329 THR A CA 1
ATOM 2504 C C . THR A 1 329 ? -0.072 14.550 -4.532 1.00 86.69 329 THR A C 1
ATOM 2506 O O . THR A 1 329 ? -1.033 14.416 -5.286 1.00 86.69 329 THR A O 1
ATOM 2509 N N . LEU A 1 330 ? 0.200 13.655 -3.571 1.00 90.06 330 LEU A N 1
ATOM 2510 C CA . LEU A 1 330 ? -0.672 12.507 -3.299 1.00 90.06 330 LEU A CA 1
ATOM 2511 C C . LEU A 1 330 ? -2.087 12.951 -2.902 1.00 90.06 330 LEU A C 1
ATOM 2513 O O . LEU A 1 330 ? -3.051 12.387 -3.413 1.00 90.06 330 LEU A O 1
ATOM 2517 N N . ARG A 1 331 ? -2.228 13.971 -2.040 1.00 93.25 331 ARG A N 1
ATOM 2518 C CA . ARG A 1 331 ? -3.550 14.514 -1.672 1.00 93.25 331 ARG A CA 1
ATOM 2519 C C . ARG A 1 331 ? -4.306 15.022 -2.889 1.00 93.25 331 ARG A C 1
ATOM 2521 O O . ARG A 1 331 ? -5.465 14.670 -3.067 1.00 93.25 331 ARG A O 1
ATOM 2528 N N . ASP A 1 332 ? -3.655 15.836 -3.713 1.00 90.12 332 ASP A N 1
ATOM 2529 C CA . ASP A 1 332 ? -4.289 16.451 -4.877 1.00 90.12 332 ASP A CA 1
ATOM 2530 C C . ASP A 1 332 ? -4.730 15.389 -5.895 1.00 90.12 332 ASP A C 1
ATOM 2532 O O . ASP A 1 332 ? -5.840 15.462 -6.422 1.00 90.12 332 ASP A O 1
ATOM 2536 N N . MET A 1 333 ? -3.903 14.360 -6.105 1.00 88.12 333 MET A N 1
ATOM 2537 C CA . MET A 1 333 ? -4.228 13.230 -6.973 1.00 88.12 333 MET A CA 1
ATOM 2538 C C . MET A 1 333 ? -5.441 12.448 -6.451 1.00 88.12 333 MET A C 1
ATOM 2540 O O . MET A 1 333 ? -6.404 12.268 -7.194 1.00 88.12 333 MET A O 1
ATOM 2544 N N . ILE A 1 334 ? -5.450 12.086 -5.161 1.00 92.88 334 ILE A N 1
ATOM 2545 C CA . ILE A 1 334 ? -6.582 11.401 -4.512 1.00 92.88 334 ILE A CA 1
ATOM 2546 C C . ILE A 1 334 ? -7.857 12.245 -4.604 1.00 92.88 334 ILE A C 1
ATOM 2548 O O . ILE A 1 334 ? -8.901 11.745 -5.003 1.00 92.88 334 ILE A O 1
ATOM 2552 N N . HIS A 1 335 ? -7.785 13.539 -4.285 1.00 91.62 335 HIS A N 1
ATOM 2553 C CA . HIS A 1 335 ? -8.945 14.428 -4.356 1.00 91.62 335 HIS A CA 1
ATOM 2554 C C . HIS A 1 335 ? -9.492 14.582 -5.776 1.00 91.62 335 HIS A C 1
ATOM 2556 O O . HIS A 1 335 ? -10.698 14.752 -5.943 1.00 91.62 335 HIS A O 1
ATOM 2562 N N . SER A 1 336 ? -8.620 14.543 -6.788 1.00 88.12 336 SER A N 1
AT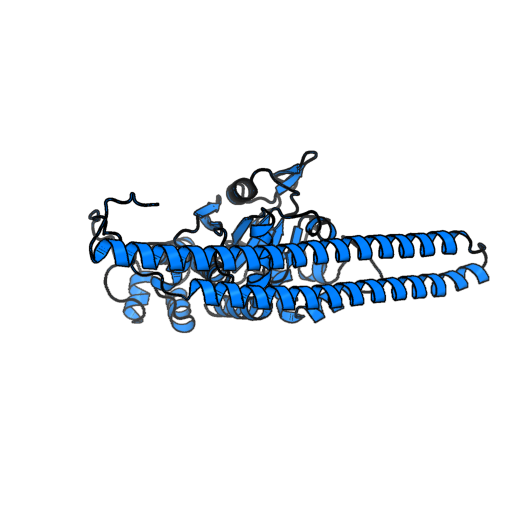OM 2563 C CA . SER A 1 336 ? -9.041 14.604 -8.189 1.00 88.12 336 SER A CA 1
ATOM 2564 C C . SER A 1 336 ? -9.655 13.299 -8.697 1.00 88.12 336 SER A C 1
ATOM 2566 O O . SER A 1 336 ? -10.401 13.345 -9.669 1.00 88.12 336 SER A O 1
ATOM 2568 N N . GLY A 1 337 ? -9.337 12.161 -8.069 1.00 87.62 337 GLY A N 1
ATOM 2569 C CA . GLY A 1 337 ? -9.732 10.833 -8.546 1.00 87.62 337 GLY A CA 1
ATOM 2570 C C . GLY A 1 337 ? -9.059 10.420 -9.859 1.00 87.62 337 GLY A C 1
ATOM 2571 O O . GLY A 1 337 ? -9.447 9.422 -10.448 1.00 87.62 337 GLY A O 1
ATOM 2572 N N . ASN A 1 338 ? -8.049 11.161 -10.324 1.00 85.31 338 ASN A N 1
ATOM 2573 C CA . ASN A 1 338 ? -7.393 10.948 -11.613 1.00 85.31 338 ASN A CA 1
ATOM 2574 C C . ASN A 1 338 ? -5.880 10.812 -11.444 1.00 85.31 338 ASN A C 1
ATOM 2576 O O . ASN A 1 338 ? -5.292 11.391 -10.532 1.00 85.31 338 ASN A O 1
ATOM 2580 N N . MET A 1 339 ? -5.233 10.104 -12.368 1.00 78.44 339 MET A N 1
ATOM 2581 C CA . MET A 1 339 ? -3.782 9.973 -12.420 1.00 78.44 339 MET A CA 1
ATOM 2582 C C . MET A 1 339 ? -3.086 11.255 -12.841 1.00 78.44 339 MET A C 1
ATOM 2584 O O . MET A 1 339 ? -3.523 11.993 -13.734 1.00 78.44 339 MET A O 1
ATOM 2588 N N . TRP A 1 340 ? -1.959 11.503 -12.181 1.00 75.75 340 TRP A N 1
ATOM 2589 C CA . TRP A 1 340 ? -1.107 12.652 -12.435 1.00 75.75 340 TRP A CA 1
ATOM 2590 C C . TRP A 1 340 ? 0.207 12.212 -13.074 1.00 75.75 340 TRP A C 1
ATOM 2592 O O . TRP A 1 340 ? 0.759 11.165 -12.754 1.00 75.75 340 TRP A O 1
ATOM 2602 N N . TYR A 1 341 ? 0.708 13.050 -13.976 1.00 67.06 341 TYR A N 1
ATOM 2603 C CA . TYR A 1 341 ? 1.903 12.803 -14.778 1.00 67.06 341 TYR A CA 1
ATOM 2604 C C . TYR A 1 341 ? 2.892 13.964 -14.625 1.00 67.06 341 TYR A C 1
ATOM 2606 O O . TYR A 1 341 ? 2.479 15.093 -14.313 1.00 67.06 341 TYR A O 1
ATOM 2614 N N . PRO A 1 342 ? 4.191 13.732 -14.871 1.00 61.72 342 PRO A N 1
ATOM 2615 C CA . PRO A 1 342 ? 5.203 14.755 -14.679 1.00 61.72 342 PRO A CA 1
ATOM 2616 C C . PRO A 1 342 ? 5.055 15.865 -15.728 1.00 61.72 342 PRO A C 1
ATOM 2618 O O . PRO A 1 342 ? 4.733 15.628 -16.898 1.00 61.72 342 PRO A O 1
ATOM 2621 N N . ARG A 1 343 ? 5.300 17.113 -15.319 1.00 61.84 343 ARG A N 1
ATOM 2622 C CA . ARG A 1 343 ? 5.400 18.266 -16.223 1.00 61.84 343 ARG A CA 1
ATOM 2623 C C . ARG A 1 343 ? 6.863 18.627 -16.472 1.00 61.84 343 ARG A C 1
ATOM 2625 O O . ARG A 1 343 ? 7.737 18.376 -15.648 1.00 61.84 343 ARG A O 1
ATOM 2632 N N . GLU A 1 344 ? 7.114 19.327 -17.577 1.00 49.72 344 GLU A N 1
ATOM 2633 C CA . GLU A 1 344 ? 8.342 20.102 -17.773 1.00 49.72 344 GLU A CA 1
ATOM 2634 C C . GLU A 1 344 ? 8.528 21.063 -16.574 1.00 49.72 344 GLU A C 1
ATOM 2636 O O . GLU A 1 344 ? 7.793 22.045 -16.436 1.00 49.72 344 GLU A O 1
ATOM 2641 N N . GLY A 1 345 ? 9.443 20.719 -15.657 1.00 53.06 345 GLY A N 1
ATOM 2642 C CA . GLY A 1 345 ? 9.660 21.415 -14.379 1.00 53.06 345 GLY A CA 1
ATOM 2643 C C . GLY A 1 345 ? 9.469 20.582 -13.098 1.00 53.06 345 GLY A C 1
ATOM 2644 O O . GLY A 1 345 ? 9.685 21.136 -12.024 1.00 53.06 345 GLY A O 1
ATOM 2645 N N . GLY A 1 346 ? 9.088 19.299 -13.191 1.00 53.25 346 GLY A N 1
ATOM 2646 C CA . GLY A 1 346 ? 9.045 18.338 -12.067 1.00 53.25 346 GLY A CA 1
ATOM 2647 C C . GLY A 1 346 ? 7.752 18.329 -11.239 1.00 53.25 346 GLY A C 1
ATOM 2648 O O . GLY A 1 346 ? 7.507 17.408 -10.473 1.00 53.25 346 GLY A O 1
ATOM 2649 N N . GLU A 1 347 ? 6.872 19.320 -11.402 1.00 61.25 347 GLU A N 1
ATOM 2650 C CA . GLU A 1 347 ? 5.570 19.327 -10.719 1.00 61.25 347 GLU A CA 1
ATOM 2651 C C . GLU A 1 347 ? 4.560 18.439 -11.465 1.00 61.25 347 GLU A C 1
ATOM 2653 O O . GLU A 1 347 ? 4.401 18.556 -12.685 1.00 61.25 347 GLU A O 1
ATOM 2658 N N . GLY A 1 348 ? 3.875 17.554 -10.736 1.00 63.47 348 GLY A N 1
ATOM 2659 C CA . GLY A 1 348 ? 2.810 16.712 -11.276 1.00 63.47 348 GLY A CA 1
ATOM 2660 C C . GLY A 1 348 ? 1.572 17.519 -11.674 1.00 63.47 348 GLY A C 1
ATOM 2661 O O . GLY A 1 348 ? 1.276 18.561 -11.088 1.00 63.47 348 GLY A O 1
ATOM 2662 N N . ARG A 1 349 ? 0.828 17.038 -12.671 1.00 68.50 349 ARG A N 1
ATOM 2663 C CA . ARG A 1 349 ? -0.520 17.530 -12.994 1.00 68.50 349 ARG A CA 1
ATOM 2664 C C . ARG A 1 349 ? -1.400 16.389 -13.474 1.00 68.50 349 ARG A C 1
ATOM 2666 O O . ARG A 1 349 ? -0.886 15.426 -14.037 1.00 68.50 349 ARG A O 1
ATOM 2673 N N . GLU A 1 350 ? -2.707 16.566 -13.349 1.00 68.94 350 GLU A N 1
ATOM 2674 C CA . GLU A 1 350 ? -3.698 15.664 -13.933 1.00 68.94 350 GLU A CA 1
ATOM 2675 C C . GLU A 1 350 ? -3.406 15.398 -15.421 1.00 68.94 350 GLU A C 1
ATOM 2677 O O . GLU A 1 350 ? -3.105 16.319 -16.199 1.00 68.94 350 GLU A O 1
ATOM 2682 N N . GLY A 1 351 ? -3.452 14.122 -15.804 1.00 62.00 351 GLY A N 1
ATOM 2683 C CA . GLY A 1 351 ? -3.259 13.696 -17.183 1.00 62.00 351 GLY A CA 1
ATOM 2684 C C . GLY A 1 351 ? -4.333 14.248 -18.111 1.00 62.00 351 GLY A C 1
ATOM 2685 O O . GLY A 1 351 ? -5.502 14.355 -17.753 1.00 62.00 351 GLY A O 1
ATOM 2686 N N . LEU A 1 352 ? -3.958 14.561 -19.354 1.00 62.69 352 LEU A N 1
ATOM 2687 C CA . LEU A 1 352 ? -4.933 14.984 -20.371 1.00 62.69 352 LEU A CA 1
ATOM 2688 C C . LEU A 1 352 ? -5.924 13.868 -20.738 1.00 62.69 352 LEU A C 1
ATOM 2690 O O . LEU A 1 352 ? -6.983 14.155 -21.287 1.00 62.69 352 LEU A O 1
ATOM 2694 N N . ASN A 1 353 ? -5.556 12.615 -20.466 1.00 61.38 353 ASN A N 1
ATOM 2695 C CA . ASN A 1 353 ? -6.400 11.436 -20.619 1.00 61.38 353 ASN A CA 1
ATOM 2696 C C . ASN A 1 353 ? -7.415 11.272 -19.476 1.00 61.38 353 ASN A C 1
ATOM 2698 O O . ASN A 1 353 ? -8.318 10.460 -19.636 1.00 61.38 353 ASN A O 1
ATOM 2702 N N . GLN A 1 354 ? -7.273 12.025 -18.371 1.00 73.56 354 GLN A N 1
ATOM 2703 C CA . GLN A 1 354 ? -8.086 11.892 -17.156 1.00 73.56 354 GLN A CA 1
ATOM 2704 C C . GLN A 1 354 ? -8.255 10.422 -16.756 1.00 73.56 354 GLN A C 1
ATOM 2706 O O . GLN A 1 354 ? -9.369 9.940 -16.566 1.00 73.56 354 GLN A O 1
ATOM 2711 N N . LEU A 1 355 ? -7.137 9.686 -16.741 1.00 74.81 355 LEU A N 1
ATOM 2712 C CA . LEU A 1 355 ? -7.156 8.278 -16.377 1.00 74.81 355 LEU A CA 1
ATOM 2713 C C . LEU A 1 355 ? -7.591 8.156 -14.918 1.00 74.81 355 LEU A C 1
ATOM 2715 O O . LEU A 1 355 ? -6.921 8.673 -14.029 1.00 74.81 355 LEU A O 1
ATOM 2719 N N . ASP A 1 356 ? -8.705 7.470 -14.716 1.00 83.38 356 ASP A N 1
ATOM 2720 C CA . ASP A 1 356 ? -9.316 7.224 -13.418 1.00 83.38 356 ASP A CA 1
ATOM 2721 C C . ASP A 1 356 ? -8.348 6.502 -12.456 1.00 83.38 356 ASP A C 1
ATOM 2723 O O . ASP A 1 356 ? -7.677 5.531 -12.828 1.00 83.38 356 ASP A O 1
ATOM 2727 N N . LEU A 1 357 ? -8.250 7.011 -11.223 1.00 85.56 357 LEU A N 1
ATOM 2728 C CA . LEU A 1 357 ? -7.324 6.519 -10.204 1.00 85.56 357 LEU A CA 1
ATOM 2729 C C . LEU A 1 357 ? -7.686 5.100 -9.740 1.00 85.56 357 LEU A C 1
ATOM 2731 O O . LEU A 1 357 ? -6.794 4.307 -9.449 1.00 85.56 357 LEU A O 1
ATOM 2735 N N . ASP A 1 358 ? -8.963 4.730 -9.706 1.00 85.38 358 ASP A N 1
ATOM 2736 C CA . ASP A 1 358 ? -9.340 3.361 -9.353 1.00 85.38 358 ASP A CA 1
ATOM 2737 C C . ASP A 1 358 ? -8.966 2.394 -10.453 1.00 85.38 358 ASP A C 1
ATOM 2739 O O . ASP A 1 358 ? -8.489 1.290 -10.181 1.00 85.38 358 ASP A O 1
ATOM 2743 N N . ARG A 1 359 ? -9.160 2.815 -11.702 1.00 83.69 359 ARG A N 1
ATOM 2744 C CA . ARG A 1 359 ? -8.814 2.016 -12.870 1.00 83.69 359 ARG A CA 1
ATOM 2745 C C . ARG A 1 359 ? -7.334 1.655 -12.876 1.00 83.69 359 ARG A C 1
ATOM 2747 O O . ARG A 1 359 ? -7.004 0.478 -13.032 1.00 83.69 359 ARG A O 1
ATOM 2754 N N . ILE A 1 360 ? -6.455 2.627 -12.628 1.00 81.94 360 ILE A N 1
ATOM 2755 C CA . ILE A 1 360 ? -5.022 2.342 -12.502 1.00 81.94 360 ILE A CA 1
ATOM 2756 C C . ILE A 1 360 ? -4.719 1.528 -11.240 1.00 81.94 360 ILE A C 1
ATOM 2758 O O . ILE A 1 360 ? -3.971 0.569 -11.326 1.00 81.94 360 ILE A O 1
ATOM 2762 N N . LEU A 1 361 ? -5.327 1.806 -10.082 1.00 87.50 361 LEU A N 1
ATOM 2763 C CA . LEU A 1 361 ? -5.013 1.057 -8.861 1.00 87.50 361 LEU A CA 1
ATOM 2764 C C . LEU A 1 361 ? -5.383 -0.424 -8.994 1.00 87.50 361 LEU A C 1
ATOM 2766 O O . LEU A 1 361 ? -4.655 -1.273 -8.490 1.00 87.50 361 LEU A O 1
ATOM 2770 N N . HIS A 1 362 ? -6.447 -0.761 -9.728 1.00 85.81 362 HIS A N 1
ATOM 2771 C CA . HIS A 1 362 ? -6.776 -2.155 -10.044 1.00 85.81 362 HIS A CA 1
ATOM 2772 C C . HIS A 1 362 ? -5.791 -2.787 -11.030 1.00 85.81 362 HIS A C 1
ATOM 2774 O O . HIS A 1 362 ? -5.466 -3.968 -10.889 1.00 85.81 362 HIS A O 1
ATOM 2780 N N . HIS A 1 363 ? -5.306 -2.024 -12.011 1.00 82.94 363 HIS A N 1
ATOM 2781 C CA . HIS A 1 363 ? -4.232 -2.463 -12.901 1.00 82.94 363 HIS A CA 1
ATOM 2782 C C . HIS A 1 363 ? -2.951 -2.765 -12.104 1.00 82.94 363 HIS A C 1
ATOM 2784 O O . HIS A 1 363 ? -2.407 -3.866 -12.177 1.00 82.94 363 HIS A O 1
ATOM 2790 N N . GLU A 1 364 ? -2.532 -1.849 -11.238 1.00 81.50 364 GLU A N 1
ATOM 2791 C CA . GLU A 1 364 ? -1.343 -2.004 -10.401 1.00 81.50 364 GLU A CA 1
ATOM 2792 C C . GLU A 1 364 ? -1.495 -3.150 -9.387 1.00 81.50 364 GLU A C 1
ATOM 2794 O O . GLU A 1 364 ? -0.569 -3.928 -9.148 1.00 81.50 364 GLU A O 1
ATOM 2799 N N . GLU A 1 365 ? -2.702 -3.373 -8.869 1.00 88.19 365 GLU A N 1
ATOM 2800 C CA . GLU A 1 365 ? -2.989 -4.514 -8.006 1.00 88.19 365 GLU A CA 1
ATOM 2801 C C . GLU A 1 365 ? -2.787 -5.865 -8.724 1.00 88.19 365 GLU A C 1
ATOM 2803 O O . GLU A 1 365 ? -2.365 -6.852 -8.107 1.00 88.19 365 GLU A O 1
ATOM 2808 N N . ARG A 1 366 ? -3.029 -5.938 -10.043 1.00 83.31 366 ARG A N 1
ATOM 2809 C CA . ARG A 1 366 ? -2.713 -7.133 -10.850 1.00 83.31 366 ARG A CA 1
ATOM 2810 C C . ARG A 1 366 ? -1.212 -7.387 -10.882 1.00 83.31 366 ARG A C 1
ATOM 2812 O O . ARG A 1 366 ? -0.807 -8.546 -10.748 1.00 83.31 366 ARG A O 1
ATOM 2819 N N . HIS A 1 367 ? -0.394 -6.343 -11.000 1.00 75.00 367 HIS A N 1
ATOM 2820 C CA . HIS A 1 367 ? 1.060 -6.469 -10.897 1.00 75.00 367 HIS A CA 1
ATOM 2821 C C . HIS A 1 367 ? 1.480 -6.968 -9.516 1.00 75.00 367 HIS A C 1
ATOM 2823 O O . HIS A 1 367 ? 2.281 -7.902 -9.421 1.00 75.00 367 HIS A O 1
ATOM 2829 N N . SER A 1 368 ? 0.866 -6.473 -8.441 1.00 78.44 368 SER A N 1
ATOM 2830 C CA . SER A 1 368 ? 1.091 -7.011 -7.093 1.00 78.44 368 SER A CA 1
ATOM 2831 C C . SER A 1 368 ? 0.760 -8.506 -6.979 1.00 78.44 368 SER A C 1
ATOM 2833 O O . SER A 1 368 ? 1.507 -9.278 -6.367 1.00 78.44 368 SER A O 1
ATOM 2835 N N . GLN A 1 369 ? -0.311 -8.969 -7.631 1.00 85.75 369 GLN A N 1
ATOM 2836 C CA . GLN A 1 369 ? -0.627 -10.401 -7.707 1.00 85.75 369 GLN A CA 1
ATOM 2837 C C . GLN A 1 369 ? 0.387 -11.186 -8.562 1.00 85.75 369 GLN A C 1
ATOM 2839 O O . GLN A 1 369 ? 0.663 -12.354 -8.279 1.00 85.75 369 GLN A O 1
ATOM 2844 N N . GLN A 1 370 ? 0.953 -10.590 -9.615 1.00 71.75 370 GLN A N 1
ATOM 2845 C CA . GLN A 1 370 ? 2.022 -11.213 -10.405 1.00 71.75 370 GLN A CA 1
ATOM 2846 C C . GLN A 1 370 ? 3.295 -11.392 -9.565 1.00 71.75 370 GLN A C 1
ATOM 2848 O O . GLN A 1 370 ? 3.900 -12.467 -9.615 1.00 71.75 370 GLN A O 1
ATOM 2853 N N . TRP A 1 371 ? 3.652 -10.404 -8.737 1.00 68.44 371 TRP A N 1
ATOM 2854 C CA . TRP A 1 371 ? 4.735 -10.516 -7.752 1.00 68.44 371 TRP A CA 1
ATOM 2855 C C . TRP A 1 371 ? 4.497 -11.654 -6.759 1.00 68.44 371 TRP A C 1
ATOM 2857 O O . TRP A 1 371 ? 5.396 -12.470 -6.561 1.00 68.44 371 TRP A O 1
ATOM 2867 N N . GLN A 1 372 ? 3.280 -11.790 -6.225 1.00 77.81 372 GLN A N 1
ATOM 2868 C CA . GLN A 1 372 ? 2.914 -12.916 -5.360 1.00 77.81 372 GLN A CA 1
ATOM 2869 C C . GLN A 1 372 ? 3.109 -14.268 -6.071 1.00 77.81 372 GLN A C 1
ATOM 2871 O O . GLN A 1 372 ? 3.671 -15.199 -5.492 1.00 77.81 372 GLN A O 1
ATOM 2876 N N . ARG A 1 373 ? 2.655 -14.397 -7.327 1.00 74.50 373 ARG A N 1
ATOM 2877 C CA . ARG A 1 373 ? 2.737 -15.660 -8.088 1.00 74.50 373 ARG A CA 1
ATOM 2878 C C . ARG A 1 373 ? 4.167 -16.049 -8.452 1.00 74.50 373 ARG A C 1
ATOM 2880 O O . ARG A 1 373 ? 4.494 -17.235 -8.458 1.00 74.50 373 ARG A O 1
ATOM 2887 N N . LEU A 1 374 ? 4.994 -15.072 -8.817 1.00 58.94 374 LEU A N 1
ATOM 2888 C CA . LEU A 1 374 ? 6.343 -15.305 -9.335 1.00 58.94 374 LEU A CA 1
ATOM 2889 C C . LEU A 1 374 ? 7.409 -15.267 -8.229 1.00 58.94 374 LEU A C 1
ATOM 2891 O O . LEU A 1 374 ? 8.459 -15.896 -8.367 1.00 58.94 374 LEU A O 1
ATOM 2895 N N . GLY A 1 375 ? 7.145 -14.564 -7.128 1.00 48.88 375 GLY A N 1
ATOM 2896 C CA . GLY A 1 375 ? 8.118 -14.256 -6.085 1.00 48.88 375 GLY A CA 1
ATOM 2897 C C . GLY A 1 375 ? 9.231 -13.324 -6.577 1.00 48.88 375 GLY A C 1
ATOM 2898 O O . GLY A 1 375 ? 9.449 -13.160 -7.776 1.00 48.88 375 GLY A O 1
ATOM 2899 N N . TYR A 1 376 ? 9.996 -12.744 -5.649 1.00 47.50 376 TYR A N 1
ATOM 2900 C CA . TYR A 1 376 ? 11.007 -11.720 -5.954 1.00 47.50 376 TYR A CA 1
ATOM 2901 C C . TYR A 1 376 ? 11.982 -12.117 -7.084 1.00 47.50 376 TYR A C 1
ATOM 2903 O O . TYR A 1 376 ? 12.142 -11.416 -8.081 1.00 47.50 376 TYR A O 1
ATOM 2911 N N . LEU A 1 377 ? 12.600 -13.299 -6.972 1.00 42.88 377 LEU A N 1
ATOM 2912 C CA . LEU A 1 377 ? 13.551 -13.800 -7.973 1.00 42.88 377 LEU A CA 1
ATOM 2913 C C . LEU A 1 377 ? 12.871 -14.307 -9.250 1.00 42.88 377 LEU A C 1
ATOM 2915 O O . LEU A 1 377 ? 13.471 -14.243 -10.322 1.00 42.88 377 LEU A O 1
ATOM 2919 N N . GLY A 1 378 ? 11.647 -14.831 -9.152 1.00 40.72 378 GLY A N 1
ATOM 2920 C CA . GLY A 1 378 ? 10.913 -15.329 -10.312 1.00 40.72 378 GLY A CA 1
ATOM 2921 C C . GLY A 1 378 ? 10.330 -14.203 -11.155 1.00 40.72 378 GLY A C 1
ATOM 2922 O O . GLY A 1 378 ? 10.305 -14.348 -12.371 1.00 40.72 378 GLY A O 1
ATOM 2923 N N . PHE A 1 379 ? 9.963 -13.066 -10.557 1.00 47.28 379 PHE A N 1
ATOM 2924 C CA . PHE A 1 379 ? 9.562 -11.867 -11.291 1.00 47.28 379 PHE A CA 1
ATOM 2925 C C . PHE A 1 379 ? 10.765 -11.247 -12.003 1.00 47.28 379 PHE A C 1
ATOM 2927 O O . PHE A 1 379 ? 10.714 -11.050 -13.212 1.00 47.28 379 PHE A O 1
ATOM 2934 N N . ILE A 1 380 ? 11.900 -11.077 -11.308 1.00 45.81 380 ILE A N 1
ATOM 2935 C CA . ILE A 1 380 ? 13.159 -10.626 -11.926 1.00 45.81 380 ILE A CA 1
ATOM 2936 C C . ILE A 1 380 ? 13.565 -11.557 -13.085 1.00 45.81 380 ILE A C 1
ATOM 2938 O O . ILE A 1 380 ? 13.974 -11.087 -14.144 1.00 45.81 380 ILE A O 1
ATOM 2942 N N . ASN A 1 381 ? 13.410 -12.876 -12.931 1.00 35.81 381 ASN A N 1
ATOM 2943 C CA . ASN A 1 381 ? 13.711 -13.846 -13.986 1.00 35.81 381 ASN A CA 1
ATOM 2944 C C . ASN A 1 381 ? 12.637 -13.917 -15.090 1.00 35.81 381 ASN A C 1
ATOM 2946 O O . ASN A 1 381 ? 12.978 -14.241 -16.217 1.00 35.81 381 ASN A O 1
ATOM 2950 N N . ALA A 1 382 ? 11.363 -13.622 -14.824 1.00 41.16 382 ALA A N 1
ATOM 2951 C CA . ALA A 1 382 ? 10.318 -13.525 -15.849 1.00 41.16 382 ALA A CA 1
ATOM 2952 C C . ALA A 1 382 ? 10.487 -12.247 -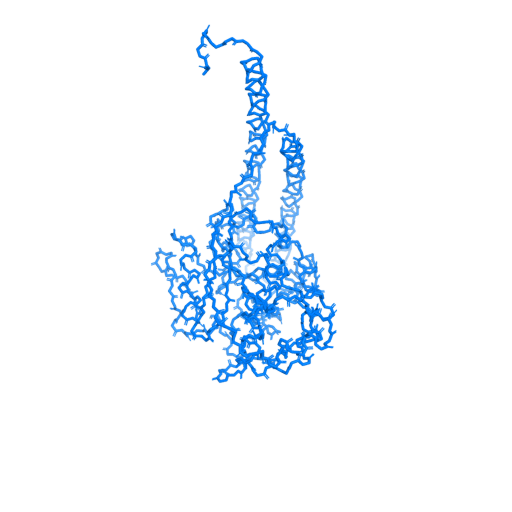16.685 1.00 41.16 382 ALA A C 1
ATOM 2954 O O . ALA A 1 382 ? 10.424 -12.311 -17.910 1.00 41.16 382 ALA A O 1
ATOM 2955 N N . TYR A 1 383 ? 10.830 -11.135 -16.031 1.00 41.78 383 TYR A N 1
ATOM 2956 C CA . TYR A 1 383 ? 11.185 -9.856 -16.647 1.00 41.78 383 TYR A CA 1
ATOM 2957 C C . TYR A 1 383 ? 12.470 -9.963 -17.493 1.00 41.78 383 TYR A C 1
ATOM 2959 O O . TYR A 1 383 ? 12.561 -9.406 -18.581 1.00 41.78 383 TYR A O 1
ATOM 2967 N N . GLN A 1 384 ? 13.457 -10.756 -17.050 1.00 35.94 384 GLN A N 1
ATOM 2968 C CA . GLN A 1 384 ? 14.678 -11.056 -17.821 1.00 35.94 384 GLN A CA 1
ATOM 2969 C C . GLN A 1 384 ? 14.514 -12.215 -18.832 1.00 35.94 384 GLN A C 1
ATOM 2971 O O . GLN A 1 384 ? 15.276 -12.327 -19.798 1.00 35.94 384 GLN A O 1
ATOM 2976 N N . GLY A 1 385 ? 13.556 -13.114 -18.595 1.00 32.81 385 GLY A N 1
ATOM 2977 C CA . GLY A 1 385 ? 13.306 -14.360 -19.327 1.00 32.81 385 GLY A CA 1
ATOM 2978 C C . GLY A 1 385 ? 12.309 -14.220 -20.476 1.00 32.81 385 GLY A C 1
ATOM 2979 O O . GLY A 1 385 ? 12.364 -15.022 -21.414 1.00 32.81 385 GLY A O 1
ATOM 2980 N N . GLY A 1 386 ? 11.488 -13.165 -20.471 1.00 36.91 386 GLY A N 1
ATOM 2981 C CA . GLY A 1 386 ? 10.838 -12.588 -21.651 1.00 36.91 386 GLY A CA 1
ATOM 2982 C C . GLY A 1 386 ? 11.876 -11.964 -22.589 1.00 36.91 386 GLY A C 1
ATOM 2983 O O . GLY A 1 386 ? 11.918 -10.760 -22.800 1.00 36.91 386 GLY A O 1
ATOM 2984 N N . LYS A 1 387 ? 12.814 -12.767 -23.095 1.00 35.06 387 LYS A N 1
ATOM 2985 C CA . LYS A 1 387 ? 13.937 -12.279 -23.903 1.00 35.06 387 LYS A CA 1
ATOM 2986 C C . LYS A 1 387 ? 13.433 -11.594 -25.188 1.00 35.06 387 LYS A C 1
ATOM 2988 O O . LYS A 1 387 ? 12.680 -12.208 -25.936 1.00 35.06 387 LYS A O 1
ATOM 2993 N N . LEU A 1 388 ? 14.025 -10.437 -25.520 1.00 32.12 388 LEU A N 1
ATOM 2994 C CA . LEU A 1 388 ? 14.239 -9.902 -26.884 1.00 32.12 388 LEU A CA 1
ATOM 2995 C C . LEU A 1 388 ? 13.222 -8.955 -27.571 1.00 32.12 388 LEU A C 1
ATOM 2997 O O . LEU A 1 388 ? 13.574 -8.512 -28.664 1.00 32.12 388 LEU A O 1
ATOM 3001 N N . VAL A 1 389 ? 12.066 -8.550 -27.024 1.00 32.41 389 VAL A N 1
ATOM 3002 C CA . VAL A 1 389 ? 11.132 -7.658 -27.767 1.00 32.41 389 VAL A CA 1
ATOM 3003 C C . VAL A 1 389 ? 10.352 -6.690 -26.850 1.00 32.41 389 VAL A C 1
ATOM 3005 O O . VAL A 1 389 ? 9.754 -7.128 -25.880 1.00 32.41 389 VAL A O 1
ATOM 3008 N N . GLU A 1 390 ? 10.353 -5.398 -27.218 1.00 34.22 390 GLU A N 1
ATOM 3009 C CA . GLU A 1 390 ? 9.400 -4.326 -26.833 1.00 34.22 390 GLU A CA 1
ATOM 3010 C C . GLU A 1 390 ? 9.411 -3.799 -25.391 1.00 34.22 390 GLU A C 1
ATOM 3012 O O . GLU A 1 390 ? 8.732 -4.280 -24.495 1.00 34.22 390 GLU A O 1
ATOM 3017 N N . ILE A 1 391 ? 10.148 -2.703 -25.213 1.00 30.97 391 ILE A N 1
ATOM 3018 C CA . ILE A 1 391 ? 10.438 -2.083 -23.924 1.00 30.97 391 ILE A CA 1
ATOM 3019 C C . ILE A 1 391 ? 9.281 -1.246 -23.323 1.00 30.97 391 ILE A C 1
ATOM 3021 O O . ILE A 1 391 ? 9.359 -1.019 -22.133 1.00 30.97 391 ILE A O 1
ATOM 3025 N N . PHE A 1 392 ? 8.184 -0.878 -24.015 1.00 35.69 392 PHE A N 1
ATOM 3026 C CA . PHE A 1 392 ? 7.080 -0.105 -23.373 1.00 35.69 392 PHE A CA 1
ATOM 3027 C C . PHE A 1 392 ? 5.653 -0.310 -23.926 1.00 35.69 392 PHE A C 1
ATOM 3029 O O . PHE A 1 392 ? 4.823 0.576 -23.779 1.00 35.69 392 PHE A O 1
ATOM 3036 N N . THR A 1 393 ? 5.315 -1.422 -24.592 1.00 37.94 393 THR A N 1
ATOM 3037 C CA . THR A 1 393 ? 3.928 -1.583 -25.116 1.00 37.94 393 THR A CA 1
ATOM 3038 C C . THR A 1 393 ? 3.398 -3.011 -25.280 1.00 37.94 393 THR A C 1
ATOM 3040 O O . THR A 1 393 ? 2.186 -3.163 -25.389 1.00 37.94 393 THR A O 1
ATOM 3043 N N . ASP A 1 394 ? 4.230 -4.063 -25.287 1.00 44.81 394 ASP A N 1
ATOM 3044 C CA . ASP A 1 394 ? 3.758 -5.404 -25.695 1.00 44.81 394 ASP A CA 1
ATOM 3045 C C . ASP A 1 394 ? 4.153 -6.558 -24.751 1.00 44.81 394 ASP A C 1
ATOM 3047 O O . ASP A 1 394 ? 4.132 -7.734 -25.133 1.00 44.81 394 ASP A O 1
ATOM 3051 N N . HIS A 1 395 ? 4.491 -6.254 -23.493 1.00 48.84 395 HIS A N 1
ATOM 3052 C CA . HIS A 1 395 ? 4.919 -7.272 -22.534 1.00 48.84 395 HIS A CA 1
ATOM 3053 C C . HIS A 1 395 ? 3.735 -8.165 -22.083 1.00 48.84 395 HIS A C 1
ATOM 3055 O O . HIS A 1 395 ? 2.657 -7.654 -21.775 1.00 48.84 395 HIS A O 1
ATOM 3061 N N . PRO A 1 396 ? 3.888 -9.506 -21.991 1.00 52.41 396 PRO A N 1
ATOM 3062 C CA . PRO A 1 396 ? 2.799 -10.404 -21.588 1.00 52.41 396 PRO A CA 1
ATOM 3063 C C . PRO A 1 396 ? 2.189 -10.104 -20.212 1.00 52.41 396 PRO A C 1
ATOM 3065 O O . PRO A 1 396 ? 1.013 -10.386 -20.010 1.00 52.41 396 PRO A O 1
ATOM 3068 N N . LEU A 1 397 ? 2.970 -9.538 -19.282 1.00 50.09 397 LEU A N 1
ATOM 3069 C CA . LEU A 1 397 ? 2.464 -9.126 -17.965 1.00 50.09 397 LEU A CA 1
ATOM 3070 C C . LEU A 1 397 ? 1.604 -7.860 -18.037 1.00 50.09 397 LEU A C 1
ATOM 3072 O O . LEU A 1 397 ? 0.606 -7.799 -17.330 1.00 50.09 397 LEU A O 1
ATOM 3076 N N . GLU A 1 398 ? 1.934 -6.921 -18.928 1.00 50.25 398 GLU A N 1
ATOM 3077 C CA . GLU A 1 398 ? 1.120 -5.727 -19.201 1.00 50.25 398 GLU A CA 1
ATOM 3078 C C . GLU A 1 398 ? -0.188 -6.105 -19.895 1.00 50.25 398 GLU A C 1
ATOM 3080 O O . GLU A 1 398 ? -1.230 -5.550 -19.594 1.00 50.25 398 GLU A O 1
ATOM 3085 N N . LYS A 1 399 ? -0.186 -7.116 -20.777 1.00 58.72 399 LYS A N 1
ATOM 3086 C CA . LYS A 1 399 ? -1.426 -7.658 -21.372 1.00 58.72 399 LYS A CA 1
ATOM 3087 C C . LYS A 1 399 ? -2.312 -8.380 -20.354 1.00 58.72 399 LYS A C 1
ATOM 3089 O O . LYS A 1 399 ? -3.530 -8.344 -20.482 1.00 58.72 399 LYS A O 1
ATOM 3094 N N . ASP A 1 400 ? -1.708 -9.052 -19.375 1.00 56.91 400 ASP A N 1
ATOM 3095 C CA . ASP A 1 400 ? -2.414 -9.736 -18.281 1.00 56.91 400 ASP A CA 1
ATOM 3096 C C . ASP A 1 400 ? -2.966 -8.746 -17.240 1.00 56.91 400 ASP A C 1
ATOM 3098 O O . ASP A 1 400 ? -4.060 -8.947 -16.718 1.00 56.91 400 ASP A O 1
ATOM 3102 N N . ALA A 1 401 ? -2.236 -7.659 -16.971 1.00 48.12 401 ALA A N 1
ATOM 3103 C CA . ALA A 1 401 ? -2.682 -6.548 -16.127 1.00 48.12 401 ALA A CA 1
ATOM 3104 C C . ALA A 1 401 ? -3.579 -5.541 -16.875 1.00 48.12 401 ALA A C 1
ATOM 3106 O O . ALA A 1 401 ? -4.212 -4.702 -16.245 1.00 48.12 401 ALA A O 1
ATOM 3107 N N . GLY A 1 402 ? -3.650 -5.655 -18.205 1.00 49.44 402 GLY A N 1
ATOM 3108 C CA . GLY A 1 402 ? -4.010 -4.630 -19.184 1.00 49.44 402 GLY A CA 1
ATOM 3109 C C . GLY A 1 402 ? -5.119 -3.646 -18.845 1.00 49.44 402 GLY A C 1
ATOM 3110 O O . GLY A 1 402 ? -6.232 -4.018 -18.494 1.00 49.44 402 GLY A O 1
ATOM 3111 N N . LEU A 1 403 ? -4.830 -2.376 -19.121 1.00 51.28 403 LEU A N 1
ATOM 3112 C CA . LEU A 1 403 ? -5.844 -1.395 -19.480 1.00 51.28 403 LEU A CA 1
ATOM 3113 C C . LEU A 1 403 ? -6.339 -1.734 -20.896 1.00 51.28 403 LEU A C 1
ATOM 3115 O O . LEU A 1 403 ? -5.556 -1.833 -21.841 1.00 51.28 403 LEU A O 1
ATOM 3119 N N . SER A 1 404 ? -7.641 -1.952 -21.055 1.00 48.03 404 SER A N 1
ATOM 3120 C CA . SER A 1 404 ? -8.284 -2.420 -22.293 1.00 48.03 404 SER A CA 1
ATOM 3121 C C . SER A 1 404 ? -8.134 -1.469 -23.493 1.00 48.03 404 SER A C 1
ATOM 3123 O O . SER A 1 404 ? -8.344 -1.878 -24.637 1.00 48.03 404 SER A O 1
ATOM 3125 N N . ASP A 1 405 ? -7.726 -0.223 -23.250 1.00 49.16 405 ASP A N 1
ATOM 3126 C CA . ASP A 1 405 ? -7.423 0.815 -24.242 1.00 49.16 405 ASP A CA 1
ATOM 3127 C C . ASP A 1 405 ? -5.915 1.017 -24.496 1.00 49.16 405 ASP A C 1
ATOM 3129 O O . ASP A 1 405 ? -5.550 1.841 -25.336 1.00 49.16 405 ASP A O 1
ATOM 3133 N N . GLY A 1 406 ? -5.045 0.257 -23.819 1.00 43.53 406 GLY A N 1
ATOM 3134 C CA . GLY A 1 406 ? -3.586 0.348 -23.941 1.00 43.53 406 GLY A CA 1
ATOM 3135 C C . GLY A 1 406 ? -2.968 1.597 -23.302 1.00 43.53 406 GLY A C 1
ATOM 3136 O O . GLY A 1 406 ? -1.891 2.013 -23.727 1.00 43.53 406 GLY A O 1
ATOM 3137 N N . GLY A 1 407 ? -3.662 2.233 -22.353 1.00 38.91 407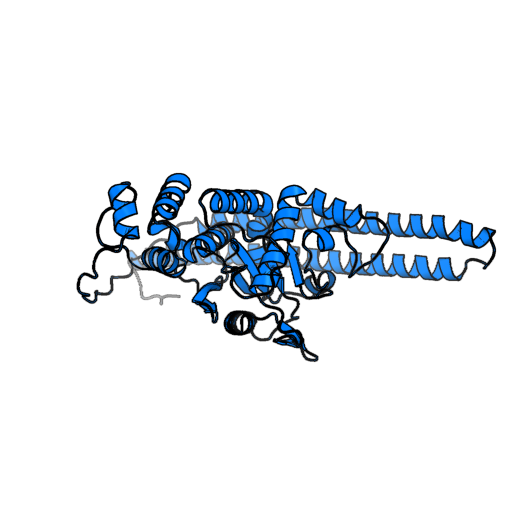 GLY A N 1
ATOM 3138 C CA . GLY A 1 407 ? -3.334 3.573 -21.869 1.00 38.91 407 GLY A CA 1
ATOM 3139 C C . GLY A 1 407 ? -2.282 3.653 -20.763 1.00 38.91 407 GLY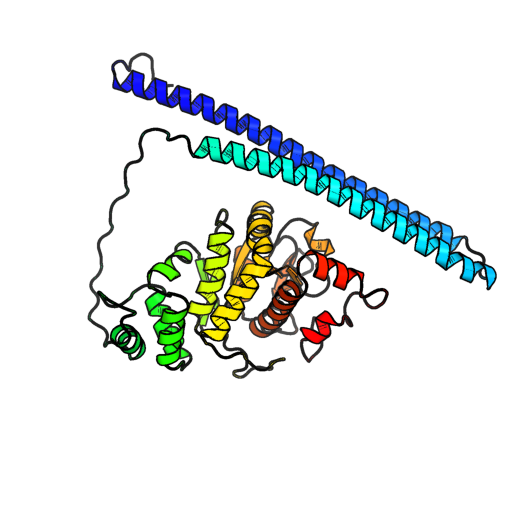 A C 1
ATOM 3140 O O . GLY A 1 407 ? -2.644 3.711 -19.595 1.00 38.91 407 GLY A O 1
ATOM 3141 N N . TYR A 1 408 ? -1.019 3.834 -21.143 1.00 41.78 408 TYR A N 1
ATOM 3142 C CA . TYR A 1 408 ? -0.115 4.725 -20.405 1.00 41.78 408 TYR A CA 1
ATOM 3143 C C . TYR A 1 408 ? 0.077 6.041 -21.157 1.00 41.78 408 TYR A C 1
ATOM 3145 O O . TYR A 1 408 ? 0.150 6.011 -22.411 1.00 41.78 408 TYR A O 1
#

pLDDT: mean 70.92, std 20.83, range [26.36, 98.62]

Organism: NCBI:txid1286180

Sequence (408 aa):
MPGSRWTGSAASAYQAVNTDHGRVLRELARLDDQLKTHIDQSARLVVNGRTELDTVKKWVFDVAAAVPKTAVGERMLLPIVNKGLGDVAEIVTRTNGELNAIGAGVRGLGEQYRKLGEQKLAGGGEPGQAVGDDKKPETENDYEKALRDAGLLTGPPPDGYYREWLQNAERQGVPPDVLVDIARRHHITPDSFDVLNGMEKVTDADGKSFFLVPPGTSGADVRKAALMTYVLNAGTDYGDGTAHDFEPTPYSADEVQRIIDRQEANAWSYDQDVDFVHDNGGRLTTTPNGMLMGMGGNQLQDFFSEGGGSTWGDVFMVNIDDPKDPAQTLRDMIHSGNMWYPREGGEGREGLNQLDLDRILHHEERHSQQWQRLGYLGFINAYQGGKLVEIFTDHPLEKDAGLSDGGY

InterPro domains:
  IPR043796 ESX-1 secretion-associated protein EspA/EspE-like [PF18879] (2-54)

Foldseek 3Di:
DPDPPDDDPVVVVVVVLVVLVVVLVVLVVVLVVQLVVLVVVLVVLVVVLVVQLVVLVVQLVVVLVVFDPDPVSVVVNVVSVVVSVVSNVVSVVVSVVVNVVSVVVNVVSVVVVVVSVPPDSDDDDDDDDDDDDDDDDDPQDPLNVLCVVLVLDDDDDADDLVVLLVVLCVVVVPDSVQVNQLCVVVVDDSVLQCLLPPWDWFAAPVGQTKTKDDAPRALVSVLSNLLSSLSSNQALCAPPPDDAPDDGDHRGNVLSVVLVLLCVLLSVCSHPVRNQQVVQVKIWMRDNNSAIEIEEGDCVLVVVDDAAWDADQRYTYGPQYPAVHNPVLVNVCRHLQFGWDYDPPRHTDGDPVRHGNSNVSQLSVLVNVVCSVQPPVRVVCLVPVPPDDDDQQDRPSCVSSDDPVSHD

Secondary structure (DSSP, 8-state):
---TT--SHHHHHHHHHHHHHHHHHHHHHHHHHHHHHHHHHHHHHHHHHHHHHHHHHHHHHHHHHTS-SSHHHHHHHHHHHHHHHHHHHHHHHHHHHHHHHHHHHHHHHHHHHHHHHTS--S--PPPPPPPP---------HHHHHHHHTTS--SSPP-HHHHHHHHHHHHTT--HHHHHHHHHHHT--GGGGGGGTTSEEEE-TT--EEEEPPTT--HHHHHHHHHHHHHHHTS--TTSSS--SSPPPP-SHHHHHHHHHHHHHTHHHHHHHHHHHHHTT-EEEE-TTSSEEEE---TTSGGG-SSSEEEETTEEEE---S-S-HHHHHHHHHHHTB-EEE-TTS-EEE-TT--BHHHHHHHHHHHHHHHHHHHHHHHHHHHHHS-SS-SSS--HHHHHH--TT---